Protein AF-0000000084925676 (afdb_homodimer)

Sequence (568 aa):
MAFRESWFHTVFWKRFRHNRFAMAGGCVVLLLFVVSLLAPYITPWDPHAIDAYHVLLPPSANHWFGTDELGRDVFTRVVYGARISLKVGFVSVGIAVAIGVVLGLVSGFYGGIIDTVIMRFVDIMLCFPTFFLILAVIAFLEPSIWYIMAIIGLTGWMGVARLVRAEVLSLRERDFILAARALGASDARIIFRHILPNALSPVLVSATLGVAGAILTESALSFLGIGVQPPTPSWGNILTSGKDYIEFGWWLSLFPGLAILVTVLAYNLLGEGIRDALDPRLNRMAFRESWFHTVFWKRFRHNRFAMAGGCVVLLLFVVSLLAPYITPWDPHAIDAYHVLLPPSANHWFGTDELGRDVFTRVVYGARISLKVGFVSVGIAVAIGVVLGLVSGFYGGIIDTVIMRFVDIMLCFPTFFLILAVIAFLEPSIWYIMAIIGLTGWMGVARLVRAEVLSLRERDFILAARALGASDARIIFRHILPNALSPVLVSATLGVAGAILTESALSFLGIGVQPPTPSWGNILTSGKDYIEFGWWLSLFPGLAILVTVLAYNLLGEGIRDALDPRLNR

Solvent-accessible surface area (backbone atoms only — not comparable to full-atom values): 27942 Å² total; per-residue (Å²): 110,68,64,57,50,46,44,47,58,52,53,27,48,54,46,31,68,66,32,62,58,20,44,51,11,46,50,48,51,51,47,48,51,51,45,32,73,41,30,79,76,73,33,93,61,60,60,71,47,70,31,84,88,47,46,46,37,68,61,42,92,93,29,72,44,7,26,36,88,52,19,22,45,38,47,39,26,47,39,48,8,42,39,47,42,50,49,37,12,52,53,11,34,48,48,9,45,56,52,5,43,52,53,5,44,52,25,28,69,72,31,71,68,56,23,49,54,53,49,50,52,42,52,57,55,67,32,44,57,58,70,54,55,45,49,65,54,52,73,77,47,78,81,39,62,65,57,51,26,49,46,54,8,74,67,50,19,54,63,41,16,52,51,31,18,53,43,36,53,60,48,64,73,34,68,72,48,49,51,40,50,73,72,63,54,50,69,67,54,45,44,65,67,56,46,46,67,68,42,43,62,66,47,51,29,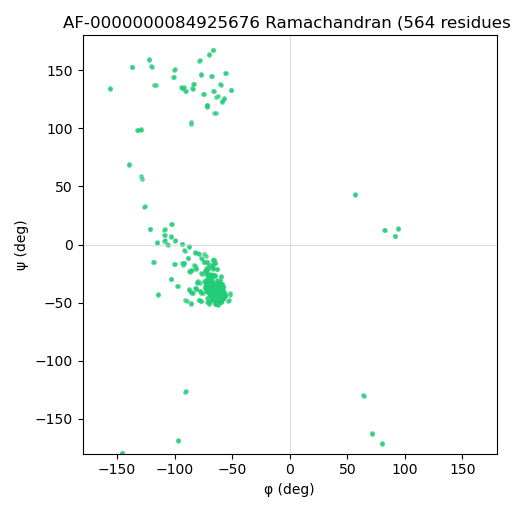52,45,37,41,36,24,31,50,41,33,52,50,48,29,50,34,7,38,72,68,68,30,56,54,84,75,57,50,33,42,16,36,44,33,35,52,11,66,78,35,44,93,72,29,58,51,38,39,49,52,34,47,48,51,50,51,52,49,34,28,18,30,34,27,28,19,52,27,49,44,58,35,66,41,70,72,70,76,109,110,68,63,58,51,48,43,47,58,51,54,28,48,53,47,30,66,67,32,62,58,20,43,52,11,46,51,50,53,51,47,49,51,50,44,33,73,40,31,80,76,74,32,94,61,60,57,72,46,70,31,85,88,47,44,45,37,67,61,40,93,92,30,73,44,7,26,36,88,52,20,22,45,36,47,40,26,47,39,49,8,40,40,46,42,50,50,37,12,52,52,12,34,47,47,7,46,56,52,6,44,54,52,6,45,52,25,29,68,72,30,71,68,58,23,48,53,54,49,50,51,41,51,56,56,67,31,43,58,57,69,56,55,46,49,65,54,50,72,78,46,77,80,40,62,66,56,50,25,48,47,53,7,74,66,50,19,55,64,43,15,53,52,32,17,53,44,35,53,61,47,65,73,33,69,71,47,50,52,40,49,73,72,62,54,50,70,67,52,46,42,65,68,56,45,45,67,68,42,42,61,66,48,52,31,50,45,38,40,36,23,31,51,40,34,51,52,48,29,52,35,8,39,71,68,69,29,57,54,84,72,56,50,32,42,16,37,44,33,35,52,9,66,76,34,44,93,71,28,58,52,37,38,48,52,35,46,47,51,50,50,53,50,33,28,16,29,33,26,29,19,52,28,49,44,57,35,65,41,70,72,71,76,109

Organism: Geobacter metallireducens (strain ATCC 53774 / DSM 7210 / GS-15) (NCBI:txid269799)

Foldseek 3Di:
DVVVVVCCVPLLVVLLVVQPLLVLLVVVVVVLVVLQVCLCVVDVDDQLDFDCVQALAPADPVANLGAHRRRGRVVSLLSNQSNLLQCLLCLLLVLLLVVLLVLLLQLQQPPDPSVVVSVVVLVVLVVDDLLVQLVVVLVPDDADQVSLSPSSNVSRNSVSSNQLSVQSNVQCPDPVNVVCVVVPHDPVCSSPPPRSVRSCLVVVLVSLLSSLVSSVSQLCCLLVVSHDHPPRHHLNVLCVSCVVCVVRRVSSNPPSVVVSVSNSSSSNSNSVSSVSSPDPVVVD/DVVVVVCCVPLLVVLLVVQPLLVLLVVVVVVLVVLQVCLVVVDVDDLLDFDCVQALAPADPVANLGAHRRRGRVVSLLSNQSNLLQVLLCLLLVLLLVVLLVLLLQLQQPPDPSVVVSVVVLVVLVVDDLLVQLVVVLVPDDADQVSLSPSSNVSRNSVSSNQLSVQSNVQCPDPVNVVCVVVPHDPVCSSPPPRSVRSCLVVVLVSLLSSLVSSVSQLCCLLVVSHDHPPRHHLNVLCVSCVVQVVRRVSSNPPSVVVSVSNSSSSNSNSVSSVSSPDPVVVD

Radius of gyration: 25.88 Å; Cα contacts (8 Å, |Δi|>4): 870; chains: 2; bounding box: 63×78×64 Å

Secondary structure (DSSP, 8-state):
-HHHHHIIIIIIHHHHHH-HHHHHHHHHHHHHHHHHHTHHHH--S-TT---GGGTTPPS-SS-TT-B-TT--BHHHHHHHHHHHHHHHHHHHHHHHHHHHHHHHHHHHHH-HHHHHHHHHHHHHHHHS-HHHHHHHHHTTS---HHHHHHHHHHTS-HHHHHHHHHHHHHHTTSHHHHHHHHTT--HHHIIIIIIHHHHHHHHHHHHHHHHHHHHHHHHHHHHTTSSSPTTS--HHHHHHHHHHTTTT-THHHHHHHHHHHHHHHHHHHHHHHHHHHH-GGGG-/-HHHHHIIIIIIHHHHHH-HHHHHHHHHHHHHHHHHHTHHHH--S-TT---GGGTTPPS-SS-TT-B-TT--BHHHHHHHHHHHHHHHHHHHHHHHHHHHHHHHHHHHHH-HHHHHHHHHHHHHHHHS-HHHHHHHHHTTS---HHHHHHHHHHTS-HHHHHHHHHHHHHHTTSHHHHHHHHTT--HHHIIIIIIHHHHHHHHHHHHHHHHHHHHHHHHHHHHTTSSSPTTS--HHHHHHHHHHTTTT-THHHHHHHHHHHHHHHHHHHHHHHHHHHH-GGGG-

Structure (mmCIF, N/CA/C/O backbone):
data_AF-0000000084925676-model_v1
#
loop_
_entity.id
_entity.type
_entity.pdbx_description
1 polymer 'Peptide ABC transporter, membrane protein'
#
loop_
_atom_site.group_PDB
_atom_site.id
_atom_site.type_symbol
_atom_site.label_atom_id
_atom_site.label_alt_id
_atom_site.label_comp_id
_atom_site.label_asym_id
_atom_site.label_entity_id
_atom_site.label_seq_id
_atom_site.pdbx_PDB_ins_code
_atom_site.Cartn_x
_atom_site.Cartn_y
_atom_site.Cartn_z
_atom_site.occupancy
_atom_site.B_iso_or_equiv
_atom_site.auth_seq_id
_atom_site.auth_comp_id
_atom_site.auth_asym_id
_atom_site.auth_atom_id
_atom_site.pdbx_PDB_model_num
ATOM 1 N N . MET A 1 1 ? -24.812 17.609 23.797 1 39.69 1 MET A N 1
ATOM 2 C CA . MET A 1 1 ? -25.094 16.312 23.203 1 39.69 1 MET A CA 1
ATOM 3 C C . MET A 1 1 ? -26.109 16.438 22.062 1 39.69 1 MET A C 1
ATOM 5 O O . MET A 1 1 ? -25.938 15.82 21.016 1 39.69 1 MET A O 1
ATOM 9 N N . ALA A 1 2 ? -27.047 17.328 22.422 1 46.22 2 ALA A N 1
ATOM 10 C CA . ALA A 1 2 ? -28.156 17.516 21.484 1 46.22 2 ALA A CA 1
ATOM 11 C C . ALA A 1 2 ? -27.703 18.25 20.234 1 46.22 2 ALA A C 1
ATOM 13 O O . ALA A 1 2 ? -28.125 17.906 19.125 1 46.22 2 ALA A O 1
ATOM 14 N N . PHE A 1 3 ? -26.812 19.141 20.344 1 44.78 3 PHE A N 1
ATOM 15 C CA . PHE A 1 3 ? -26.344 19.938 19.219 1 44.78 3 PHE A CA 1
ATOM 16 C C . PHE A 1 3 ? -25.469 19.094 18.297 1 44.78 3 PHE A C 1
ATOM 18 O O . PHE A 1 3 ? -25.516 19.266 17.078 1 44.78 3 PHE A O 1
ATOM 25 N N . ARG A 1 4 ? -24.688 18.312 18.938 1 51.41 4 ARG A N 1
ATOM 26 C CA . ARG A 1 4 ? -23.797 17.453 18.141 1 51.41 4 ARG A CA 1
ATOM 27 C C . ARG A 1 4 ? -24.594 16.438 17.344 1 51.41 4 ARG A C 1
ATOM 29 O O . ARG A 1 4 ? -24.266 16.141 16.188 1 51.41 4 ARG A O 1
ATOM 36 N N . GLU A 1 5 ? -25.609 15.906 18.031 1 53.34 5 GLU A N 1
ATOM 37 C CA . GLU A 1 5 ? -26.484 14.961 17.359 1 53.34 5 GLU A CA 1
ATOM 38 C C . GLU A 1 5 ? -27.188 15.617 16.172 1 53.34 5 GLU A C 1
ATOM 40 O O . GLU A 1 5 ? -27.344 14.992 15.117 1 53.34 5 GLU A O 1
ATOM 45 N N . SER A 1 6 ? -27.547 16.859 16.422 1 56.03 6 SER A N 1
ATOM 46 C CA . SER A 1 6 ? -28.25 17.609 15.391 1 56.03 6 SER A CA 1
ATOM 47 C C . SER A 1 6 ? -27.344 17.906 14.203 1 56.03 6 SER A C 1
ATOM 49 O O . SER A 1 6 ? -27.766 17.766 13.055 1 56.03 6 SER A O 1
ATOM 51 N N . TRP A 1 7 ? -26.156 18.25 14.547 1 55.91 7 TRP A N 1
ATOM 52 C CA . TRP A 1 7 ? -25.219 18.594 13.484 1 55.91 7 TRP A CA 1
ATOM 53 C C . TRP A 1 7 ? -24.891 17.375 12.625 1 55.91 7 TRP A C 1
ATOM 55 O O . TRP A 1 7 ? -24.906 17.453 11.391 1 55.91 7 TRP A O 1
ATOM 65 N N . PHE A 1 8 ? -24.688 16.281 13.383 1 60.25 8 PHE A N 1
ATOM 66 C CA . PHE A 1 8 ? -24.328 15.062 12.664 1 60.25 8 PHE A CA 1
ATOM 67 C C . PHE A 1 8 ? -25.469 14.617 11.75 1 60.25 8 PHE A C 1
ATOM 69 O O . PHE A 1 8 ? -25.234 14.258 10.594 1 60.25 8 PHE A O 1
ATOM 76 N N . HIS A 1 9 ? -26.641 14.609 12.43 1 63.75 9 HIS A N 1
ATOM 77 C CA . HIS A 1 9 ? -27.734 14.055 11.656 1 63.75 9 HIS A CA 1
ATOM 78 C C . HIS A 1 9 ? -28.109 14.961 10.492 1 63.75 9 HIS A C 1
ATOM 80 O O . HIS A 1 9 ? -28.359 14.484 9.383 1 63.75 9 HIS A O 1
ATOM 86 N N . THR A 1 10 ? -28.031 16.188 10.711 1 68.06 10 THR A N 1
ATOM 87 C CA . THR A 1 10 ? -28.562 17.047 9.656 1 68.06 10 THR A CA 1
ATOM 88 C C . THR A 1 10 ? -27.469 17.422 8.656 1 68.06 10 THR A C 1
ATOM 90 O O . THR A 1 10 ? -27.656 17.25 7.449 1 68.06 10 THR A O 1
ATOM 93 N N . VAL A 1 11 ? -26.359 17.844 9.156 1 75.56 11 VAL A N 1
ATOM 94 C CA . VAL A 1 11 ? -25.359 18.375 8.25 1 75.56 11 VAL A CA 1
ATOM 95 C C . VAL A 1 11 ? -24.562 17.234 7.617 1 75.56 11 VAL A C 1
ATOM 97 O O . VAL A 1 11 ? -24.312 17.25 6.41 1 75.56 11 VAL A O 1
ATOM 100 N N . PHE A 1 12 ? -24.281 16.25 8.359 1 82.44 12 PHE A N 1
ATOM 101 C CA . PHE A 1 12 ? -23.5 15.125 7.867 1 82.44 12 PHE A CA 1
ATOM 102 C C . PHE A 1 12 ? -24.25 14.398 6.758 1 82.44 12 PHE A C 1
ATOM 104 O O . PHE A 1 12 ? -23.703 14.172 5.676 1 82.44 12 PHE A O 1
ATOM 111 N N . TRP A 1 13 ? -25.5 14.062 7.051 1 81.88 13 TRP A N 1
ATOM 112 C CA . TRP A 1 13 ? -26.266 13.258 6.105 1 81.88 13 TRP A CA 1
ATOM 113 C C . TRP A 1 13 ? -26.562 14.047 4.836 1 81.88 13 TRP A C 1
ATOM 115 O O . TRP A 1 13 ? -26.562 13.492 3.736 1 81.88 13 TRP A O 1
ATOM 125 N N . LYS A 1 14 ? -26.797 15.234 5.012 1 82.06 14 LYS A N 1
ATOM 126 C CA . LYS A 1 14 ? -27.047 16.078 3.852 1 82.06 14 LYS A CA 1
ATOM 127 C C . LYS A 1 14 ? -25.828 16.172 2.951 1 82.06 14 LYS A C 1
ATOM 129 O O . LYS A 1 14 ? -25.922 16.031 1.73 1 82.06 14 LYS A O 1
ATOM 134 N N . ARG A 1 15 ? -24.734 16.297 3.541 1 82.94 15 ARG A N 1
ATOM 135 C CA . ARG A 1 15 ? -23.484 16.406 2.777 1 82.94 15 ARG A CA 1
ATOM 136 C C . ARG A 1 15 ? -23.125 15.062 2.148 1 82.94 15 ARG A C 1
ATOM 138 O O . ARG A 1 15 ? -22.688 15.008 0.996 1 82.94 15 ARG A O 1
ATOM 145 N N . PHE A 1 16 ? -23.344 14.117 2.895 1 87.5 16 PHE A N 1
ATOM 146 C CA . PHE A 1 16 ? -23.016 12.781 2.422 1 87.5 16 PHE A CA 1
ATOM 147 C C . PHE A 1 16 ? -23.906 12.383 1.254 1 87.5 16 PHE A C 1
ATOM 149 O O . PHE A 1 16 ? -23.438 11.852 0.25 1 87.5 16 PHE A O 1
ATOM 156 N N . ARG A 1 17 ? -25.141 12.703 1.347 1 87.19 17 ARG A N 1
ATOM 157 C CA . ARG A 1 17 ? -26.125 12.328 0.324 1 87.19 17 ARG A CA 1
ATOM 158 C C . ARG A 1 17 ? -25.906 13.141 -0.948 1 87.19 17 ARG A C 1
ATOM 160 O O . ARG A 1 17 ? -26.344 12.734 -2.029 1 87.19 17 ARG A O 1
ATOM 167 N N . HIS A 1 18 ? -25.297 14.195 -0.779 1 86.5 18 HIS A N 1
ATOM 168 C CA . HIS A 1 18 ? -25.078 15.055 -1.94 1 86.5 18 HIS A CA 1
ATOM 169 C C . HIS A 1 18 ? -23.875 14.594 -2.75 1 86.5 18 HIS A C 1
ATOM 171 O O . HIS A 1 18 ? -23.734 14.961 -3.92 1 86.5 18 HIS A O 1
ATOM 177 N N . ASN A 1 19 ? -23.078 13.82 -2.125 1 87.81 19 ASN A N 1
ATOM 178 C CA . ASN A 1 19 ? -21.938 13.25 -2.826 1 87.81 19 ASN A CA 1
ATOM 179 C C . ASN A 1 19 ? -22.312 11.969 -3.561 1 87.81 19 ASN A C 1
ATOM 181 O O . ASN A 1 19 ? -22.453 10.914 -2.943 1 87.81 19 ASN A O 1
ATOM 185 N N . ARG A 1 20 ? -22.422 12.023 -4.832 1 89.56 20 ARG A N 1
ATOM 186 C CA . ARG A 1 20 ? -22.891 10.906 -5.645 1 89.56 20 ARG A CA 1
ATOM 187 C C . ARG A 1 20 ? -21.938 9.727 -5.562 1 89.56 20 ARG A C 1
ATOM 189 O O . ARG A 1 20 ? -22.359 8.57 -5.578 1 89.56 20 ARG A O 1
ATOM 196 N N . PHE A 1 21 ? -20.672 10.047 -5.531 1 88.81 21 PHE A N 1
ATOM 197 C CA . PHE A 1 21 ? -19.672 8.984 -5.461 1 88.81 21 PHE A CA 1
ATOM 198 C C . PHE A 1 21 ? -19.734 8.266 -4.117 1 88.81 21 PHE A C 1
ATOM 200 O O . PHE A 1 21 ? -19.625 7.043 -4.055 1 88.81 21 PHE A O 1
ATOM 207 N N . ALA A 1 22 ? -19.906 9.047 -3.117 1 90.88 22 ALA A N 1
ATOM 208 C CA . ALA A 1 22 ? -20.062 8.461 -1.786 1 90.88 22 ALA A CA 1
ATOM 209 C C . ALA A 1 22 ? -21.297 7.582 -1.706 1 90.88 22 ALA A C 1
ATOM 211 O O . ALA A 1 22 ? -21.266 6.496 -1.126 1 90.88 22 ALA A O 1
ATOM 212 N N . MET A 1 23 ? -22.312 8 -2.314 1 93.31 23 MET A N 1
ATOM 213 C CA . MET A 1 23 ? -23.562 7.246 -2.316 1 93.31 23 MET A CA 1
ATOM 214 C C . MET A 1 23 ? -23.422 5.957 -3.121 1 93.31 23 MET A C 1
ATOM 216 O O . MET A 1 23 ? -23.922 4.91 -2.717 1 93.31 23 MET A O 1
ATOM 220 N N . ALA A 1 24 ? -22.781 6.102 -4.207 1 94.12 24 ALA A N 1
ATOM 221 C CA . ALA A 1 24 ? -22.531 4.91 -5.012 1 94.12 24 ALA A CA 1
ATOM 222 C C . ALA A 1 24 ? -21.719 3.879 -4.234 1 94.12 24 ALA A C 1
ATOM 224 O O . ALA A 1 24 ? -22.031 2.688 -4.25 1 94.12 24 ALA A O 1
ATOM 225 N N . GLY A 1 25 ? -20.672 4.367 -3.623 1 94.88 25 GLY A N 1
ATOM 226 C CA . GLY A 1 25 ? -19.891 3.479 -2.785 1 94.88 25 GLY A CA 1
ATOM 227 C C . GLY A 1 25 ? -20.688 2.84 -1.67 1 94.88 25 GLY A C 1
ATOM 228 O O . GLY A 1 25 ? -20.578 1.638 -1.421 1 94.88 25 GLY A O 1
ATOM 229 N N . GLY A 1 26 ? -21.516 3.619 -1.035 1 95.44 26 GLY A N 1
ATOM 230 C CA . GLY A 1 26 ? -22.375 3.104 0.018 1 95.44 26 GLY A CA 1
ATOM 231 C C . GLY A 1 26 ? -23.344 2.053 -0.471 1 95.44 26 GLY A C 1
ATOM 232 O O . GLY A 1 26 ? -23.578 1.052 0.208 1 95.44 26 GLY A O 1
ATOM 233 N N . CYS A 1 27 ? -23.875 2.238 -1.593 1 96.06 27 CYS A N 1
ATOM 234 C CA . CYS A 1 27 ? -24.812 1.29 -2.184 1 96.06 27 CYS A CA 1
ATOM 235 C C . CYS A 1 27 ? -24.141 -0.041 -2.477 1 96.06 27 CYS A C 1
ATOM 237 O O . CYS A 1 27 ? -24.703 -1.104 -2.219 1 96.06 27 CYS A O 1
ATOM 239 N N . VAL A 1 28 ? -22.984 0.04 -3.016 1 96 28 VAL A N 1
ATOM 240 C CA . VAL A 1 28 ? -22.25 -1.175 -3.34 1 96 28 VAL A CA 1
ATOM 241 C C . VAL A 1 28 ? -21.906 -1.927 -2.059 1 96 28 VAL A C 1
ATOM 243 O O . VAL A 1 28 ? -22 -3.154 -2.004 1 96 28 VAL A O 1
ATOM 246 N N . VAL A 1 29 ? -21.469 -1.214 -1.059 1 95.44 29 VAL A N 1
ATOM 247 C CA . VAL A 1 29 ? -21.141 -1.831 0.222 1 95.44 29 VAL A CA 1
ATOM 248 C C . VAL A 1 29 ? -22.375 -2.494 0.813 1 95.44 29 VAL A C 1
ATOM 250 O O . VAL A 1 29 ? -22.297 -3.611 1.33 1 95.44 29 VAL A O 1
ATOM 253 N N . LEU A 1 30 ? -23.5 -1.832 0.734 1 95.38 30 LEU A N 1
ATOM 254 C CA . LEU A 1 30 ? -24.75 -2.41 1.213 1 95.38 30 LEU A CA 1
ATOM 255 C C . LEU A 1 30 ? -25.109 -3.666 0.424 1 95.38 30 LEU A C 1
ATOM 257 O O . LEU A 1 30 ? -25.547 -4.668 1.002 1 95.38 30 LEU A O 1
ATOM 261 N N . LEU A 1 31 ? -24.922 -3.572 -0.852 1 95.44 31 LEU A N 1
ATOM 262 C CA . LEU A 1 31 ? -25.188 -4.73 -1.698 1 95.44 31 LEU A CA 1
ATOM 263 C C . LEU A 1 31 ? -24.281 -5.902 -1.311 1 95.44 31 LEU A C 1
ATOM 265 O O . LEU A 1 31 ? -24.734 -7.051 -1.297 1 95.44 31 LEU A O 1
ATOM 269 N N . LEU A 1 32 ? -23.047 -5.609 -1.086 1 94.19 32 LEU A N 1
ATOM 270 C CA . LEU A 1 32 ? -22.094 -6.645 -0.671 1 94.19 32 LEU A CA 1
ATOM 271 C C . LEU A 1 32 ? -22.562 -7.316 0.618 1 94.19 32 LEU A C 1
ATOM 273 O O . LEU A 1 32 ? -22.438 -8.531 0.766 1 94.19 32 LEU A O 1
ATOM 277 N N . PHE A 1 33 ? -23.078 -6.57 1.568 1 94.5 33 PHE A N 1
ATOM 278 C CA . PHE A 1 33 ? -23.594 -7.109 2.818 1 94.5 33 PHE A CA 1
ATOM 279 C C . PHE A 1 33 ? -24.797 -8.016 2.557 1 94.5 33 PHE A C 1
ATOM 281 O O . PHE A 1 33 ? -24.891 -9.109 3.113 1 94.5 33 PHE A O 1
ATOM 288 N N . VAL A 1 34 ? -25.641 -7.578 1.684 1 94.75 34 VAL A N 1
ATOM 289 C CA . VAL A 1 34 ? -26.859 -8.336 1.368 1 94.75 34 VAL A CA 1
ATOM 290 C C . VAL A 1 34 ? -26.484 -9.648 0.686 1 94.75 34 VAL A C 1
ATOM 292 O O . VAL A 1 34 ? -26.969 -10.711 1.062 1 94.75 34 VAL A O 1
ATOM 295 N N . VAL A 1 35 ? -25.578 -9.523 -0.268 1 93.94 35 VAL A N 1
ATOM 296 C CA . VAL A 1 35 ? -25.141 -10.703 -1.007 1 93.94 35 VAL A CA 1
ATOM 297 C C . VAL A 1 35 ? -24.453 -11.688 -0.058 1 93.94 35 VAL A C 1
ATOM 299 O O . VAL A 1 35 ? -24.656 -12.898 -0.152 1 93.94 35 VAL A O 1
ATOM 302 N N . SER A 1 36 ? -23.609 -11.172 0.794 1 91.75 36 SER A N 1
ATOM 303 C CA . SER A 1 36 ? -22.891 -12.008 1.743 1 91.75 36 SER A CA 1
ATOM 304 C C . SER A 1 36 ? -23.844 -12.703 2.711 1 91.75 36 SER A C 1
ATOM 306 O O . SER A 1 36 ? -23.688 -13.891 2.996 1 91.75 36 SER A O 1
ATOM 308 N N . LEU A 1 37 ? -24.859 -12.078 3.193 1 90.44 37 LEU A N 1
ATOM 309 C CA . LEU A 1 37 ? -25.797 -12.625 4.184 1 90.44 37 LEU A CA 1
ATOM 310 C C . LEU A 1 37 ? -26.781 -13.578 3.529 1 90.44 37 LEU A C 1
ATOM 312 O O . LEU A 1 37 ? -27.172 -14.578 4.133 1 90.44 37 LEU A O 1
ATOM 316 N N . LEU A 1 38 ? -27.156 -13.336 2.289 1 92.56 38 LEU A N 1
ATOM 317 C CA . LEU A 1 38 ? -28.172 -14.133 1.622 1 92.56 38 LEU A CA 1
ATOM 318 C C . LEU A 1 38 ? -27.531 -15.125 0.65 1 92.56 38 LEU A C 1
ATOM 320 O O . LEU A 1 38 ? -28.203 -15.617 -0.265 1 92.56 38 LEU A O 1
ATOM 324 N N . ALA A 1 39 ? -26.266 -15.352 0.844 1 89.88 39 ALA A N 1
ATOM 325 C CA . ALA A 1 39 ? -25.531 -16.203 -0.091 1 89.88 39 ALA A CA 1
ATOM 326 C C . ALA A 1 39 ? -26.234 -17.531 -0.29 1 89.88 39 ALA A C 1
ATOM 328 O O . ALA A 1 39 ? -26.453 -17.969 -1.425 1 89.88 39 ALA A O 1
ATOM 329 N N . PRO A 1 40 ? -26.766 -18.219 0.796 1 88.56 40 PRO A N 1
ATOM 330 C CA . PRO A 1 40 ? -27.406 -19.516 0.62 1 88.56 40 PRO A CA 1
ATOM 331 C C . PRO A 1 40 ? -28.703 -19.438 -0.187 1 88.56 40 PRO A C 1
ATOM 333 O O . PRO A 1 40 ? -29.141 -20.438 -0.764 1 88.56 40 PRO A O 1
ATOM 336 N N . TYR A 1 41 ? -29.25 -18.266 -0.314 1 90.69 41 TYR A N 1
ATOM 337 C CA . TYR A 1 41 ? -30.516 -18.094 -1.016 1 90.69 41 TYR A CA 1
ATOM 338 C C . TYR A 1 41 ? -30.297 -17.594 -2.439 1 90.69 41 TYR A C 1
ATOM 340 O O . TYR A 1 41 ? -31.188 -17.703 -3.287 1 90.69 41 TYR A O 1
ATOM 348 N N . ILE A 1 42 ? -29.188 -17.109 -2.721 1 90.31 42 ILE A N 1
ATOM 349 C CA . ILE A 1 42 ? -28.891 -16.531 -4.027 1 90.31 42 ILE A CA 1
ATOM 350 C C . ILE A 1 42 ? -28.453 -17.641 -4.988 1 90.31 42 ILE A C 1
ATOM 352 O O . ILE A 1 42 ? -28.766 -17.594 -6.18 1 90.31 42 ILE A O 1
ATOM 356 N N . THR A 1 43 ? -27.641 -18.531 -4.477 1 87.88 43 THR A N 1
ATOM 357 C CA . THR A 1 43 ? -27.156 -19.609 -5.328 1 87.88 43 THR A CA 1
ATOM 358 C C . THR A 1 43 ? -27.641 -20.969 -4.816 1 87.88 43 THR A C 1
ATOM 360 O O . THR A 1 43 ? -27.656 -21.219 -3.609 1 87.88 43 THR A O 1
ATOM 363 N N . PRO A 1 44 ? -28.047 -21.781 -5.738 1 83.12 44 PRO A N 1
ATOM 364 C CA . PRO A 1 44 ? -28.562 -23.094 -5.344 1 83.12 44 PRO A CA 1
ATOM 365 C C . PRO A 1 44 ? -27.453 -24.109 -5.098 1 83.12 44 PRO A C 1
ATOM 367 O O . PRO A 1 44 ? -27.703 -25.172 -4.531 1 83.12 44 PRO A O 1
ATOM 370 N N . TRP A 1 45 ? -26.297 -23.734 -5.406 1 86.88 45 TRP A N 1
ATOM 371 C CA . TRP A 1 45 ? -25.234 -24.734 -5.367 1 86.88 45 TRP A CA 1
ATOM 372 C C . TRP A 1 45 ? -24.438 -24.625 -4.082 1 86.88 45 TRP A C 1
ATOM 374 O O . TRP A 1 45 ? -24.344 -23.547 -3.49 1 86.88 45 TRP A O 1
ATOM 384 N N . ASP A 1 46 ? -23.906 -25.781 -3.68 1 91 46 ASP A N 1
ATOM 385 C CA . ASP A 1 46 ? -22.906 -25.828 -2.619 1 91 46 ASP A CA 1
ATOM 386 C C . ASP A 1 46 ? -21.547 -25.344 -3.127 1 91 46 ASP A C 1
ATOM 388 O O . ASP A 1 46 ? -21.047 -25.828 -4.145 1 91 46 ASP A O 1
ATOM 392 N N . PRO A 1 47 ? -20.953 -24.406 -2.387 1 92.31 47 PRO A N 1
ATOM 393 C CA . PRO A 1 47 ? -19.672 -23.859 -2.857 1 92.31 47 PRO A CA 1
ATOM 394 C C . PRO A 1 47 ? -18.547 -24.891 -2.852 1 92.31 47 PRO A C 1
ATOM 396 O O . PRO A 1 47 ? -17.516 -24.688 -3.498 1 92.31 47 PRO A O 1
ATOM 399 N N . HIS A 1 48 ? -18.781 -26.031 -2.188 1 91.62 48 HIS A N 1
ATOM 400 C CA . HIS A 1 48 ? -17.75 -27.062 -2.072 1 91.62 48 HIS A CA 1
ATOM 401 C C . HIS A 1 48 ? -18.062 -28.25 -2.975 1 91.62 48 HIS A C 1
ATOM 403 O O . HIS A 1 48 ? -17.266 -29.188 -3.064 1 91.62 48 HIS A O 1
ATOM 409 N N . ALA A 1 49 ? -19.172 -28.219 -3.719 1 90.75 49 ALA A N 1
ATOM 410 C CA . ALA A 1 49 ? -19.594 -29.375 -4.523 1 90.75 49 ALA A CA 1
ATOM 411 C C . ALA A 1 49 ? -18.688 -29.562 -5.734 1 90.75 49 ALA A C 1
ATOM 413 O O . ALA A 1 49 ? -18.609 -28.688 -6.598 1 90.75 49 ALA A O 1
ATOM 414 N N . ILE A 1 50 ? -18.062 -30.672 -5.809 1 94.12 50 ILE A N 1
ATOM 415 C CA . ILE A 1 50 ? -17.156 -31 -6.895 1 94.12 50 ILE A CA 1
ATOM 416 C C . ILE A 1 50 ? -17.891 -31.75 -7.992 1 94.12 50 ILE A C 1
ATOM 418 O O . ILE A 1 50 ? -18.75 -32.594 -7.707 1 94.12 50 ILE A O 1
ATOM 422 N N . ASP A 1 51 ? -17.703 -31.422 -9.188 1 93.94 51 ASP A N 1
ATOM 423 C CA . ASP A 1 51 ? -18.25 -32.125 -10.352 1 93.94 51 ASP A CA 1
ATOM 424 C C . ASP A 1 51 ? -17.156 -32.375 -11.398 1 93.94 51 ASP A C 1
ATOM 426 O O . ASP A 1 51 ? -16.938 -31.531 -12.273 1 93.94 51 ASP A O 1
ATOM 430 N N . ALA A 1 52 ? -16.609 -33.5 -11.43 1 92.75 52 ALA A N 1
ATOM 431 C CA . ALA A 1 52 ? -15.461 -33.875 -12.258 1 92.75 52 ALA A CA 1
ATOM 432 C C . ALA A 1 52 ? -15.828 -33.875 -13.734 1 92.75 52 ALA A C 1
ATOM 434 O O . ALA A 1 52 ? -14.953 -33.75 -14.594 1 92.75 52 ALA A O 1
ATOM 435 N N . TYR A 1 53 ? -17.125 -33.938 -14.047 1 92.88 53 TYR A N 1
ATOM 436 C CA . TYR A 1 53 ? -17.562 -34.031 -15.43 1 92.88 53 TYR A CA 1
ATOM 437 C C . TYR A 1 53 ? -17.734 -32.625 -16.047 1 92.88 53 TYR A C 1
ATOM 439 O O . TYR A 1 53 ? -17.859 -32.5 -17.266 1 92.88 53 TYR A O 1
ATOM 447 N N . HIS A 1 54 ? -17.719 -31.641 -15.297 1 93.88 54 HIS A N 1
ATOM 448 C CA . HIS A 1 54 ? -17.953 -30.281 -15.773 1 93.88 54 HIS A CA 1
ATOM 449 C C . HIS A 1 54 ? -16.844 -29.328 -15.305 1 93.88 54 HIS A C 1
ATOM 451 O O . HIS A 1 54 ? -17.141 -28.281 -14.711 1 93.88 54 HIS A O 1
ATOM 457 N N . VAL A 1 55 ? -15.625 -29.672 -15.648 1 95.31 55 VAL A N 1
ATOM 458 C CA . VAL A 1 55 ? -14.469 -28.906 -15.211 1 95.31 55 VAL A CA 1
ATOM 459 C C . VAL A 1 55 ? -14.133 -27.844 -16.25 1 95.31 55 VAL A C 1
ATOM 461 O O . VAL A 1 55 ? -14.234 -28.078 -17.453 1 95.31 55 VAL A O 1
ATOM 464 N N . LEU A 1 56 ? -13.859 -26.609 -15.75 1 96.5 56 LEU A N 1
ATOM 465 C CA . LEU A 1 56 ? -13.367 -25.5 -16.562 1 96.5 56 LEU A CA 1
ATOM 466 C C . LEU A 1 56 ? -14.32 -25.203 -17.719 1 96.5 56 LEU A C 1
ATOM 468 O O . LEU A 1 56 ? -13.891 -25.094 -18.859 1 96.5 56 LEU A O 1
ATOM 472 N N . LEU A 1 57 ? -15.602 -25.219 -17.391 1 96.38 57 LEU A N 1
ATOM 473 C CA . LEU A 1 57 ? -16.609 -24.781 -18.359 1 96.38 57 LEU A CA 1
ATOM 474 C C . LEU A 1 57 ? -16.781 -23.266 -18.312 1 96.38 57 LEU A C 1
ATOM 476 O O . LEU A 1 57 ? -16.859 -22.672 -17.25 1 96.38 57 LEU A O 1
ATOM 480 N N . PRO A 1 58 ? -16.828 -22.641 -19.484 1 96.31 58 PRO A N 1
ATOM 481 C CA . PRO A 1 58 ? -17.031 -21.188 -19.531 1 96.31 58 PRO A CA 1
ATOM 482 C C . PRO A 1 58 ? -18.406 -20.766 -19.031 1 96.31 58 PRO A C 1
ATOM 484 O O . PRO A 1 58 ? -19.281 -21.625 -18.828 1 96.31 58 PRO A O 1
ATOM 487 N N . PRO A 1 59 ? -18.531 -19.484 -18.812 1 97.19 59 PRO A N 1
ATOM 488 C CA . PRO A 1 59 ? -19.844 -18.984 -18.391 1 97.19 59 PRO A CA 1
ATOM 489 C C . PRO A 1 59 ? -20.984 -19.453 -19.312 1 97.19 59 PRO A C 1
ATOM 491 O O . PRO A 1 59 ? -20.812 -19.516 -20.531 1 97.19 59 PRO A O 1
ATOM 494 N N . SER A 1 60 ? -22.047 -19.922 -18.719 1 95.69 60 SER A N 1
ATOM 495 C CA . SER A 1 60 ? -23.234 -20.438 -19.406 1 95.69 60 SER A CA 1
ATOM 496 C C . SER A 1 60 ? -24.5 -20.125 -18.609 1 95.69 60 SER A C 1
ATOM 498 O O . SER A 1 60 ? -24.453 -19.484 -17.562 1 95.69 60 SER A O 1
ATOM 500 N N . ALA A 1 61 ? -25.578 -20.547 -19.109 1 93.69 61 ALA A N 1
ATOM 501 C CA . ALA A 1 61 ? -26.859 -20.328 -18.438 1 93.69 61 ALA A CA 1
ATOM 502 C C . ALA A 1 61 ? -26.938 -21.141 -17.156 1 93.69 61 ALA A C 1
ATOM 504 O O . ALA A 1 61 ? -27.578 -20.703 -16.188 1 93.69 61 ALA A O 1
ATOM 505 N N . ASN A 1 62 ? -26.281 -22.328 -17.172 1 91.38 62 ASN A N 1
ATOM 506 C CA . ASN A 1 62 ? -26.297 -23.188 -15.992 1 91.38 62 ASN A CA 1
ATOM 507 C C . ASN A 1 62 ? -25.281 -22.734 -14.945 1 91.38 62 ASN A C 1
ATOM 509 O O . ASN A 1 62 ? -25.469 -22.969 -13.75 1 91.38 62 ASN A O 1
ATOM 513 N N . HIS A 1 63 ? -24.156 -22.188 -15.484 1 94.69 63 HIS A N 1
ATOM 514 C CA . HIS A 1 63 ? -23.078 -21.656 -14.656 1 94.69 63 HIS A CA 1
ATOM 515 C C . HIS A 1 63 ? -22.703 -20.25 -15.086 1 94.69 63 HIS A C 1
ATOM 517 O O . HIS A 1 63 ? -21.828 -20.062 -15.93 1 94.69 63 HIS A O 1
ATOM 523 N N . TRP A 1 64 ? -23.203 -19.234 -14.391 1 95.69 64 TRP A N 1
ATOM 524 C CA . TRP A 1 64 ? -23.141 -17.844 -14.812 1 95.69 64 TRP A CA 1
ATOM 525 C C . TRP A 1 64 ? -21.688 -17.391 -14.938 1 95.69 64 TRP A C 1
ATOM 527 O O . TRP A 1 64 ? -21.328 -16.656 -15.867 1 95.69 64 TRP A O 1
ATOM 537 N N . PHE A 1 65 ? -20.828 -17.859 -13.961 1 97.62 65 PHE A N 1
ATOM 538 C CA . PHE A 1 65 ? -19.422 -17.469 -13.992 1 97.62 65 PHE A CA 1
ATOM 539 C C . PHE A 1 65 ? -18.531 -18.641 -14.383 1 97.62 65 PHE A C 1
ATOM 541 O O . PHE A 1 65 ? -17.328 -18.641 -14.133 1 97.62 65 PHE A O 1
ATOM 548 N N . GLY A 1 66 ? -19.203 -19.703 -14.883 1 96.62 66 GLY A N 1
ATOM 549 C CA . GLY A 1 66 ? -18.453 -20.891 -15.258 1 96.62 66 GLY A CA 1
ATOM 550 C C . GLY A 1 66 ? -18.094 -21.766 -14.078 1 96.62 66 GLY A C 1
ATOM 551 O O . GLY A 1 66 ? -18.672 -21.625 -12.992 1 96.62 66 GLY A O 1
ATOM 552 N N . THR A 1 67 ? -17.219 -22.797 -14.391 1 96.81 67 THR A N 1
ATOM 553 C CA . THR A 1 67 ? -16.766 -23.719 -13.352 1 96.81 67 THR A CA 1
ATOM 554 C C . THR A 1 67 ? -15.242 -23.719 -13.25 1 96.81 67 THR A C 1
ATOM 556 O O . THR A 1 67 ? -14.555 -23.188 -14.125 1 96.81 67 THR A O 1
ATOM 559 N N . ASP A 1 68 ? -14.742 -24.188 -12.055 1 96.38 68 ASP A N 1
ATOM 560 C CA . ASP A 1 68 ? -13.297 -24.188 -11.852 1 96.38 68 ASP A CA 1
ATOM 561 C C . ASP A 1 68 ? -12.703 -25.562 -12.156 1 96.38 68 ASP A C 1
ATOM 563 O O . ASP A 1 68 ? -13.336 -26.375 -12.828 1 96.38 68 ASP A O 1
ATOM 567 N N . GLU A 1 69 ? -11.453 -25.797 -11.812 1 95.06 69 GLU A N 1
ATOM 568 C CA . GLU A 1 69 ? -10.711 -26.984 -12.18 1 95.06 69 GLU A CA 1
ATOM 569 C C . GLU A 1 69 ? -11.289 -28.234 -11.5 1 95.06 69 GLU A C 1
ATOM 571 O O . GLU A 1 69 ? -10.992 -29.359 -11.906 1 95.06 69 GLU A O 1
ATOM 576 N N . LEU A 1 70 ? -12.164 -28.031 -10.492 1 95.62 70 LEU A N 1
ATOM 577 C CA . LEU A 1 70 ? -12.812 -29.141 -9.805 1 95.62 70 LEU A CA 1
ATOM 578 C C . LEU A 1 70 ? -14.289 -29.219 -10.172 1 95.62 70 LEU A C 1
ATOM 580 O O . LEU A 1 70 ? -15.031 -30.016 -9.602 1 95.62 70 LEU A O 1
ATOM 584 N N . GLY A 1 71 ? -14.711 -28.328 -11.094 1 95.44 71 GLY A N 1
ATOM 585 C CA . GLY A 1 71 ? -16.094 -28.328 -11.547 1 95.44 71 GLY A CA 1
ATOM 586 C C . GLY A 1 71 ? -17.016 -27.578 -10.602 1 95.44 71 GLY A C 1
ATOM 587 O O . GLY A 1 71 ? -18.234 -27.75 -10.664 1 95.44 71 GLY A O 1
ATOM 588 N N . ARG A 1 72 ? -16.5 -26.828 -9.664 1 96.19 72 ARG A N 1
ATOM 589 C CA . ARG A 1 72 ? -17.312 -26.047 -8.742 1 96.19 72 ARG A CA 1
ATOM 590 C C . ARG A 1 72 ? -17.844 -24.781 -9.414 1 96.19 72 ARG A C 1
ATOM 592 O O . ARG A 1 72 ? -17.156 -24.188 -10.242 1 96.19 72 ARG A O 1
ATOM 599 N N . ASP A 1 73 ? -19 -24.391 -9.047 1 96.06 73 ASP A N 1
ATOM 600 C CA . ASP A 1 73 ? -19.641 -23.219 -9.625 1 96.06 73 ASP A CA 1
ATOM 601 C C . ASP A 1 73 ? -18.953 -21.922 -9.156 1 96.06 73 ASP A C 1
ATOM 603 O O . ASP A 1 73 ? -18.984 -21.594 -7.973 1 96.06 73 ASP A O 1
ATOM 607 N N . VAL A 1 74 ? -18.422 -21.172 -10.086 1 97 74 VAL A N 1
ATOM 608 C CA . VAL A 1 74 ? -17.594 -20.016 -9.758 1 97 74 VAL A CA 1
ATOM 609 C C . VAL A 1 74 ? -18.469 -18.891 -9.227 1 97 74 VAL A C 1
ATOM 611 O O . VAL A 1 74 ? -18.062 -18.141 -8.336 1 97 74 VAL A O 1
ATOM 614 N N . PHE A 1 75 ? -19.688 -18.781 -9.781 1 97.25 75 PHE A N 1
ATOM 615 C CA . PHE A 1 75 ? -20.594 -17.75 -9.273 1 97.25 75 PHE A CA 1
ATOM 616 C C . PHE A 1 75 ? -20.875 -17.969 -7.789 1 97.25 75 PHE A C 1
ATOM 618 O O . PHE A 1 75 ? -20.766 -17.016 -7 1 97.25 75 PHE A O 1
ATOM 625 N N . THR A 1 76 ? -21.172 -19.156 -7.414 1 96.19 76 THR A N 1
ATOM 626 C CA . THR A 1 76 ? -21.438 -19.5 -6.02 1 96.19 76 THR A CA 1
ATOM 627 C C . THR A 1 76 ? -20.219 -19.203 -5.148 1 96.19 76 THR A C 1
ATOM 629 O O . THR A 1 76 ? -20.344 -18.625 -4.066 1 96.19 76 THR A O 1
ATOM 632 N N . ARG A 1 77 ? -19.094 -19.5 -5.641 1 96.69 77 ARG A N 1
ATOM 633 C CA . ARG A 1 77 ? -17.875 -19.312 -4.867 1 96.69 77 ARG A CA 1
ATOM 634 C C . ARG A 1 77 ? -17.531 -17.844 -4.723 1 96.69 77 ARG A C 1
ATOM 636 O O . ARG A 1 77 ? -17.031 -17.406 -3.684 1 96.69 77 ARG A O 1
ATOM 643 N N . VAL A 1 78 ? -17.828 -17.062 -5.707 1 96.88 78 VAL A N 1
ATOM 644 C CA . VAL A 1 78 ? -17.594 -15.617 -5.621 1 96.88 78 VAL A CA 1
ATOM 645 C C . VAL A 1 78 ? -18.547 -15.008 -4.598 1 96.88 78 VAL A C 1
ATOM 647 O O . VAL A 1 78 ? -18.156 -14.156 -3.797 1 96.88 78 VAL A O 1
ATOM 650 N N . VAL A 1 79 ? -19.766 -15.477 -4.594 1 96.38 79 VAL A N 1
ATOM 651 C CA . VAL A 1 79 ? -20.781 -14.977 -3.662 1 96.38 79 VAL A CA 1
ATOM 652 C C . VAL A 1 79 ? -20.375 -15.32 -2.23 1 96.38 79 VAL A C 1
ATOM 654 O O . VAL A 1 79 ? -20.391 -14.453 -1.351 1 96.38 79 VAL A O 1
ATOM 657 N N . TYR A 1 80 ? -19.969 -16.484 -2.035 1 95.62 80 TYR A N 1
ATOM 658 C CA . TYR A 1 80 ? -19.547 -16.891 -0.7 1 95.62 80 TYR A CA 1
ATOM 659 C C . TYR A 1 80 ? -18.219 -16.25 -0.321 1 95.62 80 TYR A C 1
ATOM 661 O O . TYR A 1 80 ? -17.938 -16.031 0.861 1 95.62 80 TYR A O 1
ATOM 669 N N . GLY A 1 81 ? -17.375 -15.977 -1.289 1 95.38 81 GLY A N 1
ATOM 670 C CA . GLY A 1 81 ? -16.141 -15.242 -1.052 1 95.38 81 GLY A CA 1
ATOM 671 C C . GLY A 1 81 ? -16.375 -13.859 -0.477 1 95.38 81 GLY A C 1
ATOM 672 O O . GLY A 1 81 ? -15.539 -13.344 0.266 1 95.38 81 GLY A O 1
ATOM 673 N N . ALA A 1 82 ? -17.484 -13.297 -0.764 1 95.25 82 ALA A N 1
ATOM 674 C CA . ALA A 1 82 ? -17.844 -11.984 -0.228 1 95.25 82 ALA A CA 1
ATOM 675 C C . ALA A 1 82 ? -17.984 -12.031 1.292 1 95.25 82 ALA A C 1
ATOM 677 O O . ALA A 1 82 ? -17.641 -11.062 1.979 1 95.25 82 ALA A O 1
ATOM 678 N N . ARG A 1 83 ? -18.422 -13.102 1.788 1 94.25 83 ARG A N 1
ATOM 679 C CA . ARG A 1 83 ? -18.547 -13.266 3.232 1 94.25 83 ARG A CA 1
ATOM 680 C C . ARG A 1 83 ? -17.188 -13.219 3.908 1 94.25 83 ARG A C 1
ATOM 682 O O . ARG A 1 83 ? -17.031 -12.594 4.957 1 94.25 83 ARG A O 1
ATOM 689 N N . ILE A 1 84 ? -16.281 -13.867 3.25 1 92.44 84 ILE A N 1
ATOM 690 C CA . ILE A 1 84 ? -14.93 -13.93 3.793 1 92.44 84 ILE A CA 1
ATOM 691 C C . ILE A 1 84 ? -14.297 -12.539 3.746 1 92.44 84 ILE A C 1
ATOM 693 O O . ILE A 1 84 ? -13.664 -12.102 4.715 1 92.44 84 ILE A O 1
ATOM 697 N N . SER A 1 85 ? -14.414 -11.883 2.623 1 90.56 85 SER A N 1
ATOM 698 C CA . SER A 1 85 ? -13.859 -10.547 2.461 1 90.56 85 SER A CA 1
ATOM 699 C C . SER A 1 85 ? -14.398 -9.586 3.514 1 90.56 85 SER A C 1
ATOM 701 O O . SER A 1 85 ? -13.648 -8.805 4.094 1 90.56 85 SER A O 1
ATOM 703 N N . LEU A 1 86 ? -15.703 -9.695 3.775 1 92.12 86 LEU A N 1
ATOM 704 C CA . LEU A 1 86 ? -16.312 -8.82 4.773 1 92.12 86 LEU A CA 1
ATOM 705 C C . LEU A 1 86 ? -15.797 -9.148 6.172 1 92.12 86 LEU A C 1
ATOM 707 O O . LEU A 1 86 ? -15.469 -8.25 6.941 1 92.12 86 LEU A O 1
ATOM 711 N N . LYS A 1 87 ? -15.719 -10.383 6.449 1 94.38 87 LYS A N 1
ATOM 712 C CA . LYS A 1 87 ? -15.219 -10.812 7.754 1 94.38 87 LYS A CA 1
ATOM 713 C C . LYS A 1 87 ? -13.781 -10.336 7.973 1 94.38 87 LYS A C 1
ATOM 715 O O . LYS A 1 87 ? -13.461 -9.797 9.031 1 94.38 87 LYS A O 1
ATOM 720 N N . VAL A 1 88 ? -12.938 -10.539 6.984 1 94.12 88 VAL A N 1
ATOM 721 C CA . VAL A 1 88 ? -11.539 -10.148 7.074 1 94.12 88 VAL A CA 1
ATOM 722 C C . VAL A 1 88 ? -11.43 -8.633 7.254 1 94.12 88 VAL A C 1
ATOM 724 O O . VAL A 1 88 ? -10.68 -8.156 8.102 1 94.12 88 VAL A O 1
ATOM 727 N N . GLY A 1 89 ? -12.172 -7.918 6.473 1 95 89 GLY A N 1
ATOM 728 C CA . GLY A 1 89 ? -12.141 -6.465 6.555 1 95 89 GLY A CA 1
ATOM 729 C C . GLY A 1 89 ? -12.539 -5.938 7.918 1 95 89 GLY A C 1
ATOM 730 O O . GLY A 1 89 ? -11.797 -5.176 8.539 1 95 89 GLY A O 1
ATOM 731 N N . PHE A 1 90 ? -13.609 -6.402 8.477 1 95.69 90 PHE A N 1
ATOM 732 C CA . PHE A 1 90 ? -14.172 -5.84 9.695 1 95.69 90 PHE A CA 1
ATOM 733 C C . PHE A 1 90 ? -13.391 -6.309 10.922 1 95.69 90 PHE A C 1
ATOM 735 O O . PHE A 1 90 ? -13.125 -5.523 11.828 1 95.69 90 PHE A O 1
ATOM 742 N N . VAL A 1 91 ? -13.008 -7.535 10.914 1 97.56 91 VAL A N 1
ATOM 743 C CA . VAL A 1 91 ? -12.305 -8.062 12.078 1 97.56 91 VAL A CA 1
ATOM 744 C C . VAL A 1 91 ? -10.898 -7.477 12.133 1 97.56 91 VAL A C 1
ATOM 746 O O . VAL A 1 91 ? -10.461 -7.004 13.188 1 97.56 91 VAL A O 1
ATOM 749 N N . SER A 1 92 ? -10.164 -7.523 11.031 1 98.12 92 SER A N 1
ATOM 750 C CA . SER A 1 92 ? -8.797 -7.008 11 1 98.12 92 SER A CA 1
ATOM 751 C C . SER A 1 92 ? -8.766 -5.52 11.336 1 98.12 92 SER A C 1
ATOM 753 O O . SER A 1 92 ? -7.961 -5.082 12.164 1 98.12 92 SER A O 1
ATOM 755 N N . VAL A 1 93 ? -9.648 -4.801 10.695 1 98 93 VAL A N 1
ATOM 756 C CA . VAL A 1 93 ? -9.68 -3.361 10.922 1 98 93 VAL A CA 1
ATOM 757 C C . VAL A 1 93 ? -10.156 -3.066 12.336 1 98 93 VAL A C 1
ATOM 759 O O . VAL A 1 93 ? -9.688 -2.117 12.977 1 98 93 VAL A O 1
ATOM 762 N N . GLY A 1 94 ? -11.102 -3.867 12.82 1 98.25 94 GLY A N 1
ATOM 763 C CA . GLY A 1 94 ? -11.523 -3.725 14.211 1 98.25 94 GLY A CA 1
ATOM 764 C C . GLY A 1 94 ? -10.383 -3.867 15.195 1 98.25 94 GLY A C 1
ATOM 765 O O . GLY A 1 94 ? -10.266 -3.07 16.125 1 98.25 94 GLY A O 1
ATOM 766 N N . ILE A 1 95 ? -9.594 -4.801 14.992 1 98.31 95 ILE A N 1
ATOM 767 C CA . ILE A 1 95 ? -8.43 -5.035 15.844 1 98.31 95 ILE A CA 1
ATOM 768 C C . ILE A 1 95 ? -7.461 -3.861 15.727 1 98.31 95 ILE A C 1
ATOM 770 O O . ILE A 1 95 ? -6.992 -3.334 16.734 1 98.31 95 ILE A O 1
ATOM 774 N N . ALA A 1 96 ? -7.18 -3.447 14.531 1 98.31 96 ALA A N 1
ATOM 775 C CA . ALA A 1 96 ? -6.246 -2.348 14.289 1 98.31 96 ALA A CA 1
ATOM 776 C C . ALA A 1 96 ? -6.734 -1.061 14.945 1 98.31 96 ALA A C 1
ATOM 778 O O . ALA A 1 96 ? -5.953 -0.349 15.586 1 98.31 96 ALA A O 1
ATOM 779 N N . VAL A 1 97 ? -8.016 -0.799 14.82 1 98.06 97 VAL A N 1
ATOM 780 C CA . VAL A 1 97 ? -8.602 0.419 15.367 1 98.06 97 VAL A CA 1
ATOM 781 C C . VAL A 1 97 ? -8.586 0.356 16.891 1 98.06 97 VAL A C 1
ATOM 783 O O . VAL A 1 97 ? -8.242 1.337 17.562 1 98.06 97 VAL A O 1
ATOM 786 N N . ALA A 1 98 ? -8.93 -0.755 17.438 1 98 98 ALA A N 1
ATOM 787 C CA . ALA A 1 98 ? -8.945 -0.916 18.891 1 98 98 ALA A CA 1
ATOM 788 C C . ALA A 1 98 ? -7.562 -0.663 19.484 1 98 98 ALA A C 1
ATOM 790 O O . ALA A 1 98 ? -7.414 0.131 20.406 1 98 98 ALA A O 1
ATOM 791 N N . ILE A 1 99 ? -6.578 -1.236 18.906 1 98.19 99 ILE A N 1
ATOM 792 C CA . ILE A 1 99 ? -5.215 -1.09 19.406 1 98.19 99 ILE A CA 1
ATOM 793 C C . ILE A 1 99 ? -4.715 0.326 19.125 1 98.19 99 ILE A C 1
ATOM 795 O O . ILE A 1 99 ? -4.156 0.978 20.016 1 98.19 99 ILE A O 1
ATOM 799 N N . GLY A 1 100 ? -4.941 0.785 17.938 1 98.19 100 GLY A N 1
ATOM 800 C CA . GLY A 1 100 ? -4.473 2.104 17.547 1 98.19 100 GLY A CA 1
ATOM 801 C C . GLY A 1 100 ? -5.082 3.225 18.359 1 98.19 100 GLY A C 1
ATOM 802 O O . GLY A 1 100 ? -4.387 4.164 18.75 1 98.19 100 GLY A O 1
ATOM 803 N N . VAL A 1 101 ? -6.352 3.129 18.594 1 97.75 101 VAL A N 1
ATOM 804 C CA . VAL A 1 101 ? -7.047 4.152 19.359 1 97.75 101 VAL A CA 1
ATOM 805 C C . VAL A 1 101 ? -6.504 4.18 20.797 1 97.75 101 VAL A C 1
ATOM 807 O O . VAL A 1 101 ? -6.18 5.242 21.328 1 97.75 101 VAL A O 1
ATOM 810 N N . VAL A 1 102 ? -6.348 3.035 21.391 1 97.5 102 VAL A N 1
ATOM 811 C CA . VAL A 1 102 ? -5.879 2.951 22.766 1 97.5 102 VAL A CA 1
ATOM 812 C C . VAL A 1 102 ? -4.461 3.508 22.875 1 97.5 102 VAL A C 1
ATOM 814 O O . VAL A 1 102 ? -4.184 4.375 23.703 1 97.5 102 VAL A O 1
ATOM 817 N N . LEU A 1 103 ? -3.598 3.109 22.047 1 98 103 LEU A N 1
ATOM 818 C CA . LEU A 1 103 ? -2.205 3.535 22.109 1 98 103 LEU A CA 1
ATOM 819 C C . LEU A 1 103 ? -2.061 4.996 21.703 1 98 103 LEU A C 1
ATOM 821 O O . LEU A 1 103 ? -1.22 5.719 22.234 1 98 103 LEU A O 1
ATOM 825 N N . GLY A 1 104 ? -2.871 5.375 20.688 1 97.69 104 GLY A N 1
ATOM 826 C CA . GLY A 1 104 ? -2.854 6.773 20.297 1 97.69 104 GLY A CA 1
ATOM 827 C C . GLY A 1 104 ? -3.33 7.703 21.406 1 97.69 104 GLY A C 1
ATOM 828 O O . GLY A 1 104 ? -2.752 8.773 21.609 1 97.69 104 GLY A O 1
ATOM 829 N N . LEU A 1 105 ? -4.371 7.332 22.094 1 97.12 105 LEU A N 1
ATOM 830 C CA . LEU A 1 105 ? -4.895 8.117 23.219 1 97.12 105 LEU A CA 1
ATOM 831 C C . LEU A 1 105 ? -3.857 8.242 24.328 1 97.12 105 LEU A C 1
ATOM 833 O O . LEU A 1 105 ? -3.623 9.336 24.844 1 97.12 105 LEU A O 1
ATOM 837 N N . VAL A 1 106 ? -3.268 7.121 24.672 1 97.12 106 VAL A N 1
ATOM 838 C CA . VAL A 1 106 ? -2.297 7.086 25.766 1 97.12 106 VAL A CA 1
ATOM 839 C C . VAL A 1 106 ? -1.074 7.922 25.391 1 97.12 106 VAL A C 1
ATOM 841 O O . VAL A 1 106 ? -0.591 8.719 26.203 1 97.12 106 VAL A O 1
ATOM 844 N N . SER A 1 107 ? -0.622 7.781 24.203 1 97.62 107 SER A N 1
ATOM 845 C CA . SER A 1 107 ? 0.551 8.508 23.734 1 97.62 107 SER A CA 1
ATOM 846 C C . SER A 1 107 ? 0.287 10.008 23.688 1 97.62 107 SER A C 1
ATOM 848 O O . SER A 1 107 ? 1.075 10.797 24.219 1 97.62 107 SER A O 1
ATOM 850 N N . GLY A 1 108 ? -0.828 10.383 23.141 1 96.44 108 GLY A N 1
ATOM 851 C CA . GLY A 1 108 ? -1.146 11.797 22.984 1 96.44 108 GLY A CA 1
ATOM 852 C C . GLY A 1 108 ? -1.494 12.469 24.312 1 96.44 108 GLY A C 1
ATOM 853 O O . GLY A 1 108 ? -1.145 13.633 24.531 1 96.44 108 GLY A O 1
ATOM 854 N N . PHE A 1 109 ? -2.127 11.805 25.188 1 95.75 109 PHE A N 1
ATOM 855 C CA . PHE A 1 109 ? -2.656 12.398 26.406 1 95.75 109 PHE A CA 1
ATOM 856 C C . PHE A 1 109 ? -1.551 12.586 27.438 1 95.75 109 PHE A C 1
ATOM 858 O O . PHE A 1 109 ? -1.435 13.656 28.047 1 95.75 109 PHE A O 1
ATOM 865 N N . TYR A 1 110 ? -0.759 11.648 27.688 1 95.31 110 TYR A N 1
ATOM 866 C CA . TYR A 1 110 ? 0.224 11.695 28.766 1 95.31 110 TYR A CA 1
ATOM 867 C C . TYR A 1 110 ? 1.522 12.336 28.281 1 95.31 110 TYR A C 1
ATOM 869 O O . TYR A 1 110 ? 2.213 13.008 29.047 1 95.31 110 TYR 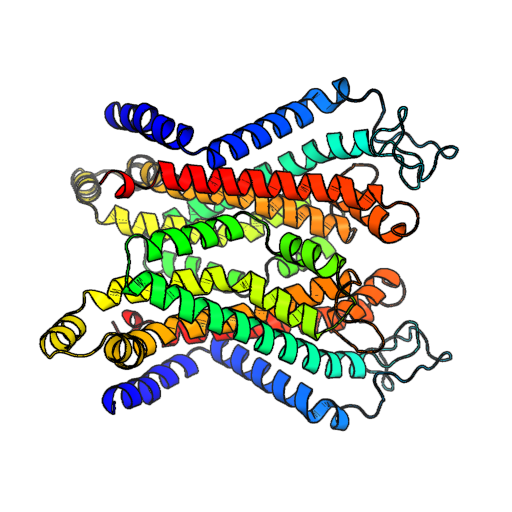A O 1
ATOM 877 N N . GLY A 1 111 ? 1.913 12.055 27.062 1 94.06 111 GLY A N 1
ATOM 878 C CA . GLY A 1 111 ? 3.127 12.656 26.531 1 94.06 111 GLY A CA 1
ATOM 879 C C . GLY A 1 111 ? 4.391 12.102 27.156 1 94.06 111 GLY A C 1
ATOM 880 O O . GLY A 1 111 ? 4.406 10.961 27.641 1 94.06 111 GLY A O 1
ATOM 881 N N . GLY A 1 112 ? 5.574 12.859 27 1 94.94 112 GLY A N 1
ATOM 882 C CA . GLY A 1 112 ? 6.828 12.531 27.656 1 94.94 112 GLY A CA 1
ATOM 883 C C . GLY A 1 112 ? 7.395 11.188 27.219 1 94.94 112 GLY A C 1
ATOM 884 O O . GLY A 1 112 ? 7.477 10.906 26.031 1 94.94 112 GLY A O 1
ATOM 885 N N . ILE A 1 113 ? 7.734 10.383 28.234 1 96.44 113 ILE A N 1
ATOM 886 C CA . ILE A 1 113 ? 8.422 9.125 27.969 1 96.44 113 ILE A CA 1
ATOM 887 C C . ILE A 1 113 ? 7.445 8.109 27.391 1 96.44 113 ILE A C 1
ATOM 889 O O . ILE A 1 113 ? 7.816 7.301 26.531 1 96.44 113 ILE A O 1
ATOM 893 N N . ILE A 1 114 ? 6.227 8.227 27.797 1 96.56 114 ILE A N 1
ATOM 894 C CA . ILE A 1 114 ? 5.211 7.309 27.297 1 96.56 114 ILE A CA 1
ATOM 895 C C . ILE A 1 114 ? 5 7.543 25.797 1 96.56 114 ILE A C 1
ATOM 897 O O . ILE A 1 114 ? 4.969 6.59 25.016 1 96.56 114 ILE A O 1
ATOM 901 N N . ASP A 1 115 ? 4.891 8.711 25.406 1 97 115 ASP A N 1
ATOM 902 C CA . ASP A 1 115 ? 4.75 9.086 24 1 97 115 ASP A CA 1
ATOM 903 C C . ASP A 1 115 ? 5.961 8.625 23.188 1 97 115 ASP A C 1
ATOM 905 O O . ASP A 1 115 ? 5.809 8.016 22.125 1 97 115 ASP A O 1
ATOM 909 N N . THR A 1 116 ? 7.086 8.836 23.797 1 94.5 116 THR A N 1
ATOM 910 C CA . THR A 1 116 ? 8.328 8.523 23.094 1 94.5 116 THR A CA 1
ATOM 911 C C . THR A 1 116 ? 8.445 7.02 22.859 1 94.5 116 THR A C 1
ATOM 913 O O . THR A 1 116 ? 8.805 6.582 21.766 1 94.5 116 THR A O 1
ATOM 916 N N . VAL A 1 117 ? 8.148 6.277 23.812 1 96.62 117 VAL A N 1
ATOM 917 C CA . VAL A 1 117 ? 8.281 4.828 23.719 1 96.62 117 VAL A CA 1
ATOM 918 C C . VAL A 1 117 ? 7.281 4.281 22.703 1 96.62 117 VAL A C 1
ATOM 920 O O . VAL A 1 117 ? 7.645 3.486 21.828 1 96.62 117 VAL A O 1
ATOM 923 N N . ILE A 1 118 ? 6.062 4.73 22.797 1 97.44 118 ILE A N 1
ATOM 924 C CA . ILE A 1 118 ? 5.023 4.242 21.891 1 97.44 118 ILE A CA 1
ATOM 925 C C . ILE A 1 118 ? 5.34 4.652 20.453 1 97.44 118 ILE A C 1
ATOM 927 O O . ILE A 1 118 ? 5.273 3.828 19.547 1 97.44 118 ILE A O 1
ATOM 931 N N . MET A 1 119 ? 5.766 5.82 20.25 1 94.31 119 MET A N 1
ATOM 932 C CA . MET A 1 119 ? 6.035 6.309 18.906 1 94.31 119 MET A CA 1
ATOM 933 C C . MET A 1 119 ? 7.293 5.668 18.328 1 94.31 119 MET A C 1
ATOM 935 O O . MET A 1 119 ? 7.387 5.438 17.125 1 94.31 119 MET A O 1
ATOM 939 N N . ARG A 1 120 ? 8.234 5.34 19.219 1 89.62 120 ARG A N 1
ATOM 940 C CA . ARG A 1 120 ? 9.414 4.617 18.75 1 89.62 120 ARG A CA 1
ATOM 941 C C . ARG A 1 120 ? 9.039 3.24 18.203 1 89.62 120 ARG A C 1
ATOM 943 O O . ARG A 1 120 ? 9.578 2.797 17.188 1 89.62 120 ARG A O 1
ATOM 950 N N . PHE A 1 121 ? 8.219 2.639 18.875 1 94.69 121 PHE A N 1
ATOM 951 C CA . PHE A 1 121 ? 7.758 1.328 18.438 1 94.69 121 PHE A CA 1
ATOM 952 C C . PHE A 1 121 ? 6.996 1.442 17.125 1 94.69 121 PHE A C 1
ATOM 954 O O . PHE A 1 121 ? 7.168 0.614 16.219 1 94.69 121 PHE A O 1
ATOM 961 N N . VAL A 1 122 ? 6.133 2.408 17.031 1 94.12 122 VAL A N 1
ATOM 962 C CA . VAL A 1 122 ? 5.387 2.666 15.805 1 94.12 122 VAL A CA 1
ATOM 963 C C . VAL A 1 122 ? 6.352 2.889 14.641 1 94.12 122 VAL A C 1
ATOM 965 O O . VAL A 1 122 ? 6.199 2.289 13.57 1 94.12 122 VAL A O 1
ATOM 968 N N . ASP A 1 123 ? 7.355 3.635 14.914 1 86.31 123 ASP A N 1
ATOM 969 C CA . ASP A 1 123 ? 8.328 3.969 13.875 1 86.31 123 ASP A CA 1
ATOM 970 C C . ASP A 1 123 ? 9.094 2.729 13.422 1 86.31 123 ASP A C 1
ATOM 972 O O . ASP A 1 123 ? 9.336 2.543 12.227 1 86.31 123 ASP A O 1
ATOM 976 N N . ILE A 1 124 ? 9.422 1.945 14.328 1 85.5 124 ILE A N 1
ATOM 977 C CA . ILE A 1 124 ? 10.141 0.716 14.016 1 85.5 124 ILE A CA 1
ATOM 978 C C . ILE A 1 124 ? 9.266 -0.182 13.141 1 85.5 124 ILE A C 1
ATOM 980 O O . ILE A 1 124 ? 9.734 -0.703 12.125 1 85.5 124 ILE A O 1
ATOM 984 N N . MET A 1 125 ? 8.062 -0.339 13.477 1 89.38 125 MET A N 1
ATOM 985 C CA . MET A 1 125 ? 7.152 -1.197 12.727 1 89.38 125 MET A CA 1
ATOM 986 C C . MET A 1 125 ? 6.93 -0.653 11.312 1 89.38 125 MET A C 1
ATOM 988 O O . MET A 1 125 ? 6.848 -1.42 10.352 1 89.38 125 MET A O 1
ATOM 992 N N . LEU A 1 126 ? 6.871 0.599 11.211 1 87.75 126 LEU A N 1
ATOM 993 C CA . LEU A 1 126 ? 6.555 1.214 9.93 1 87.75 126 LEU A CA 1
ATOM 994 C C . LEU A 1 126 ? 7.75 1.146 8.984 1 87.75 126 LEU A C 1
ATOM 996 O O . LEU A 1 126 ? 7.605 1.353 7.777 1 87.75 126 LEU A O 1
ATOM 1000 N N . CYS A 1 127 ? 8.883 0.869 9.523 1 83.62 127 CYS A N 1
ATOM 1001 C CA . CYS A 1 127 ? 10.062 0.719 8.68 1 83.62 127 CYS A CA 1
ATOM 1002 C C . CYS A 1 127 ? 10.023 -0.595 7.91 1 83.62 127 CYS A C 1
ATOM 1004 O O . CYS A 1 127 ? 10.656 -0.726 6.859 1 83.62 127 CYS A O 1
ATOM 1006 N N . PHE A 1 128 ? 9.258 -1.564 8.422 1 86 128 PHE A N 1
ATOM 1007 C CA . PHE A 1 128 ? 9.117 -2.857 7.762 1 86 128 PHE A CA 1
ATOM 1008 C C . PHE A 1 128 ? 7.941 -2.848 6.793 1 86 128 PHE A C 1
ATOM 1010 O O . PHE A 1 128 ? 6.859 -2.355 7.129 1 86 128 PHE A O 1
ATOM 1017 N N . PRO A 1 129 ? 8.18 -3.334 5.594 1 84.5 129 PRO A N 1
ATOM 1018 C CA . PRO A 1 129 ? 6.996 -3.531 4.75 1 84.5 129 PRO A CA 1
ATOM 1019 C C . PRO A 1 129 ? 5.957 -4.441 5.395 1 84.5 129 PRO A C 1
ATOM 1021 O O . PRO A 1 129 ? 6.277 -5.562 5.805 1 84.5 129 PRO A O 1
ATOM 1024 N N . THR A 1 130 ? 4.855 -3.922 5.453 1 87.62 130 THR A N 1
ATOM 1025 C CA . THR A 1 130 ? 3.814 -4.602 6.215 1 87.62 130 THR A CA 1
ATOM 1026 C C . THR A 1 130 ? 3.557 -5.996 5.656 1 87.62 130 THR A C 1
ATOM 1028 O O . THR A 1 130 ? 3.396 -6.957 6.41 1 87.62 130 THR A O 1
ATOM 1031 N N . PHE A 1 131 ? 3.496 -6.148 4.391 1 85.69 131 PHE A N 1
ATOM 1032 C CA . PHE A 1 131 ? 3.219 -7.441 3.773 1 85.69 131 PHE A CA 1
ATOM 1033 C C . PHE A 1 131 ? 4.262 -8.477 4.191 1 85.69 131 PHE A C 1
ATOM 1035 O O . PHE A 1 131 ? 3.928 -9.633 4.434 1 85.69 131 PHE A O 1
ATOM 1042 N N . PHE A 1 132 ? 5.52 -8.047 4.355 1 81 132 PHE A N 1
ATOM 1043 C CA . PHE A 1 132 ? 6.59 -8.953 4.754 1 81 132 PHE A CA 1
ATOM 1044 C C . PHE A 1 132 ? 6.461 -9.328 6.223 1 81 132 PHE A C 1
ATOM 1046 O O . PHE A 1 132 ? 6.762 -10.461 6.609 1 81 132 PHE A O 1
ATOM 1053 N N . LEU A 1 133 ? 6.062 -8.359 6.98 1 85.25 133 LEU A N 1
ATOM 1054 C CA . LEU A 1 133 ? 5.816 -8.672 8.383 1 85.25 133 LEU A CA 1
ATOM 1055 C C . LEU A 1 133 ? 4.734 -9.742 8.523 1 85.25 133 LEU A C 1
ATOM 1057 O O . LEU A 1 133 ? 4.879 -10.672 9.32 1 85.25 133 LEU A O 1
ATOM 1061 N N . ILE A 1 134 ? 3.734 -9.602 7.688 1 91.12 134 ILE A N 1
ATOM 1062 C CA . ILE A 1 134 ? 2.633 -10.555 7.715 1 91.12 134 ILE A CA 1
ATOM 1063 C C . ILE A 1 134 ? 3.131 -11.93 7.27 1 91.12 134 ILE A C 1
ATOM 1065 O O . ILE A 1 134 ? 2.879 -12.938 7.941 1 91.12 134 ILE A O 1
ATOM 1069 N N . LEU A 1 135 ? 3.857 -11.953 6.246 1 84.5 135 LEU A N 1
ATOM 1070 C CA . LEU A 1 135 ? 4.379 -13.211 5.711 1 84.5 135 LEU A CA 1
ATOM 1071 C C . LEU A 1 135 ? 5.289 -13.891 6.723 1 84.5 135 LEU A C 1
ATOM 1073 O O . LEU A 1 135 ? 5.246 -15.117 6.879 1 84.5 135 LEU A O 1
ATOM 1077 N N . ALA A 1 136 ? 6.129 -13.086 7.383 1 80.88 136 ALA A N 1
ATOM 1078 C CA . ALA A 1 136 ? 7.09 -13.617 8.344 1 80.88 136 ALA A CA 1
ATOM 1079 C C . ALA A 1 136 ? 6.379 -14.32 9.5 1 80.88 136 ALA A C 1
ATOM 1081 O O . ALA A 1 136 ? 6.863 -15.336 10.008 1 80.88 136 ALA A O 1
ATOM 1082 N N . VAL A 1 137 ? 5.258 -13.805 9.812 1 87.06 137 VAL A N 1
ATOM 1083 C CA . VAL A 1 137 ? 4.539 -14.359 10.953 1 87.06 137 VAL A CA 1
ATOM 1084 C C . VAL A 1 137 ? 3.701 -15.555 10.508 1 87.06 137 VAL A C 1
ATOM 1086 O O . VAL A 1 137 ? 3.691 -16.594 11.172 1 87.06 137 VAL A O 1
ATOM 1089 N N . ILE A 1 138 ? 3.062 -15.477 9.375 1 86.06 138 ILE A N 1
ATOM 1090 C CA . ILE A 1 138 ? 2.117 -16.484 8.914 1 86.06 138 ILE A CA 1
ATOM 1091 C C . ILE A 1 138 ? 2.871 -17.766 8.539 1 86.06 138 ILE A C 1
ATOM 1093 O O . ILE A 1 138 ? 2.33 -18.859 8.648 1 86.06 138 ILE A O 1
ATOM 1097 N N . ALA A 1 139 ? 4.086 -17.625 8.156 1 74.75 139 ALA A N 1
ATOM 1098 C CA . ALA A 1 139 ? 4.891 -18.75 7.703 1 74.75 139 ALA A CA 1
ATOM 1099 C C . ALA A 1 139 ? 5.094 -19.766 8.828 1 74.75 139 ALA A C 1
ATOM 1101 O O . ALA A 1 139 ? 5.312 -20.953 8.57 1 74.75 139 ALA A O 1
ATOM 1102 N N . PHE A 1 140 ? 4.926 -19.312 10.055 1 81 140 PHE A N 1
ATOM 1103 C CA . PHE A 1 140 ? 5.199 -20.188 11.188 1 81 140 PHE A CA 1
ATOM 1104 C C . PHE A 1 140 ? 3.9 -20.703 11.797 1 81 140 PHE A C 1
ATOM 1106 O O . PHE A 1 140 ? 3.92 -21.422 12.797 1 81 140 PHE A O 1
ATOM 1113 N N . LEU A 1 141 ? 2.832 -20.422 11.172 1 86.31 141 LEU A N 1
ATOM 1114 C CA . LEU A 1 141 ? 1.544 -20.797 11.742 1 86.31 141 LEU A CA 1
ATOM 1115 C C . LEU A 1 141 ? 0.787 -21.734 10.805 1 86.31 141 LEU A C 1
ATOM 1117 O O . LEU A 1 141 ? 1.056 -21.766 9.602 1 86.31 141 LEU A O 1
ATOM 1121 N N . GLU A 1 142 ? -0.048 -22.516 11.398 1 85.69 142 GLU A N 1
ATOM 1122 C CA . GLU A 1 142 ? -0.965 -23.297 10.57 1 85.69 142 GLU A CA 1
ATOM 1123 C C . GLU A 1 142 ? -1.979 -22.391 9.875 1 85.69 142 GLU A C 1
ATOM 1125 O O . GLU A 1 142 ? -2.385 -21.375 10.422 1 85.69 142 GLU A O 1
ATOM 1130 N N . PRO A 1 143 ? -2.307 -22.766 8.719 1 83.81 143 PRO A N 1
ATOM 1131 C CA . PRO A 1 143 ? -3.27 -21.938 7.98 1 83.81 143 PRO A CA 1
ATOM 1132 C C . PRO A 1 143 ? -4.602 -21.797 8.719 1 83.81 143 PRO A C 1
ATOM 1134 O O . PRO A 1 143 ? -5.148 -22.781 9.219 1 83.81 143 PRO A O 1
ATOM 1137 N N . SER A 1 144 ? -5.004 -20.594 8.984 1 90.75 144 SER A N 1
ATOM 1138 C CA . SER A 1 144 ? -6.266 -20.266 9.633 1 90.75 144 SER A CA 1
ATOM 1139 C C . SER A 1 144 ? -6.699 -18.844 9.289 1 90.75 144 SER A C 1
ATOM 1141 O O . SER A 1 144 ? -5.887 -17.922 9.312 1 90.75 144 SER A O 1
ATOM 1143 N N . ILE A 1 145 ? -7.98 -18.812 8.969 1 91.12 145 ILE A N 1
ATOM 1144 C CA . ILE A 1 145 ? -8.523 -17.5 8.625 1 91.12 145 ILE A CA 1
ATOM 1145 C C . ILE A 1 145 ? -8.43 -16.562 9.828 1 91.12 145 ILE A C 1
ATOM 1147 O O . ILE A 1 145 ? -8.211 -15.367 9.68 1 91.12 145 ILE A O 1
ATOM 1151 N N . TRP A 1 146 ? -8.523 -17.109 10.961 1 93.56 146 TRP A N 1
ATOM 1152 C CA . TRP A 1 146 ? -8.484 -16.312 12.18 1 93.56 146 TRP A CA 1
ATOM 1153 C C . TRP A 1 146 ? -7.098 -15.727 12.414 1 93.56 146 TRP A C 1
ATOM 1155 O O . TRP A 1 146 ? -6.961 -14.57 12.82 1 93.56 146 TRP A O 1
ATOM 1165 N N . TYR A 1 147 ? -6.098 -16.531 12.148 1 94.25 147 TYR A N 1
ATOM 1166 C CA . TYR A 1 147 ? -4.738 -16.016 12.273 1 94.25 147 TYR A CA 1
ATOM 1167 C C . TYR A 1 147 ? -4.469 -14.922 11.25 1 94.25 147 TYR A C 1
ATOM 1169 O O . TYR A 1 147 ? -3.832 -13.914 11.57 1 94.25 147 TYR A O 1
ATOM 1177 N N . ILE A 1 148 ? -5.016 -15.109 10.07 1 93.38 148 ILE A N 1
ATOM 1178 C CA . ILE A 1 148 ? -4.816 -14.133 9.008 1 93.38 148 ILE A CA 1
ATOM 1179 C C . ILE A 1 148 ? -5.449 -12.805 9.406 1 93.38 148 ILE A C 1
ATOM 1181 O O . ILE A 1 148 ? -4.816 -11.75 9.297 1 93.38 148 ILE A O 1
ATOM 1185 N N . MET A 1 149 ? -6.66 -12.891 9.906 1 96.56 149 MET A N 1
ATOM 1186 C CA . MET A 1 149 ? -7.375 -11.68 10.312 1 96.56 149 MET A CA 1
ATOM 1187 C C . MET A 1 149 ? -6.66 -10.984 11.469 1 96.56 149 MET A C 1
ATOM 1189 O O . MET A 1 149 ? -6.504 -9.766 11.461 1 96.56 149 MET A O 1
ATOM 1193 N N . ALA A 1 150 ? -6.211 -11.766 12.383 1 97 150 ALA A N 1
ATOM 1194 C CA . ALA A 1 150 ? -5.523 -11.219 13.547 1 97 150 ALA A CA 1
ATOM 1195 C C . ALA A 1 150 ? -4.207 -10.562 13.156 1 97 150 ALA A C 1
ATOM 1197 O O . ALA A 1 150 ? -3.891 -9.469 13.625 1 97 150 ALA A O 1
ATOM 1198 N N . ILE A 1 151 ? -3.49 -11.203 12.32 1 96.5 151 ILE A N 1
ATOM 1199 C CA . ILE A 1 151 ? -2.166 -10.727 11.945 1 96.5 151 ILE A CA 1
ATOM 1200 C C . ILE A 1 151 ? -2.297 -9.453 11.109 1 96.5 151 ILE A C 1
ATOM 1202 O O . ILE A 1 151 ? -1.532 -8.5 11.289 1 96.5 151 ILE A O 1
ATOM 1206 N N . ILE A 1 152 ? -3.27 -9.438 10.172 1 95.94 152 ILE A N 1
ATOM 1207 C CA . ILE A 1 152 ? -3.516 -8.227 9.391 1 95.94 152 ILE A CA 1
ATOM 1208 C C . ILE A 1 152 ? -3.863 -7.074 10.336 1 95.94 152 ILE A C 1
ATOM 1210 O O . ILE A 1 152 ? -3.354 -5.961 10.18 1 95.94 152 ILE A O 1
ATOM 1214 N N . GLY A 1 153 ? -4.684 -7.324 11.32 1 97.62 153 GLY A N 1
ATOM 1215 C CA . GLY A 1 153 ? -5.039 -6.312 12.305 1 97.62 153 GLY A CA 1
ATOM 1216 C C . GLY A 1 153 ? -3.863 -5.867 13.156 1 97.62 153 GLY A C 1
ATOM 1217 O O . GLY A 1 153 ? -3.662 -4.668 13.367 1 97.62 153 GLY A O 1
ATOM 1218 N N . LEU A 1 154 ? -3.033 -6.797 13.586 1 96.81 154 LEU A N 1
ATOM 1219 C CA . LEU A 1 154 ? -1.909 -6.539 14.484 1 96.81 154 LEU A CA 1
ATOM 1220 C C . LEU A 1 154 ? -0.795 -5.797 13.758 1 96.81 154 LEU A C 1
ATOM 1222 O O . LEU A 1 154 ? 0.096 -5.227 14.391 1 96.81 154 LEU A O 1
ATOM 1226 N N . THR A 1 155 ? -0.884 -5.805 12.477 1 95.19 155 THR A N 1
ATOM 1227 C CA . THR A 1 155 ? 0.145 -5.117 11.703 1 95.19 155 THR A CA 1
ATOM 1228 C C . THR A 1 155 ? -0.411 -3.846 11.07 1 95.19 155 THR A C 1
ATOM 1230 O O . THR A 1 155 ? 0.255 -3.209 10.25 1 95.19 155 THR A O 1
ATOM 1233 N N . GLY A 1 156 ? -1.621 -3.449 11.414 1 95.69 156 GLY A N 1
ATOM 1234 C CA . GLY A 1 156 ? -2.25 -2.312 10.766 1 95.69 156 GLY A CA 1
ATOM 1235 C C . GLY A 1 156 ? -2.625 -1.204 11.734 1 95.69 156 GLY A C 1
ATOM 1236 O O . GLY A 1 156 ? -3.268 -0.226 11.344 1 95.69 156 GLY A O 1
ATOM 1237 N N . TRP A 1 157 ? -2.154 -1.222 12.938 1 97.06 157 TRP A N 1
ATOM 1238 C CA . TRP A 1 157 ? -2.654 -0.308 13.953 1 97.06 157 TRP A CA 1
ATOM 1239 C C . TRP A 1 157 ? -1.825 0.972 13.992 1 97.06 157 TRP A C 1
ATOM 1241 O O . TRP A 1 157 ? -2.26 1.983 14.555 1 97.06 157 TRP A O 1
ATOM 1251 N N . MET A 1 158 ? -0.681 1.043 13.445 1 96.44 158 MET A N 1
ATOM 1252 C CA . MET A 1 158 ? 0.272 2.137 13.602 1 96.44 158 MET A CA 1
ATOM 1253 C C . MET A 1 158 ? -0.302 3.441 13.062 1 96.44 158 MET A C 1
ATOM 1255 O O . MET A 1 158 ? -0.187 4.488 13.703 1 96.44 158 MET A O 1
ATOM 1259 N N . GLY A 1 159 ? -0.909 3.336 11.914 1 94.56 159 GLY A N 1
ATOM 1260 C CA . GLY A 1 159 ? -1.499 4.527 11.32 1 94.56 159 GLY A CA 1
ATOM 1261 C C . GLY A 1 159 ? -2.615 5.117 12.156 1 94.56 159 GLY A C 1
ATOM 1262 O O . GLY A 1 159 ? -2.711 6.336 12.305 1 94.56 159 GLY A O 1
ATOM 1263 N N . VAL A 1 160 ? -3.395 4.293 12.68 1 96.69 160 VAL A N 1
ATOM 1264 C CA . VAL A 1 160 ? -4.496 4.738 13.531 1 96.69 160 VAL A CA 1
ATOM 1265 C C . VAL A 1 160 ? -3.943 5.383 14.797 1 96.69 160 VAL A C 1
ATOM 1267 O O . VAL A 1 160 ? -4.449 6.414 15.25 1 96.69 160 VAL A O 1
ATOM 1270 N N . ALA A 1 161 ? -2.947 4.793 15.312 1 97.69 161 ALA A N 1
ATOM 1271 C CA . ALA A 1 161 ? -2.336 5.332 16.516 1 97.69 161 ALA A CA 1
ATOM 1272 C C . ALA A 1 161 ? -1.801 6.742 16.281 1 97.69 161 ALA A C 1
ATOM 1274 O O . ALA A 1 161 ? -2.012 7.641 17.109 1 97.69 161 ALA A O 1
ATOM 1275 N N . ARG A 1 162 ? -1.154 6.879 15.234 1 95.44 162 ARG A N 1
ATOM 1276 C CA . ARG A 1 162 ? -0.602 8.188 14.914 1 95.44 162 ARG A CA 1
ATOM 1277 C C . ARG A 1 162 ? -1.712 9.211 14.695 1 95.44 162 ARG A C 1
ATOM 1279 O O . ARG A 1 162 ? -1.584 10.375 15.102 1 95.44 162 ARG A O 1
ATOM 1286 N N . LEU A 1 163 ? -2.641 8.828 14.047 1 94.75 163 LEU A N 1
ATOM 1287 C CA . LEU A 1 163 ? -3.775 9.695 13.766 1 94.75 163 LEU A CA 1
ATOM 1288 C C . LEU A 1 163 ? -4.453 10.141 15.062 1 94.75 163 LEU A C 1
ATOM 1290 O O . LEU A 1 163 ? -4.73 11.328 15.242 1 94.75 163 LEU A O 1
ATOM 1294 N N . VAL A 1 164 ? -4.73 9.195 15.914 1 96.75 164 VAL A N 1
ATOM 1295 C CA . VAL A 1 164 ? -5.391 9.484 17.188 1 96.75 164 VAL A CA 1
ATOM 1296 C C . VAL A 1 164 ? -4.484 10.359 18.047 1 96.75 164 VAL A C 1
ATOM 1298 O O . VAL A 1 164 ? -4.941 11.312 18.672 1 96.75 164 VAL A O 1
ATOM 1301 N N . ARG A 1 165 ? -3.252 9.977 18.094 1 97.12 165 ARG A N 1
ATOM 1302 C CA . ARG A 1 165 ? -2.295 10.797 18.828 1 97.12 165 ARG A CA 1
ATOM 1303 C C . ARG A 1 165 ? -2.34 12.242 18.375 1 97.12 165 ARG A C 1
ATOM 1305 O O . ARG A 1 165 ? -2.367 13.164 19.188 1 97.12 165 ARG A O 1
ATOM 1312 N N . ALA A 1 166 ? -2.311 12.438 17.125 1 94.19 166 ALA A N 1
ATOM 1313 C CA . ALA A 1 166 ? -2.324 13.789 16.562 1 94.19 166 ALA A CA 1
ATOM 1314 C C . ALA A 1 166 ? -3.584 14.539 16.984 1 94.19 166 ALA A C 1
ATOM 1316 O O . ALA A 1 166 ? -3.523 15.727 17.312 1 94.19 166 ALA A O 1
ATOM 1317 N N . GLU A 1 167 ? -4.676 13.898 16.938 1 93.81 167 GLU A N 1
ATOM 1318 C CA . GLU A 1 167 ? -5.934 14.508 17.359 1 93.81 167 GLU A CA 1
ATOM 1319 C C . GLU A 1 167 ? -5.898 14.875 18.844 1 93.81 167 GLU A C 1
ATOM 1321 O O . GLU A 1 167 ? -6.363 15.953 19.219 1 93.81 167 GLU A O 1
ATOM 1326 N N . VAL A 1 168 ? -5.387 14 19.625 1 95.88 168 VAL A N 1
ATOM 1327 C CA . VAL A 1 168 ? -5.324 14.219 21.062 1 95.88 168 VAL A CA 1
ATOM 1328 C C . VAL A 1 168 ? -4.438 15.422 21.359 1 95.88 168 VAL A C 1
ATOM 1330 O O . VAL A 1 168 ? -4.773 16.25 22.219 1 95.88 168 VAL A O 1
ATOM 1333 N N . LEU A 1 169 ? -3.318 15.516 20.766 1 94.88 169 LEU A N 1
ATOM 1334 C CA . LEU A 1 169 ? -2.398 16.625 20.969 1 94.88 169 LEU A CA 1
ATOM 1335 C C . LEU A 1 169 ? -3.07 17.953 20.641 1 94.88 169 LEU A C 1
ATOM 1337 O O . LEU A 1 169 ? -2.816 18.969 21.297 1 94.88 169 LEU A O 1
ATOM 1341 N N . SER A 1 170 ? -3.875 17.938 19.672 1 92.19 170 SER A N 1
ATOM 1342 C CA . SER A 1 170 ? -4.598 19.141 19.266 1 92.19 170 SER A CA 1
ATOM 1343 C C . SER A 1 170 ? -5.707 19.469 20.266 1 92.19 170 SER A C 1
ATOM 1345 O O . SER A 1 170 ? -5.926 20.641 20.594 1 92.19 170 SER A O 1
ATOM 1347 N N . LEU A 1 171 ? -6.355 18.516 20.781 1 91.44 171 LEU A N 1
ATOM 1348 C CA . LEU A 1 171 ? -7.535 18.688 21.625 1 91.44 171 LEU A CA 1
ATOM 1349 C C . LEU A 1 171 ? -7.133 19.016 23.062 1 91.44 171 LEU A C 1
ATOM 1351 O O . LEU A 1 171 ? -7.828 19.766 23.75 1 91.44 171 LEU A O 1
ATOM 1355 N N . ARG A 1 172 ? -6.113 18.422 23.484 1 91.38 172 ARG A N 1
ATOM 1356 C CA . ARG A 1 172 ? -5.762 18.5 24.906 1 91.38 172 ARG A CA 1
ATOM 1357 C C . ARG A 1 172 ? -5.41 19.938 25.297 1 91.38 172 ARG A C 1
ATOM 1359 O O . ARG A 1 172 ? -5.434 20.281 26.484 1 91.38 172 ARG A O 1
ATOM 1366 N N . GLU A 1 173 ? -5.156 20.781 24.312 1 90.56 173 GLU A N 1
ATOM 1367 C CA . GLU A 1 173 ? -4.781 22.172 24.578 1 90.56 173 GLU A CA 1
ATOM 1368 C C . GLU A 1 173 ? -5.973 23.109 24.406 1 90.56 173 GLU A C 1
ATOM 1370 O O . GLU A 1 173 ? -5.848 24.312 24.594 1 90.56 173 GLU A O 1
ATOM 1375 N N . ARG A 1 174 ? -7.066 22.547 24.125 1 92 174 ARG A N 1
ATOM 1376 C CA . ARG A 1 174 ? -8.258 23.359 23.922 1 92 174 ARG A CA 1
ATOM 1377 C C . ARG A 1 174 ? -8.844 23.812 25.25 1 92 174 ARG A C 1
ATOM 1379 O O . ARG A 1 174 ? -8.68 23.141 26.281 1 92 174 ARG A O 1
ATOM 1386 N N . ASP A 1 175 ? -9.656 24.891 25.312 1 91.38 175 ASP A N 1
ATOM 1387 C CA . ASP A 1 175 ? -10.164 25.562 26.516 1 91.38 175 ASP A CA 1
ATOM 1388 C C . ASP A 1 175 ? -11.102 24.641 27.297 1 91.38 175 ASP A C 1
ATOM 1390 O O . ASP A 1 175 ? -11.086 24.625 28.531 1 91.38 175 ASP A O 1
ATOM 1394 N N . PHE A 1 176 ? -11.93 23.906 26.656 1 90.56 176 PHE A N 1
ATOM 1395 C CA . PHE A 1 176 ? -12.906 23.078 27.359 1 90.56 176 PHE A CA 1
ATOM 1396 C C . PHE A 1 176 ? -12.227 21.938 28.109 1 90.56 176 PHE A C 1
ATOM 1398 O O . PHE A 1 176 ? -12.734 21.469 29.125 1 90.56 176 PHE A O 1
ATOM 1405 N N . ILE A 1 177 ? -11.125 21.531 27.641 1 91.56 177 ILE A N 1
ATOM 1406 C CA . ILE A 1 177 ? -10.383 20.5 28.328 1 91.56 177 ILE A CA 1
ATOM 1407 C C . ILE A 1 177 ? -9.695 21.078 29.562 1 91.56 177 ILE A C 1
ATOM 1409 O O . ILE A 1 177 ? -9.688 20.469 30.625 1 91.56 177 ILE A O 1
ATOM 1413 N N . LEU A 1 178 ? -9.148 22.266 29.391 1 91.5 178 LEU A N 1
ATOM 1414 C CA . LEU A 1 178 ? -8.508 22.969 30.5 1 91.5 178 LEU A CA 1
ATOM 1415 C C . LEU A 1 178 ? -9.516 23.25 31.609 1 91.5 178 LEU A C 1
ATOM 1417 O O . LEU A 1 178 ? -9.195 23.125 32.781 1 91.5 178 LEU A O 1
ATOM 1421 N N . ALA A 1 179 ? -10.625 23.641 31.172 1 93.75 179 ALA A N 1
ATOM 1422 C CA . ALA A 1 179 ? -11.703 23.906 32.125 1 93.75 179 ALA A CA 1
ATOM 1423 C C . ALA A 1 179 ? -12.078 22.625 32.875 1 93.75 179 ALA A C 1
ATOM 1425 O O . ALA A 1 179 ? -12.297 22.656 34.094 1 93.75 179 ALA A O 1
ATOM 1426 N N . ALA A 1 180 ? -12.164 21.547 32.188 1 93.19 180 ALA A N 1
ATOM 1427 C CA . ALA A 1 180 ? -12.508 20.281 32.812 1 93.19 180 ALA A CA 1
ATOM 1428 C C . ALA A 1 180 ? -11.438 19.859 33.812 1 93.19 180 ALA A C 1
ATOM 1430 O O . ALA A 1 180 ? -11.758 19.344 34.906 1 93.19 180 ALA A O 1
ATOM 1431 N N . ARG A 1 181 ? -10.234 20.094 33.531 1 92.19 181 ARG A N 1
ATOM 1432 C CA . ARG A 1 181 ? -9.125 19.781 34.438 1 92.19 181 ARG A CA 1
ATOM 1433 C C . ARG A 1 181 ? -9.18 20.656 35.656 1 92.19 181 ARG A C 1
ATOM 1435 O O . ARG A 1 181 ? -8.906 20.188 36.781 1 92.19 181 ARG A O 1
ATOM 1442 N N . ALA A 1 182 ? -9.5 21.891 35.406 1 94.19 182 ALA A N 1
ATOM 1443 C CA . ALA A 1 182 ? -9.594 22.844 36.5 1 94.19 182 ALA A CA 1
ATOM 1444 C C . ALA A 1 182 ? -10.719 22.484 37.438 1 94.19 182 ALA A C 1
ATOM 1446 O O . ALA A 1 182 ? -10.625 22.734 38.656 1 94.19 182 ALA A O 1
ATOM 1447 N N . LEU A 1 183 ? -11.68 21.828 36.938 1 94.94 183 LEU A N 1
ATOM 1448 C CA . LEU A 1 183 ? -12.836 21.438 37.75 1 94.94 183 LEU A CA 1
ATOM 1449 C C . LEU A 1 183 ? -12.578 20.094 38.438 1 94.94 183 LEU A C 1
ATOM 1451 O O . LEU A 1 183 ? -13.43 19.609 39.188 1 94.94 183 LEU A O 1
ATOM 1455 N N . GLY A 1 184 ? -11.398 19.5 38.156 1 93 184 GLY A N 1
ATOM 1456 C CA . GLY A 1 184 ? -10.984 18.297 38.875 1 93 184 GLY A CA 1
ATOM 1457 C C . GLY A 1 184 ? -11.359 17.016 38.156 1 93 184 GLY A C 1
ATOM 1458 O O . GLY A 1 184 ? -11.43 15.945 38.781 1 93 184 GLY A O 1
ATOM 1459 N N . ALA A 1 185 ? -11.719 17.109 36.969 1 94.38 185 ALA A N 1
ATOM 1460 C CA . ALA A 1 185 ? -12.062 15.914 36.219 1 94.38 185 ALA A CA 1
ATOM 1461 C C . ALA A 1 185 ? -10.883 14.945 36.156 1 94.38 185 ALA A C 1
ATOM 1463 O O . ALA A 1 185 ? -9.734 15.367 36 1 94.38 185 ALA A O 1
ATOM 1464 N N . SER A 1 186 ? -11.195 13.648 36.344 1 95.94 186 SER A N 1
ATOM 1465 C CA . SER A 1 186 ? -10.156 12.633 36.25 1 95.94 186 SER A CA 1
ATOM 1466 C C . SER A 1 186 ? -9.68 12.445 34.812 1 95.94 186 SER A C 1
ATOM 1468 O O . SER A 1 186 ? -10.383 12.828 33.875 1 95.94 186 SER A O 1
ATOM 1470 N N . ASP A 1 187 ? -8.492 11.789 34.625 1 94.81 187 ASP A N 1
ATOM 1471 C CA . ASP A 1 187 ? -7.945 11.539 33.312 1 94.81 187 ASP A CA 1
ATOM 1472 C C . ASP A 1 187 ? -8.883 10.648 32.5 1 94.81 187 ASP A C 1
ATOM 1474 O O . ASP A 1 187 ? -9.094 10.898 31.297 1 94.81 187 ASP A O 1
ATOM 1478 N N . ALA A 1 188 ? -9.375 9.672 33.094 1 95.12 188 ALA A N 1
ATOM 1479 C CA . ALA A 1 188 ? -10.273 8.75 32.406 1 95.12 188 ALA A CA 1
ATOM 1480 C C . ALA A 1 188 ? -11.516 9.469 31.906 1 95.12 188 ALA A C 1
ATOM 1482 O O . ALA A 1 188 ? -11.984 9.211 30.797 1 95.12 188 ALA A O 1
ATOM 1483 N N . ARG A 1 189 ? -12.016 10.359 32.688 1 94.12 189 ARG A N 1
ATOM 1484 C CA . ARG A 1 189 ? -13.195 11.125 32.281 1 94.12 189 ARG A CA 1
ATOM 1485 C C . ARG A 1 189 ? -12.875 12.055 31.125 1 94.12 189 ARG A C 1
ATOM 1487 O O . ARG A 1 189 ? -13.656 12.164 30.172 1 94.12 189 ARG A O 1
ATOM 1494 N N . ILE A 1 190 ? -11.758 12.672 31.219 1 95.12 190 ILE A N 1
ATOM 1495 C CA . ILE A 1 190 ? -11.352 13.602 30.172 1 95.12 190 ILE A CA 1
ATOM 1496 C C . ILE A 1 190 ? -11.156 12.836 28.859 1 95.12 190 ILE A C 1
ATOM 1498 O O . ILE A 1 190 ? -11.633 13.258 27.812 1 95.12 190 ILE A O 1
ATOM 1502 N N . ILE A 1 191 ? -10.523 11.711 28.906 1 95.38 191 ILE A N 1
ATOM 1503 C CA . ILE A 1 191 ? -10.172 10.93 27.719 1 95.38 191 ILE A CA 1
ATOM 1504 C C . ILE A 1 191 ? -11.445 10.367 27.094 1 95.38 191 ILE A C 1
ATOM 1506 O O . ILE A 1 191 ? -11.688 10.547 25.891 1 95.38 191 ILE A O 1
ATOM 1510 N N . PHE A 1 192 ? -12.328 9.758 27.875 1 93.94 192 PHE A N 1
ATOM 1511 C CA . PHE A 1 192 ? -13.43 8.977 27.328 1 93.94 192 PHE A CA 1
ATOM 1512 C C . PHE A 1 192 ? -14.633 9.867 27.062 1 93.94 192 PHE A C 1
ATOM 1514 O O . PHE A 1 192 ? -15.43 9.586 26.156 1 93.94 192 PHE A O 1
ATOM 1521 N N . ARG A 1 193 ? -14.727 10.984 27.719 1 92 193 ARG A N 1
ATOM 1522 C CA . ARG A 1 193 ? -15.914 11.812 27.562 1 92 193 ARG A CA 1
ATOM 1523 C C . ARG A 1 193 ? -15.648 13.008 26.656 1 92 193 ARG A C 1
ATOM 1525 O O . ARG A 1 193 ? -16.547 13.469 25.938 1 92 193 ARG A O 1
ATOM 1532 N N . HIS A 1 194 ? -14.453 13.461 26.656 1 91.94 194 HIS A N 1
ATOM 1533 C CA . HIS A 1 194 ? -14.195 14.703 25.938 1 91.94 194 HIS A CA 1
ATOM 1534 C C . HIS A 1 194 ? -13.273 14.477 24.734 1 91.94 194 HIS A C 1
ATOM 1536 O O . HIS A 1 194 ? -13.57 14.922 23.625 1 91.94 194 HIS A O 1
ATOM 1542 N N . ILE A 1 195 ? -12.266 13.711 24.891 1 94.06 195 ILE A N 1
ATOM 1543 C CA . ILE A 1 195 ? -11.258 13.602 23.844 1 94.06 195 ILE A CA 1
ATOM 1544 C C . ILE A 1 195 ? -11.688 12.547 22.828 1 94.06 195 ILE A C 1
ATOM 1546 O O . ILE A 1 195 ? -11.758 12.828 21.625 1 94.06 195 ILE A O 1
ATOM 1550 N N . LEU A 1 196 ? -12.031 11.367 23.281 1 93.56 196 LEU A N 1
ATOM 1551 C CA . LEU A 1 196 ? -12.289 10.219 22.422 1 93.56 196 LEU A CA 1
ATOM 1552 C C . LEU A 1 196 ? -13.43 10.516 21.453 1 93.56 196 LEU A C 1
ATOM 1554 O O . LEU A 1 196 ? -13.305 10.297 20.25 1 93.56 196 LEU A O 1
ATOM 1558 N N . PRO A 1 197 ? -14.516 11.039 21.906 1 90.81 197 PRO A N 1
ATOM 1559 C CA . PRO A 1 197 ? -15.617 11.305 20.984 1 90.81 197 PRO A CA 1
ATOM 1560 C C . PRO A 1 197 ? -15.234 12.289 19.875 1 90.81 197 PRO A C 1
ATOM 1562 O O . PRO A 1 197 ? -15.719 12.172 18.75 1 90.81 197 PRO A O 1
ATOM 1565 N N . ASN A 1 198 ? -14.359 13.195 20.172 1 87.06 198 ASN A N 1
ATOM 1566 C CA . ASN A 1 198 ? -13.93 14.18 19.188 1 87.06 198 ASN A CA 1
ATOM 1567 C C . ASN A 1 198 ? -12.867 13.617 18.25 1 87.06 198 ASN A C 1
ATOM 1569 O O . ASN A 1 198 ? -12.68 14.117 17.141 1 87.06 198 ASN A O 1
ATOM 1573 N N . ALA A 1 199 ? -12.258 12.625 18.672 1 90.31 199 ALA A N 1
ATOM 1574 C CA . ALA A 1 199 ? -11.164 12.047 17.906 1 90.31 199 ALA A CA 1
ATOM 1575 C C . ALA A 1 199 ? -11.664 10.914 17.016 1 90.31 199 ALA A C 1
ATOM 1577 O O . ALA A 1 199 ? -10.914 10.375 16.188 1 90.31 199 ALA A O 1
ATOM 1578 N N . LEU A 1 200 ? -12.938 10.586 17 1 89.94 200 LEU A N 1
ATOM 1579 C CA . LEU A 1 200 ? -13.453 9.398 16.344 1 89.94 200 LEU A CA 1
ATOM 1580 C C . LEU A 1 200 ? -13.727 9.672 14.867 1 89.94 200 LEU A C 1
ATOM 1582 O O . LEU A 1 200 ? -13.742 8.75 14.047 1 89.94 200 LEU A O 1
ATOM 1586 N N . SER A 1 201 ? -13.906 10.914 14.492 1 88.12 201 SER A N 1
ATOM 1587 C CA . SER A 1 201 ? -14.266 11.242 13.117 1 88.12 201 SER A CA 1
ATOM 1588 C C . SER A 1 201 ? -13.172 10.82 12.141 1 88.12 201 SER A C 1
ATOM 1590 O O . SER A 1 201 ? -13.43 10.055 11.211 1 88.12 201 SER A O 1
ATOM 1592 N N . PRO A 1 202 ? -11.945 11.227 12.414 1 90.62 202 PRO A N 1
ATOM 1593 C CA . PRO A 1 202 ? -10.891 10.789 11.5 1 90.62 202 PRO A CA 1
ATOM 1594 C C . PRO A 1 202 ? -10.648 9.281 11.562 1 90.62 202 PRO A C 1
ATOM 1596 O O . PRO A 1 202 ? -10.219 8.68 10.57 1 90.62 202 PRO A O 1
ATOM 1599 N N . VAL A 1 203 ? -10.953 8.711 12.672 1 95.06 203 VAL A N 1
ATOM 1600 C CA . VAL A 1 203 ? -10.766 7.273 12.852 1 95.06 203 VAL A CA 1
ATOM 1601 C C . VAL A 1 203 ? -11.734 6.508 11.953 1 95.06 203 VAL A C 1
ATOM 1603 O O . VAL A 1 203 ? -11.383 5.465 11.398 1 95.06 203 VAL A O 1
ATOM 1606 N N . LEU A 1 204 ? -12.938 7.004 11.828 1 93.62 204 LEU A N 1
ATOM 1607 C CA . LEU A 1 204 ? -13.938 6.359 10.992 1 93.62 204 LEU A CA 1
ATOM 1608 C C . LEU A 1 204 ? -13.492 6.344 9.531 1 93.62 204 LEU A C 1
ATOM 1610 O O . LEU A 1 204 ? -13.695 5.355 8.828 1 93.62 204 LEU A O 1
ATOM 161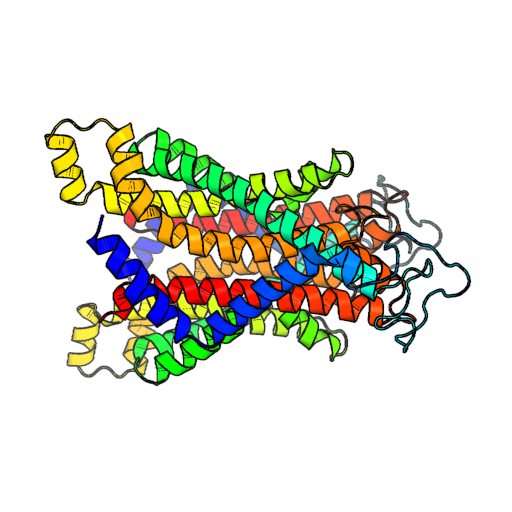4 N N . VAL A 1 205 ? -12.969 7.438 9.094 1 92.88 205 VAL A N 1
ATOM 1615 C CA . VAL A 1 205 ? -12.445 7.516 7.734 1 92.88 205 VAL A CA 1
ATOM 1616 C C . VAL A 1 205 ? -11.336 6.488 7.543 1 92.88 205 VAL A C 1
ATOM 1618 O O . VAL A 1 205 ? -11.352 5.723 6.574 1 92.88 205 VAL A O 1
ATOM 1621 N N . SER A 1 206 ? -10.438 6.465 8.453 1 95 206 SER A N 1
ATOM 1622 C CA . SER A 1 206 ? -9.305 5.539 8.391 1 95 206 SER A CA 1
ATOM 1623 C C . SER A 1 206 ? -9.781 4.09 8.422 1 95 206 SER A C 1
ATOM 1625 O O . SER A 1 206 ? -9.227 3.236 7.723 1 95 206 SER A O 1
ATOM 1627 N N . ALA A 1 207 ? -10.742 3.84 9.227 1 96.25 207 ALA A N 1
ATOM 1628 C CA . ALA A 1 207 ? -11.289 2.488 9.336 1 96.25 207 ALA A CA 1
ATOM 1629 C C . ALA A 1 207 ? -11.906 2.035 8.016 1 96.25 207 ALA A C 1
ATOM 1631 O O . ALA A 1 207 ? -11.695 0.899 7.582 1 96.25 207 ALA A O 1
ATOM 1632 N N . THR A 1 208 ? -12.672 2.906 7.418 1 95 208 THR A N 1
ATOM 1633 C CA . THR A 1 208 ? -13.328 2.574 6.156 1 95 208 THR A CA 1
ATOM 1634 C C . THR A 1 208 ? -12.297 2.275 5.074 1 95 208 THR A C 1
ATOM 1636 O O . THR A 1 208 ? -12.406 1.271 4.367 1 95 208 THR A O 1
ATOM 1639 N N . LEU A 1 209 ? -11.328 3.049 4.969 1 92.94 209 LEU A N 1
ATOM 1640 C CA . LEU A 1 209 ? -10.25 2.824 4.004 1 92.94 209 LEU A CA 1
ATOM 1641 C C . LEU A 1 209 ? -9.438 1.589 4.375 1 92.94 209 LEU A C 1
ATOM 1643 O O . LEU A 1 209 ? -8.938 0.885 3.498 1 92.94 209 LEU A O 1
ATOM 1647 N N . GLY A 1 210 ? -9.328 1.349 5.633 1 96.19 210 GLY A N 1
ATOM 1648 C CA . GLY A 1 210 ? -8.617 0.185 6.137 1 96.19 210 GLY A CA 1
ATOM 1649 C C . GLY A 1 210 ? -9.242 -1.129 5.715 1 96.19 210 GLY A C 1
ATOM 1650 O O . GLY A 1 210 ? -8.539 -2.113 5.48 1 96.19 210 GLY A O 1
ATOM 1651 N N . VAL A 1 211 ? -10.539 -1.138 5.648 1 96.62 211 VAL A N 1
ATOM 1652 C CA . VAL A 1 211 ? -11.242 -2.348 5.23 1 96.62 211 VAL A CA 1
ATOM 1653 C C . VAL A 1 211 ? -10.844 -2.715 3.805 1 96.62 211 VAL A C 1
ATOM 1655 O O . VAL A 1 211 ? -10.586 -3.883 3.506 1 96.62 211 VAL A O 1
ATOM 1658 N N . ALA A 1 212 ? -10.828 -1.717 2.965 1 94.81 212 ALA A N 1
ATOM 1659 C CA . ALA A 1 212 ? -10.383 -1.948 1.596 1 94.81 212 ALA A CA 1
ATOM 1660 C C . ALA A 1 212 ? -8.977 -2.551 1.575 1 94.81 212 ALA A C 1
ATOM 1662 O O . ALA A 1 212 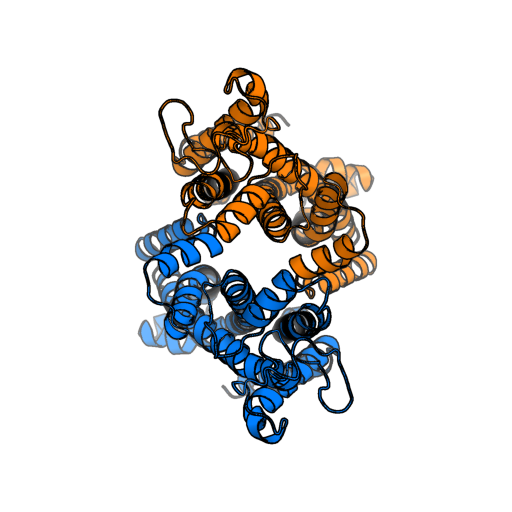? -8.719 -3.52 0.855 1 94.81 212 ALA A O 1
ATOM 1663 N N . GLY A 1 213 ? -8.094 -2.049 2.361 1 94.25 213 GLY A N 1
ATOM 1664 C CA . GLY A 1 213 ? -6.727 -2.549 2.447 1 94.25 213 GLY A CA 1
ATOM 1665 C C . GLY A 1 213 ? -6.645 -3.975 2.961 1 94.25 213 GLY A C 1
ATOM 1666 O O . GLY A 1 213 ? -5.859 -4.777 2.459 1 94.25 213 GLY A O 1
ATOM 1667 N N . ALA A 1 214 ? -7.383 -4.219 3.928 1 96.25 214 ALA A N 1
ATOM 1668 C CA . ALA A 1 214 ? -7.395 -5.555 4.52 1 96.25 214 ALA A CA 1
ATOM 1669 C C . ALA A 1 214 ? -7.871 -6.598 3.508 1 96.25 214 ALA A C 1
ATOM 1671 O O . ALA A 1 214 ? -7.309 -7.691 3.426 1 96.25 214 ALA A O 1
ATOM 1672 N N . ILE A 1 215 ? -8.875 -6.223 2.797 1 95.62 215 ILE A N 1
ATOM 1673 C CA . ILE A 1 215 ? -9.414 -7.129 1.787 1 95.62 215 ILE A CA 1
ATOM 1674 C C . ILE A 1 215 ? -8.352 -7.402 0.72 1 95.62 215 ILE A C 1
ATOM 1676 O O . ILE A 1 215 ? -8.148 -8.555 0.324 1 95.62 215 ILE A O 1
ATOM 1680 N N . LEU A 1 216 ? -7.715 -6.441 0.321 1 93.38 216 LEU A N 1
ATOM 1681 C CA . LEU A 1 216 ? -6.66 -6.594 -0.674 1 93.38 216 LEU A CA 1
ATOM 1682 C C . LEU A 1 216 ? -5.527 -7.465 -0.14 1 93.38 216 LEU A C 1
ATOM 1684 O O . LEU A 1 216 ? -5.012 -8.328 -0.855 1 93.38 216 LEU A O 1
ATOM 1688 N N . THR A 1 217 ? -5.137 -7.219 1.09 1 93.06 217 THR A N 1
ATOM 1689 C CA . THR A 1 217 ? -4.055 -7.973 1.711 1 93.06 217 THR A CA 1
ATOM 1690 C C . THR A 1 217 ? -4.418 -9.453 1.82 1 93.06 217 THR A C 1
ATOM 1692 O O . THR A 1 217 ? -3.619 -10.32 1.462 1 93.06 217 THR A O 1
ATOM 1695 N N . GLU A 1 218 ? -5.578 -9.688 2.277 1 94.69 218 GLU A N 1
ATOM 1696 C CA . GLU A 1 218 ? -6.035 -11.078 2.363 1 94.69 218 GLU A CA 1
ATOM 1697 C C . GLU A 1 218 ? -6.082 -11.727 0.986 1 94.69 218 GLU A C 1
ATOM 1699 O O . GLU A 1 218 ? -5.664 -12.875 0.825 1 94.69 218 GLU A O 1
ATOM 1704 N N . SER A 1 219 ? -6.621 -11.039 0.031 1 93.31 219 SER A N 1
ATOM 1705 C CA . SER A 1 219 ? -6.688 -11.57 -1.325 1 93.31 219 SER A CA 1
ATOM 1706 C C . SER A 1 219 ? -5.297 -11.898 -1.859 1 93.31 219 SER A C 1
ATOM 1708 O O . SER A 1 219 ? -5.105 -12.93 -2.514 1 93.31 219 SER A O 1
ATOM 1710 N N . ALA A 1 220 ? -4.391 -11.039 -1.544 1 88.81 220 ALA A N 1
ATOM 1711 C CA . ALA A 1 220 ? -3.012 -11.266 -1.972 1 88.81 220 ALA A CA 1
ATOM 1712 C C . ALA A 1 220 ? -2.426 -12.5 -1.302 1 88.81 220 ALA A C 1
ATOM 1714 O O . ALA A 1 220 ? -1.783 -13.328 -1.958 1 88.81 220 ALA A O 1
ATOM 1715 N N . LEU A 1 221 ? -2.615 -12.672 -0.057 1 88.56 221 LEU A N 1
ATOM 1716 C CA . LEU A 1 221 ? -2.121 -13.828 0.683 1 88.56 221 LEU A CA 1
ATOM 1717 C C . LEU A 1 221 ? -2.756 -15.117 0.166 1 88.56 221 LEU A C 1
ATOM 1719 O O . LEU A 1 221 ? -2.07 -16.125 0.001 1 88.56 221 LEU A O 1
ATOM 1723 N N . SER A 1 222 ? -4.043 -15.039 -0.072 1 91.44 222 SER A N 1
ATOM 1724 C CA . SER A 1 222 ? -4.754 -16.203 -0.581 1 91.44 222 SER A CA 1
ATOM 1725 C C . SER A 1 222 ? -4.309 -16.547 -1.998 1 91.44 222 SER A C 1
ATOM 1727 O O . SER A 1 222 ? -4.207 -17.734 -2.354 1 91.44 222 SER A O 1
ATOM 1729 N N . PHE A 1 223 ? -4.078 -15.602 -2.717 1 86.38 223 PHE A N 1
ATOM 1730 C CA . PHE A 1 223 ? -3.547 -15.812 -4.059 1 86.38 223 PHE A CA 1
ATOM 1731 C C . PHE A 1 223 ? -2.205 -16.531 -4.012 1 86.38 223 PHE A C 1
ATOM 1733 O O . PHE A 1 223 ? -1.918 -17.375 -4.859 1 86.38 223 PHE A O 1
ATOM 1740 N N . LEU A 1 224 ? -1.415 -16.203 -2.977 1 80.25 224 LEU A N 1
ATOM 1741 C CA . LEU A 1 224 ? -0.099 -16.812 -2.812 1 80.25 224 LEU A CA 1
ATOM 1742 C C . LEU A 1 224 ? -0.215 -18.203 -2.205 1 80.25 224 LEU A C 1
ATOM 1744 O O . LEU A 1 224 ? 0.782 -18.922 -2.088 1 80.25 224 LEU A O 1
ATOM 1748 N N . GLY A 1 225 ? -1.412 -18.547 -1.809 1 83.31 225 GLY A N 1
ATOM 1749 C CA . GLY A 1 225 ? -1.64 -19.891 -1.3 1 83.31 225 GLY A CA 1
ATOM 1750 C C . GLY A 1 225 ? -1.457 -20 0.202 1 83.31 225 GLY A C 1
ATOM 1751 O O . GLY A 1 225 ? -1.503 -21.094 0.76 1 83.31 225 GLY A O 1
ATOM 1752 N N . ILE A 1 226 ? -1.268 -18.812 0.843 1 82.75 226 ILE A N 1
ATOM 1753 C CA . ILE A 1 226 ? -0.979 -18.891 2.271 1 82.75 226 ILE A CA 1
ATOM 1754 C C . ILE A 1 226 ? -2.113 -18.234 3.059 1 82.75 226 ILE A C 1
ATOM 1756 O O . ILE A 1 226 ? -2.031 -18.094 4.281 1 82.75 226 ILE A O 1
ATOM 1760 N N . GLY A 1 227 ? -3.113 -17.766 2.359 1 89.31 227 GLY A N 1
ATOM 1761 C CA . GLY A 1 227 ? -4.27 -17.188 3.014 1 89.31 227 GLY A CA 1
ATOM 1762 C C . GLY A 1 227 ? -5.363 -18.188 3.316 1 89.31 227 GLY A C 1
ATOM 1763 O O . GLY A 1 227 ? -5.105 -19.219 3.93 1 89.31 227 GLY A O 1
ATOM 1764 N N . VAL A 1 228 ? -6.531 -17.875 2.865 1 91.12 228 VAL A N 1
ATOM 1765 C CA . VAL A 1 228 ? -7.668 -18.781 3.035 1 91.12 228 VAL A CA 1
ATOM 1766 C C . VAL A 1 228 ? -7.449 -20.047 2.221 1 91.12 228 VAL A C 1
ATOM 1768 O O . VAL A 1 228 ? -7.109 -19.984 1.037 1 91.12 228 VAL A O 1
ATOM 1771 N N . GLN A 1 229 ? -7.66 -21.125 2.863 1 90.62 229 GLN A N 1
ATOM 1772 C CA . GLN A 1 229 ? -7.367 -22.406 2.223 1 90.62 229 GLN A CA 1
ATOM 1773 C C . GLN A 1 229 ? -8.633 -23.062 1.683 1 90.62 229 GLN A C 1
ATOM 1775 O O . GLN A 1 229 ? -9.711 -22.938 2.279 1 90.62 229 GLN A O 1
ATOM 1780 N N . PRO A 1 230 ? -8.398 -23.75 0.483 1 88.31 230 PRO A N 1
ATOM 1781 C CA . PRO A 1 230 ? -9.516 -24.578 0.03 1 88.31 230 PRO A CA 1
ATOM 1782 C C . PRO A 1 230 ? -9.969 -25.578 1.083 1 88.31 230 PRO A C 1
ATOM 1784 O O . PRO A 1 230 ? -9.164 -26.016 1.908 1 88.31 230 PRO A O 1
ATOM 1787 N N . PRO A 1 231 ? -11.297 -25.906 1.117 1 92.19 231 PRO A N 1
ATOM 1788 C CA . PRO A 1 231 ? -12.32 -25.672 0.089 1 92.19 231 PRO A CA 1
ATOM 1789 C C . PRO A 1 231 ? -13.039 -24.344 0.262 1 92.19 231 PRO A C 1
ATOM 1791 O O . PRO A 1 231 ? -13.844 -23.953 -0.592 1 92.19 231 PRO A O 1
ATOM 1794 N N . THR A 1 232 ? -12.742 -23.641 1.366 1 92.38 232 THR A N 1
ATOM 1795 C CA . THR A 1 232 ? -13.398 -22.359 1.615 1 92.38 232 THR A CA 1
ATOM 1796 C C . THR A 1 232 ? -13.055 -21.359 0.526 1 92.38 232 THR A C 1
ATOM 1798 O O . THR A 1 232 ? -11.875 -21.094 0.269 1 92.38 232 THR A O 1
ATOM 1801 N N . PRO A 1 233 ? -14.07 -20.766 -0.049 1 94.62 233 PRO A N 1
ATOM 1802 C CA . PRO A 1 233 ? -13.781 -19.844 -1.143 1 94.62 233 PRO A CA 1
ATOM 1803 C C . PRO A 1 233 ? -13.414 -18.438 -0.647 1 94.62 233 PRO A C 1
ATOM 1805 O O . PRO A 1 233 ? -13.984 -17.969 0.336 1 94.62 233 PRO A O 1
ATOM 1808 N N . SER A 1 234 ? -12.477 -17.891 -1.234 1 95.19 234 SER A N 1
ATOM 1809 C CA . SER A 1 234 ? -12.125 -16.469 -1.185 1 95.19 234 SER A CA 1
ATOM 1810 C C . SER A 1 234 ? -11.773 -15.945 -2.568 1 95.19 234 SER A C 1
ATOM 1812 O O . SER A 1 234 ? -11.438 -16.719 -3.469 1 95.19 234 SER A O 1
ATOM 1814 N N . TRP A 1 235 ? -11.992 -14.703 -2.725 1 96 235 TRP A N 1
ATOM 1815 C CA . TRP A 1 235 ? -11.695 -14.133 -4.035 1 96 235 TRP A CA 1
ATOM 1816 C C . TRP A 1 235 ? -10.227 -14.344 -4.395 1 96 235 TRP A C 1
ATOM 1818 O O . TRP A 1 235 ? -9.898 -14.625 -5.551 1 96 235 TRP A O 1
ATOM 1828 N N . GLY A 1 236 ? -9.367 -14.312 -3.41 1 92.94 236 GLY A N 1
ATOM 1829 C CA . GLY A 1 236 ? -7.938 -14.492 -3.623 1 92.94 236 GLY A CA 1
ATOM 1830 C C . GLY A 1 236 ? -7.578 -15.898 -4.062 1 92.94 236 GLY A C 1
ATOM 1831 O O . GLY A 1 236 ? -6.75 -16.078 -4.957 1 92.94 236 GLY A O 1
ATOM 1832 N N . ASN A 1 237 ? -8.133 -16.875 -3.445 1 92.56 237 ASN A N 1
ATOM 1833 C CA . ASN A 1 237 ? -7.75 -18.234 -3.812 1 92.56 237 ASN A CA 1
ATOM 1834 C C . ASN A 1 237 ? -8.398 -18.672 -5.125 1 92.56 237 ASN A C 1
ATOM 1836 O O . ASN A 1 237 ? -7.871 -19.531 -5.832 1 92.56 237 ASN A O 1
ATOM 1840 N N . ILE A 1 238 ? -9.578 -18.047 -5.492 1 94.94 238 ILE A N 1
ATOM 1841 C CA . ILE A 1 238 ? -10.141 -18.281 -6.82 1 94.94 238 ILE A CA 1
ATOM 1842 C C . ILE A 1 238 ? -9.195 -17.734 -7.887 1 94.94 238 ILE A C 1
ATOM 1844 O O . ILE A 1 238 ? -8.992 -18.359 -8.93 1 94.94 238 ILE A O 1
ATOM 1848 N N . LEU A 1 239 ? -8.57 -16.688 -7.559 1 91.06 239 LEU A N 1
ATOM 1849 C CA . LEU A 1 239 ? -7.617 -16.062 -8.477 1 91.06 239 LEU A CA 1
ATOM 1850 C C . LEU A 1 239 ? -6.395 -16.953 -8.672 1 91.06 239 LEU A C 1
ATOM 1852 O O . LEU A 1 239 ? -5.781 -16.953 -9.742 1 91.06 239 LEU A O 1
ATOM 1856 N N . THR A 1 240 ? -6.02 -17.703 -7.602 1 87.5 240 THR A N 1
ATOM 1857 C CA . THR A 1 240 ? -4.902 -18.641 -7.742 1 87.5 240 THR A CA 1
ATOM 1858 C C . THR A 1 240 ? -5.176 -19.641 -8.859 1 87.5 240 THR A C 1
ATOM 1860 O O . THR A 1 240 ? -4.305 -19.906 -9.695 1 87.5 240 THR A O 1
ATOM 1863 N N . SER A 1 241 ? -6.383 -20.172 -8.875 1 89.12 241 SER A N 1
ATOM 1864 C CA . SER A 1 241 ? -6.789 -21.078 -9.945 1 89.12 241 SER A CA 1
ATOM 1865 C C . SER A 1 241 ? -6.797 -20.375 -11.297 1 89.12 241 SER A C 1
ATOM 1867 O O . SER A 1 241 ? -6.449 -20.984 -12.312 1 89.12 241 SER A O 1
ATOM 1869 N N . GLY A 1 242 ? -7.23 -19.156 -11.297 1 88 242 GLY A N 1
ATOM 1870 C CA . GLY A 1 242 ? -7.23 -18.375 -12.523 1 88 242 GLY A CA 1
ATOM 1871 C C . GLY A 1 242 ? -5.852 -18.234 -13.141 1 88 242 GLY A C 1
ATOM 1872 O O . GLY A 1 242 ? -5.703 -18.312 -14.359 1 88 242 GLY A O 1
ATOM 1873 N N . LYS A 1 243 ? -4.883 -18.047 -12.273 1 79.81 243 LYS A N 1
ATOM 1874 C CA . LYS A 1 243 ? -3.51 -17.953 -12.758 1 79.81 243 LYS A CA 1
ATOM 1875 C C . LYS A 1 243 ? -3.035 -19.281 -13.336 1 79.81 243 LYS A C 1
ATOM 1877 O O . LYS A 1 243 ? -2.43 -19.312 -14.406 1 79.81 243 LYS A O 1
ATOM 1882 N N . ASP A 1 244 ? -3.398 -20.359 -12.688 1 81.44 244 ASP A N 1
ATOM 1883 C CA . ASP A 1 244 ? -2.926 -21.688 -13.062 1 81.44 244 ASP A CA 1
ATOM 1884 C C . ASP A 1 244 ? -3.568 -22.156 -14.367 1 81.44 244 ASP A C 1
ATOM 1886 O O . ASP A 1 244 ? -2.953 -22.891 -15.141 1 81.44 244 ASP A O 1
ATOM 1890 N N . TYR A 1 245 ? -4.797 -21.594 -14.648 1 86.5 245 TYR A N 1
ATOM 1891 C CA . TYR A 1 245 ? -5.547 -22.047 -15.812 1 86.5 245 TYR A CA 1
ATOM 1892 C C . TYR A 1 245 ? -5.93 -20.875 -16.703 1 86.5 245 TYR A C 1
ATOM 1894 O O . TYR A 1 245 ? -7.004 -20.875 -17.312 1 86.5 245 TYR A O 1
ATOM 1902 N N . ILE A 1 246 ? -5.125 -19.891 -16.75 1 79.69 246 ILE A N 1
ATOM 1903 C CA . ILE A 1 246 ? -5.457 -18.625 -17.391 1 79.69 246 ILE A CA 1
ATOM 1904 C C . ILE A 1 246 ? -5.758 -18.875 -18.875 1 79.69 246 ILE A C 1
ATOM 1906 O O . ILE A 1 246 ? -6.621 -18.203 -19.453 1 79.69 246 ILE A O 1
ATOM 1910 N N . GLU A 1 247 ? -5.152 -19.781 -19.562 1 80.56 247 GLU A N 1
ATOM 1911 C CA . GLU A 1 247 ? -5.32 -20.047 -20.984 1 80.56 247 GLU A CA 1
ATOM 1912 C C . GLU A 1 247 ? -6.676 -20.688 -21.281 1 80.56 247 GLU A C 1
ATOM 1914 O O . GLU A 1 247 ? -7.25 -20.484 -22.344 1 80.56 247 GLU A O 1
ATOM 1919 N N . PHE A 1 248 ? -7.23 -21.344 -20.328 1 86.69 248 PHE A N 1
ATOM 1920 C CA . PHE A 1 248 ? -8.422 -22.156 -20.562 1 86.69 248 PHE A CA 1
ATOM 1921 C C . PHE A 1 248 ? -9.594 -21.656 -19.719 1 86.69 248 PHE A C 1
ATOM 1923 O O . PHE A 1 248 ? -10.742 -22.047 -19.953 1 86.69 248 PHE A O 1
ATOM 1930 N N . GLY A 1 249 ? -9.289 -20.828 -18.734 1 92.19 249 GLY A N 1
ATOM 1931 C CA . GLY A 1 249 ? -10.32 -20.406 -17.812 1 92.19 249 GLY A CA 1
ATOM 1932 C C . GLY A 1 249 ? -10.227 -18.938 -17.438 1 92.19 249 GLY A C 1
ATOM 1933 O O . GLY A 1 249 ? -10.078 -18.609 -16.25 1 92.19 249 GLY A O 1
ATOM 1934 N N . TRP A 1 250 ? -10.508 -18.031 -18.391 1 90.94 250 TRP A N 1
ATOM 1935 C CA . TRP A 1 250 ? -10.336 -16.609 -18.172 1 90.94 250 TRP A CA 1
ATOM 1936 C C . TRP A 1 250 ? -11.32 -16.094 -17.125 1 90.94 250 TRP A C 1
ATOM 1938 O O . TRP A 1 250 ? -11.047 -15.109 -16.438 1 90.94 250 TRP A O 1
ATOM 1948 N N . TRP A 1 251 ? -12.445 -16.719 -16.938 1 95.56 251 TRP A N 1
ATOM 1949 C CA . TRP A 1 251 ? -13.484 -16.25 -16.031 1 95.56 251 TRP A CA 1
ATOM 1950 C C . TRP A 1 251 ? -13.047 -16.422 -14.578 1 95.56 251 TRP A C 1
ATOM 1952 O O . TRP A 1 251 ? -13.555 -15.734 -13.688 1 95.56 251 TRP A O 1
ATOM 1962 N N . LEU A 1 252 ? -12.031 -17.281 -14.297 1 94.44 252 LEU A N 1
ATOM 1963 C CA . LEU A 1 252 ? -11.508 -17.5 -12.953 1 94.44 252 LEU A CA 1
ATOM 1964 C C . LEU A 1 252 ? -10.695 -16.297 -12.484 1 94.44 252 LEU A C 1
ATOM 1966 O O . LEU A 1 252 ? -10.508 -16.094 -11.281 1 94.44 252 LEU A O 1
ATOM 1970 N N . SER A 1 253 ? -10.234 -15.531 -13.422 1 90.81 253 SER A N 1
ATOM 1971 C CA . SER A 1 253 ? -9.5 -14.312 -13.094 1 90.81 253 SER A CA 1
ATOM 1972 C C . SER A 1 253 ? -10.398 -13.086 -13.148 1 90.81 253 SER A C 1
ATOM 1974 O O . SER A 1 253 ? -10.289 -12.188 -12.305 1 90.81 253 SER A O 1
ATOM 1976 N N . LEU A 1 254 ? -11.281 -13.062 -14.016 1 92.88 254 LEU A N 1
ATOM 1977 C CA . LEU A 1 254 ? -12.086 -11.875 -14.297 1 92.88 254 LEU A CA 1
ATOM 1978 C C . LEU A 1 254 ? -13.055 -11.594 -13.156 1 92.88 254 LEU A C 1
ATOM 1980 O O . LEU A 1 254 ? -13.07 -10.492 -12.602 1 92.88 254 LEU A O 1
ATOM 1984 N N . PHE A 1 255 ? -13.773 -12.57 -12.773 1 95.88 255 PHE A N 1
ATOM 1985 C CA . PHE A 1 255 ? -14.914 -12.305 -11.898 1 95.88 255 PHE A CA 1
ATOM 1986 C C . PHE A 1 255 ? -14.453 -12.055 -10.469 1 95.88 255 PHE A C 1
ATOM 1988 O O . PHE A 1 255 ? -14.867 -11.078 -9.836 1 95.88 255 PHE A O 1
ATOM 1995 N N . PRO A 1 256 ? -13.578 -12.914 -9.914 1 95.31 256 PRO A N 1
ATOM 1996 C CA . PRO A 1 256 ? -13.078 -12.539 -8.594 1 95.31 256 PRO A CA 1
ATOM 1997 C C . PRO A 1 256 ? -12.281 -11.234 -8.609 1 95.31 256 PRO A C 1
ATOM 1999 O O . PRO A 1 256 ? -12.336 -10.461 -7.648 1 95.31 256 PRO A O 1
ATOM 2002 N N . GLY A 1 257 ? -11.57 -10.992 -9.688 1 93.12 257 GLY A N 1
ATOM 2003 C CA . GLY A 1 257 ? -10.867 -9.727 -9.836 1 93.12 257 GLY A CA 1
ATOM 2004 C C . GLY A 1 257 ? -11.805 -8.531 -9.828 1 93.12 257 GLY A C 1
ATOM 2005 O O . GLY A 1 257 ? -11.523 -7.531 -9.164 1 93.12 257 GLY A O 1
ATOM 2006 N N . LEU A 1 258 ? -12.844 -8.641 -10.539 1 94.56 258 LEU A N 1
ATOM 2007 C CA . LEU A 1 258 ? -13.844 -7.578 -10.578 1 94.56 258 LEU A CA 1
ATOM 2008 C C . LEU A 1 258 ? -14.492 -7.387 -9.211 1 94.56 258 LEU A C 1
ATOM 2010 O O . LEU A 1 258 ? -14.789 -6.258 -8.812 1 94.56 258 LEU A O 1
ATOM 2014 N N . ALA A 1 259 ? -14.75 -8.5 -8.547 1 96.19 259 ALA A N 1
ATOM 2015 C CA . ALA A 1 259 ? -15.32 -8.422 -7.211 1 96.19 259 ALA A CA 1
ATOM 2016 C C . ALA A 1 259 ? -14.414 -7.641 -6.27 1 96.19 259 ALA A C 1
ATOM 2018 O O . ALA A 1 259 ? -14.883 -6.773 -5.523 1 96.19 259 ALA A O 1
ATOM 2019 N N . ILE A 1 260 ? -13.148 -7.902 -6.336 1 95.25 260 ILE A N 1
ATOM 2020 C CA . ILE A 1 260 ? -12.172 -7.203 -5.508 1 95.25 260 ILE A CA 1
ATOM 2021 C C . ILE A 1 260 ? -12.141 -5.723 -5.887 1 95.25 260 ILE A C 1
ATOM 2023 O O . ILE A 1 260 ? -12.234 -4.852 -5.02 1 95.25 260 ILE A O 1
ATOM 2027 N N . LEU A 1 261 ? -12.055 -5.469 -7.18 1 93.75 261 LEU A N 1
ATOM 2028 C CA . LEU A 1 261 ? -11.938 -4.102 -7.68 1 93.75 261 LEU A CA 1
ATOM 2029 C C . LEU A 1 261 ? -13.148 -3.268 -7.258 1 93.75 261 LEU A C 1
ATOM 2031 O O . LEU A 1 261 ? -12.984 -2.176 -6.707 1 93.75 261 LEU A O 1
ATOM 2035 N N . VAL A 1 262 ? -14.297 -3.773 -7.48 1 95.25 262 VAL A N 1
ATOM 2036 C CA . VAL A 1 262 ? -15.531 -3.053 -7.188 1 95.25 262 VAL A CA 1
ATOM 2037 C C . VAL A 1 262 ? -15.648 -2.816 -5.684 1 95.25 262 VAL A C 1
ATOM 2039 O O . VAL A 1 262 ? -16.031 -1.73 -5.246 1 95.25 262 VAL A O 1
ATOM 2042 N N . THR A 1 263 ? -15.328 -3.797 -4.926 1 95.75 263 THR A N 1
ATOM 2043 C CA . THR A 1 263 ? -15.43 -3.697 -3.473 1 95.75 263 THR A CA 1
ATOM 2044 C C . THR A 1 263 ? -14.453 -2.66 -2.932 1 95.75 263 THR A C 1
ATOM 2046 O O . THR A 1 263 ? -14.828 -1.794 -2.141 1 95.75 263 THR A O 1
ATOM 2049 N N . VAL A 1 264 ? -13.234 -2.787 -3.338 1 94.25 264 VAL A N 1
ATOM 2050 C CA . VAL A 1 264 ? -12.195 -1.876 -2.865 1 94.25 264 VAL A CA 1
ATOM 2051 C C . VAL A 1 264 ? -12.523 -0.451 -3.309 1 94.25 264 VAL A C 1
ATOM 2053 O O . VAL A 1 264 ? -12.383 0.494 -2.529 1 94.25 264 VAL A O 1
ATOM 2056 N N . LEU A 1 265 ? -12.969 -0.312 -4.504 1 94.19 265 LEU A N 1
ATOM 2057 C CA . LEU A 1 265 ? -13.383 0.993 -5.004 1 94.19 265 LEU A CA 1
ATOM 2058 C C . LEU A 1 265 ? -14.539 1.547 -4.18 1 94.19 265 LEU A C 1
ATOM 2060 O O . LEU A 1 265 ? -14.562 2.736 -3.857 1 94.19 265 LEU A O 1
ATOM 2064 N N . ALA A 1 266 ? -15.43 0.731 -3.91 1 96.38 266 ALA A N 1
ATOM 2065 C CA . ALA A 1 266 ? -16.609 1.135 -3.145 1 96.38 266 ALA A CA 1
ATOM 2066 C C . ALA A 1 266 ? -16.219 1.648 -1.763 1 96.38 266 ALA A C 1
ATOM 2068 O O . ALA A 1 266 ? -16.688 2.699 -1.325 1 96.38 266 ALA A O 1
ATOM 2069 N N . TYR A 1 267 ? -15.375 0.953 -1.1 1 95.62 267 TYR A N 1
ATOM 2070 C CA . TYR A 1 267 ? -14.93 1.372 0.226 1 95.62 267 TYR A CA 1
ATOM 2071 C C . TYR A 1 267 ? -14.117 2.654 0.148 1 95.62 267 TYR A C 1
ATOM 2073 O O . TYR A 1 267 ? -14.188 3.5 1.043 1 95.62 267 TYR A O 1
ATOM 2081 N N . ASN A 1 268 ? -13.352 2.781 -0.865 1 92.94 268 ASN A N 1
ATOM 2082 C CA . ASN A 1 268 ? -12.594 4.012 -1.039 1 92.94 268 ASN A CA 1
ATOM 2083 C C . ASN A 1 268 ? -13.508 5.211 -1.276 1 92.94 268 ASN A C 1
ATOM 2085 O O . ASN A 1 268 ? -13.289 6.281 -0.707 1 92.94 268 ASN A O 1
ATOM 2089 N N . LEU A 1 269 ? -14.484 5.012 -2.096 1 93.31 269 LEU A N 1
ATOM 2090 C CA . LEU A 1 269 ? -15.453 6.07 -2.352 1 93.31 269 LEU A CA 1
ATOM 2091 C C . LEU A 1 269 ? -16.219 6.422 -1.083 1 93.31 269 LEU A C 1
ATOM 2093 O O . LEU A 1 269 ? -16.469 7.598 -0.802 1 93.31 269 LEU A O 1
ATOM 2097 N N . LEU A 1 270 ? -16.547 5.422 -0.396 1 93.75 270 LEU A N 1
ATOM 2098 C CA . LEU A 1 270 ? -17.266 5.621 0.863 1 93.75 270 LEU A CA 1
ATOM 2099 C C . LEU A 1 270 ? -16.391 6.387 1.858 1 93.75 270 LEU A C 1
ATOM 2101 O O . LEU A 1 270 ? -16.875 7.316 2.514 1 93.75 270 LEU A O 1
ATOM 2105 N N . GLY A 1 271 ? -15.188 5.969 1.986 1 92 271 GLY A N 1
ATOM 2106 C CA . GLY A 1 271 ? -14.266 6.648 2.879 1 92 271 GLY A CA 1
ATOM 2107 C C . GLY A 1 271 ? -14.078 8.117 2.537 1 92 271 GLY A C 1
ATOM 2108 O O . GLY A 1 271 ? -14.062 8.969 3.428 1 92 271 GLY A O 1
ATOM 2109 N N . GLU A 1 272 ? -13.914 8.383 1.295 1 87.19 272 GLU A N 1
ATOM 2110 C CA . GLU A 1 272 ? -13.789 9.766 0.839 1 87.19 272 GLU A CA 1
ATOM 2111 C C . GLU A 1 272 ? -15.062 10.555 1.127 1 87.19 272 GLU A C 1
ATOM 2113 O O . GLU A 1 272 ? -15 11.734 1.48 1 87.19 272 GLU A O 1
ATOM 2118 N N . GLY A 1 273 ? -16.141 9.953 0.898 1 88.94 273 GLY A N 1
ATOM 2119 C CA . GLY A 1 273 ? -17.406 10.602 1.213 1 88.94 273 GLY A CA 1
ATOM 2120 C C . GLY A 1 273 ? -17.547 10.945 2.684 1 88.94 273 GLY A C 1
ATOM 2121 O O . GLY A 1 273 ? -18.016 12.023 3.029 1 88.94 273 GLY A O 1
ATOM 2122 N N . ILE A 1 274 ? -17.188 10.07 3.521 1 90.81 274 ILE A N 1
ATOM 2123 C CA . ILE A 1 274 ? -17.234 10.297 4.961 1 90.81 274 ILE A CA 1
ATOM 2124 C C . ILE A 1 274 ? -16.281 11.43 5.344 1 90.81 274 ILE A C 1
ATOM 2126 O O . ILE A 1 274 ? -16.641 12.297 6.148 1 90.81 274 ILE A O 1
ATOM 2130 N N . ARG A 1 275 ? -15.141 11.367 4.758 1 87.19 275 ARG A N 1
ATOM 2131 C CA . ARG A 1 275 ? -14.156 12.414 5.012 1 87.19 275 ARG A CA 1
ATOM 2132 C C . ARG A 1 275 ? -14.719 13.789 4.648 1 87.19 275 ARG A C 1
ATOM 2134 O O . ARG A 1 275 ? -14.602 14.734 5.43 1 87.19 275 ARG A O 1
ATOM 2141 N N . ASP A 1 276 ? -15.297 13.898 3.553 1 84.69 276 ASP A N 1
ATOM 2142 C CA . ASP A 1 276 ? -15.875 15.156 3.078 1 84.69 276 ASP A CA 1
ATOM 2143 C C . ASP A 1 276 ? -17.016 15.617 3.984 1 84.69 276 ASP A C 1
ATOM 2145 O O . ASP A 1 276 ? -17.141 16.812 4.266 1 84.69 276 ASP A O 1
ATOM 2149 N N . ALA A 1 277 ? -17.781 14.742 4.352 1 85.38 277 ALA A N 1
ATOM 2150 C CA . ALA A 1 277 ? -18.938 15.07 5.18 1 85.38 277 ALA A CA 1
ATOM 2151 C C . ALA A 1 277 ? -18.516 15.523 6.57 1 85.38 277 ALA A C 1
ATOM 2153 O O . ALA A 1 277 ? -19.203 16.312 7.219 1 85.38 277 ALA A O 1
ATOM 2154 N N . LEU A 1 278 ? -17.406 15.039 7 1 83.12 278 LEU A N 1
ATOM 2155 C CA . LEU A 1 278 ? -16.938 15.344 8.352 1 83.12 278 LEU A CA 1
ATOM 2156 C C . LEU A 1 278 ? -16.016 16.562 8.344 1 83.12 278 LEU A C 1
ATOM 2158 O O . LEU A 1 278 ? -15.656 17.078 9.406 1 83.12 278 LEU A O 1
ATOM 2162 N N . ASP A 1 279 ? -15.508 16.906 7.152 1 74.06 279 ASP A N 1
ATOM 2163 C CA . ASP A 1 279 ? -14.609 18.062 7.051 1 74.06 279 ASP A CA 1
ATOM 2164 C C . ASP A 1 279 ? -15.336 19.359 7.41 1 74.06 279 ASP A C 1
ATOM 2166 O O . ASP A 1 279 ? -16.266 19.766 6.719 1 74.06 279 ASP A O 1
ATOM 2170 N N . PRO A 1 280 ? -14.938 19.984 8.516 1 62.19 280 PRO A N 1
ATOM 2171 C CA . PRO A 1 280 ? -15.617 21.203 8.945 1 62.19 280 PRO A CA 1
ATOM 2172 C C . PRO A 1 280 ? -15.367 22.375 7.996 1 62.19 280 PRO A C 1
ATOM 2174 O O . PRO A 1 280 ? -16.109 23.375 8.023 1 62.19 280 PRO A O 1
ATOM 2177 N N . ARG A 1 281 ? -14.266 22.312 7.34 1 57.19 281 ARG A N 1
ATOM 2178 C CA . ARG A 1 281 ? -13.914 23.469 6.508 1 57.19 281 ARG A CA 1
ATOM 2179 C C . ARG A 1 281 ? -14.898 23.625 5.348 1 57.19 281 ARG A C 1
ATOM 2181 O O . ARG A 1 281 ? -14.914 24.656 4.684 1 57.19 281 ARG A O 1
ATOM 2188 N N . LEU A 1 282 ? -15.539 22.609 5.039 1 50.59 282 LEU A N 1
ATOM 2189 C CA . LEU A 1 282 ? -16.469 22.719 3.92 1 50.59 282 LEU A CA 1
ATOM 2190 C C . LEU A 1 282 ? -17.703 23.531 4.316 1 50.59 282 LEU A C 1
ATOM 2192 O O . LEU A 1 282 ? -18.547 23.828 3.471 1 50.59 282 LEU A O 1
ATOM 2196 N N . ASN A 1 283 ? -17.828 23.797 5.465 1 45.22 283 ASN A N 1
ATOM 2197 C CA . ASN A 1 283 ? -18.938 24.625 5.895 1 45.22 283 ASN A CA 1
ATOM 2198 C C . ASN A 1 283 ? -18.703 26.094 5.559 1 45.22 283 ASN A C 1
ATOM 2200 O O . ASN A 1 283 ? -19.531 26.953 5.887 1 45.22 283 ASN A O 1
ATOM 2204 N N . ARG A 1 284 ? -17.391 26.5 5.152 1 40.44 284 ARG A N 1
ATOM 2205 C CA . ARG A 1 284 ? -17.312 27.938 4.871 1 40.44 284 ARG A CA 1
ATOM 2206 C C . ARG A 1 284 ? -17.609 28.219 3.404 1 40.44 284 ARG A C 1
ATOM 2208 O O . ARG A 1 284 ? -17.25 27.438 2.525 1 40.44 284 ARG A O 1
ATOM 2215 N N . MET B 1 1 ? 21.438 32.438 -0.087 1 39.53 1 MET B N 1
ATOM 2216 C CA . MET B 1 1 ? 21.906 31.188 -0.693 1 39.53 1 MET B CA 1
ATOM 2217 C C . MET B 1 1 ? 22.938 30.516 0.191 1 39.53 1 MET B C 1
ATOM 2219 O O . MET B 1 1 ? 22.906 29.297 0.368 1 39.53 1 MET B O 1
ATOM 2223 N N . ALA B 1 2 ? 23.734 31.453 0.728 1 46.34 2 ALA B N 1
ATOM 2224 C CA . ALA B 1 2 ? 24.859 30.984 1.534 1 46.34 2 ALA B CA 1
ATOM 2225 C C . ALA B 1 2 ? 24.391 30.391 2.861 1 46.34 2 ALA B C 1
ATOM 2227 O O . ALA B 1 2 ? 24.906 29.391 3.326 1 46.34 2 ALA B O 1
ATOM 2228 N N . PHE B 1 3 ? 23.422 30.938 3.416 1 44.88 3 PHE B N 1
ATOM 2229 C CA . PHE B 1 3 ? 22.906 30.5 4.715 1 44.88 3 PHE B CA 1
ATOM 2230 C C . PHE B 1 3 ? 22.203 29.156 4.602 1 44.88 3 PHE B C 1
ATOM 2232 O O . PHE B 1 3 ? 22.297 28.328 5.512 1 44.88 3 PHE B O 1
ATOM 2239 N N . ARG B 1 4 ? 21.469 29.078 3.537 1 51.19 4 ARG B N 1
ATOM 2240 C CA . ARG B 1 4 ? 20.75 27.828 3.326 1 51.19 4 ARG B CA 1
ATOM 2241 C C . ARG B 1 4 ? 21.703 26.672 3.086 1 51.19 4 ARG B C 1
ATOM 2243 O O . ARG B 1 4 ? 21.484 25.562 3.561 1 51.19 4 ARG B O 1
ATOM 2250 N N . GLU B 1 5 ? 22.719 27 2.316 1 53.28 5 GLU B N 1
ATOM 2251 C CA . GLU B 1 5 ? 23.75 25.984 2.051 1 53.28 5 GLU B CA 1
ATOM 2252 C C . GLU B 1 5 ? 24.438 25.547 3.342 1 53.28 5 GLU B C 1
ATOM 2254 O O . GLU B 1 5 ? 24.719 24.359 3.52 1 53.28 5 GLU B O 1
ATOM 2259 N N . SER B 1 6 ? 24.625 26.547 4.152 1 55.91 6 SER B N 1
ATOM 2260 C CA . SER B 1 6 ? 25.297 26.297 5.418 1 55.91 6 SER B CA 1
ATOM 2261 C C . SER B 1 6 ? 24.422 25.453 6.348 1 55.91 6 SER B C 1
ATOM 2263 O O . SER B 1 6 ? 24.906 24.516 6.98 1 55.91 6 SER B O 1
ATOM 2265 N N . TRP B 1 7 ? 23.188 25.797 6.352 1 55.66 7 TRP B N 1
ATOM 2266 C CA . TRP B 1 7 ? 22.281 25.078 7.238 1 55.66 7 TRP B CA 1
ATOM 2267 C C . TRP B 1 7 ? 22.141 23.625 6.812 1 55.66 7 TRP B C 1
ATOM 2269 O O . TRP B 1 7 ? 22.203 22.719 7.648 1 55.66 7 TRP B O 1
ATOM 2279 N N . PHE B 1 8 ? 22 23.5 5.461 1 60.22 8 PHE B N 1
ATOM 2280 C CA . PHE B 1 8 ? 21.828 22.141 4.949 1 60.22 8 PHE B CA 1
ATOM 2281 C C . PHE B 1 8 ? 23.047 21.297 5.242 1 60.22 8 PHE B C 1
ATOM 2283 O O . PHE B 1 8 ? 22.938 20.141 5.68 1 60.22 8 PHE B O 1
ATOM 2290 N N . HIS B 1 9 ? 24.172 21.938 4.883 1 63.5 9 HIS B N 1
ATOM 2291 C CA . HIS B 1 9 ? 25.359 21.109 4.992 1 63.5 9 HIS B CA 1
ATOM 2292 C C . HIS B 1 9 ? 25.703 20.812 6.449 1 63.5 9 HIS B C 1
ATOM 2294 O O . HIS B 1 9 ? 26.047 19.688 6.793 1 63.5 9 HIS B O 1
ATOM 2300 N N . THR B 1 10 ? 25.5 21.766 7.246 1 67.81 10 THR B N 1
ATOM 2301 C CA . THR B 1 10 ? 25.984 21.531 8.602 1 67.81 10 THR B CA 1
ATOM 2302 C C . THR B 1 10 ? 24.922 20.859 9.461 1 67.81 10 THR B C 1
ATOM 2304 O O . THR B 1 10 ? 25.188 19.844 10.109 1 67.81 10 THR B O 1
ATOM 2307 N N . VAL B 1 11 ? 23.734 21.391 9.422 1 75.69 11 VAL B N 1
ATOM 2308 C CA . VAL B 1 11 ? 22.734 20.906 10.359 1 75.69 11 VAL B CA 1
ATOM 2309 C C . VAL B 1 11 ? 22.109 19.609 9.828 1 75.69 11 VAL B C 1
ATOM 2311 O O . VAL B 1 11 ? 21.938 18.641 10.586 1 75.69 11 VAL B O 1
ATOM 2314 N N . PHE B 1 12 ? 21.906 19.531 8.586 1 82.44 12 PHE B N 1
ATOM 2315 C CA . PHE B 1 12 ? 21.297 18.344 7.98 1 82.44 12 PHE B CA 1
ATOM 2316 C C . PHE B 1 12 ? 22.188 17.125 8.164 1 82.44 12 PHE B C 1
ATOM 2318 O O . PHE B 1 12 ? 21.734 16.094 8.641 1 82.44 12 PHE B O 1
ATOM 2325 N N . TRP B 1 13 ? 23.453 17.297 7.797 1 82 13 TRP B N 1
ATOM 2326 C CA . TRP B 1 13 ? 24.359 16.172 7.816 1 82 13 TRP B CA 1
ATOM 2327 C C . TRP B 1 13 ? 24.625 15.711 9.25 1 82 13 TRP B C 1
ATOM 2329 O O . TRP B 1 13 ? 24.766 14.516 9.508 1 82 13 TRP B O 1
ATOM 2339 N N . LYS B 1 14 ? 24.703 16.609 10.062 1 82.06 14 LYS B N 1
ATOM 2340 C CA . LYS B 1 14 ? 24.922 16.266 11.469 1 82.06 14 LYS B CA 1
ATOM 2341 C C . LYS B 1 14 ? 23.75 15.484 12.031 1 82.06 14 LYS B C 1
ATOM 2343 O O . LYS B 1 14 ? 23.938 14.469 12.703 1 82.06 14 LYS B O 1
ATOM 2348 N N . ARG B 1 15 ? 22.625 15.883 11.695 1 82.88 15 ARG B N 1
ATOM 2349 C CA . ARG B 1 15 ? 21.422 15.211 12.18 1 82.88 15 ARG B CA 1
ATOM 2350 C C . ARG B 1 15 ? 21.25 13.844 11.523 1 82.88 15 ARG B C 1
ATOM 2352 O O . ARG B 1 15 ? 20.891 12.875 12.188 1 82.88 15 ARG B O 1
ATOM 2359 N N . PHE B 1 16 ? 21.547 13.859 10.344 1 87.56 16 PHE B N 1
ATOM 2360 C CA . PHE B 1 16 ? 21.406 12.625 9.586 1 87.56 16 PHE B CA 1
ATOM 2361 C C . PHE B 1 16 ? 22.406 11.578 10.062 1 87.56 16 PHE B C 1
ATOM 2363 O O . PHE B 1 16 ? 22.047 10.414 10.258 1 87.56 16 PHE B O 1
ATOM 2370 N N . ARG B 1 17 ? 23.578 12 10.328 1 87.19 17 ARG B N 1
ATOM 2371 C CA . ARG B 1 17 ? 24.641 11.086 10.742 1 87.19 17 ARG B CA 1
ATOM 2372 C C . ARG B 1 17 ? 24.422 10.586 12.164 1 87.19 17 ARG B C 1
ATOM 2374 O O . ARG B 1 17 ? 24.953 9.547 12.555 1 87.19 17 ARG B O 1
ATOM 2381 N N . HIS B 1 18 ? 23.672 11.297 12.836 1 86.5 18 HIS B N 1
ATOM 2382 C CA . HIS B 1 18 ? 23.422 10.906 14.219 1 86.5 18 HIS B CA 1
ATOM 2383 C C . HIS B 1 18 ? 22.328 9.852 14.305 1 86.5 18 HIS B C 1
ATOM 2385 O O . HIS B 1 18 ? 22.219 9.156 15.32 1 86.5 18 HIS B O 1
ATOM 2391 N N . ASN B 1 19 ? 21.594 9.758 13.266 1 87.88 19 ASN B N 1
ATOM 2392 C CA . ASN B 1 19 ? 20.562 8.727 13.203 1 87.88 19 ASN B CA 1
ATOM 2393 C C . ASN B 1 19 ? 21.125 7.402 12.703 1 87.88 19 ASN B C 1
ATOM 2395 O O . ASN B 1 19 ? 21.359 7.234 11.5 1 87.88 19 ASN B O 1
ATOM 2399 N N . ARG B 1 20 ? 21.328 6.469 13.555 1 89.62 20 ARG B N 1
ATOM 2400 C CA . ARG B 1 20 ? 21.969 5.199 13.234 1 89.62 20 ARG B CA 1
ATOM 2401 C C . ARG B 1 20 ? 21.141 4.41 12.219 1 89.62 20 ARG B C 1
ATOM 2403 O O . ARG B 1 20 ? 21.703 3.725 11.359 1 89.62 20 ARG B O 1
ATOM 2410 N N . PHE B 1 21 ? 19.859 4.484 12.367 1 88.88 21 PHE B N 1
ATOM 2411 C CA . PHE B 1 21 ? 19 3.758 11.445 1 88.88 21 PHE B CA 1
ATOM 2412 C C . PHE B 1 21 ? 19.062 4.359 10.047 1 88.88 21 PHE B C 1
ATOM 2414 O O . PHE B 1 21 ? 19.094 3.633 9.047 1 88.88 21 PHE B O 1
ATOM 2421 N N . ALA B 1 22 ? 19.078 5.641 10.023 1 90.94 22 ALA B N 1
ATOM 2422 C CA . ALA B 1 22 ? 19.219 6.32 8.734 1 90.94 22 ALA B CA 1
ATOM 2423 C C . ALA B 1 22 ? 20.562 5.984 8.078 1 90.94 22 ALA B C 1
ATOM 2425 O O . ALA B 1 22 ? 20.625 5.754 6.871 1 90.94 22 ALA B O 1
ATOM 2426 N N . MET B 1 23 ? 21.547 5.898 8.859 1 93.31 23 MET B N 1
ATOM 2427 C CA . MET B 1 23 ? 22.875 5.574 8.352 1 93.31 23 MET B CA 1
ATOM 2428 C C . MET B 1 23 ? 22.922 4.133 7.855 1 93.31 23 MET B C 1
ATOM 2430 O O . MET B 1 23 ? 23.531 3.852 6.82 1 93.31 23 MET B O 1
ATOM 2434 N N . ALA B 1 24 ? 22.328 3.309 8.609 1 94.06 24 ALA B N 1
ATOM 2435 C CA . ALA B 1 24 ? 22.281 1.913 8.18 1 94.06 24 ALA B CA 1
ATOM 2436 C C . ALA B 1 24 ? 21.562 1.776 6.848 1 94.06 24 ALA B C 1
ATOM 2438 O O . ALA B 1 24 ? 22.016 1.059 5.953 1 94.06 24 ALA B O 1
ATOM 2439 N N . GLY B 1 25 ? 20.422 2.43 6.773 1 94.81 25 GLY B N 1
ATOM 2440 C CA . GLY B 1 25 ? 19.703 2.428 5.512 1 94.81 25 GLY B CA 1
ATOM 2441 C C . GLY B 1 25 ? 20.516 2.986 4.359 1 94.81 25 GLY B C 1
ATOM 2442 O O . GLY B 1 25 ? 20.531 2.416 3.268 1 94.81 25 GLY B O 1
ATOM 2443 N N . GLY B 1 26 ? 21.203 4.066 4.605 1 95.44 26 GLY B N 1
ATOM 2444 C CA . GLY B 1 26 ? 22.062 4.66 3.59 1 95.44 26 GLY B CA 1
ATOM 2445 C C . GLY B 1 26 ? 23.188 3.74 3.145 1 95.44 26 GLY B C 1
ATOM 2446 O O . GLY B 1 26 ? 23.5 3.668 1.956 1 95.44 26 GLY B O 1
ATOM 2447 N N . CYS B 1 27 ? 23.75 3.051 4.023 1 96.12 27 CYS B N 1
ATOM 2448 C CA . CYS B 1 27 ? 24.828 2.115 3.723 1 96.12 27 CYS B CA 1
ATOM 2449 C C . CYS B 1 27 ? 24.328 0.976 2.842 1 96.12 27 CYS B C 1
ATOM 2451 O O . CYS B 1 27 ? 25 0.577 1.894 1 96.12 27 CYS B O 1
ATOM 2453 N N . VAL B 1 28 ? 23.203 0.478 3.191 1 95.94 28 VAL B N 1
ATOM 2454 C CA . VAL B 1 28 ? 22.625 -0.621 2.418 1 95.94 28 VAL B CA 1
ATOM 2455 C C . VAL B 1 28 ? 22.297 -0.142 1.005 1 95.94 28 VAL B C 1
ATOM 2457 O O . VAL B 1 28 ? 22.547 -0.854 0.029 1 95.94 28 VAL B O 1
ATOM 2460 N N . VAL B 1 29 ? 21.734 1.021 0.895 1 95.31 29 VAL B N 1
ATOM 2461 C CA . VAL B 1 29 ? 21.406 1.584 -0.411 1 95.31 29 VAL B CA 1
ATOM 2462 C C . VAL B 1 29 ? 22.688 1.772 -1.226 1 95.31 29 VAL B C 1
ATOM 2464 O O . VAL B 1 29 ? 22.719 1.467 -2.42 1 95.31 29 VAL B O 1
ATOM 2467 N N . LEU B 1 30 ? 23.734 2.262 -0.601 1 95.31 30 LEU B N 1
ATOM 2468 C CA . LEU B 1 30 ? 25.016 2.42 -1.277 1 95.31 30 LEU B CA 1
ATOM 2469 C C . LEU B 1 30 ? 25.562 1.068 -1.727 1 95.31 30 LEU B C 1
ATOM 2471 O O . LEU B 1 30 ? 26.078 0.944 -2.836 1 95.31 30 LEU B O 1
ATOM 2475 N N . LEU B 1 31 ? 25.422 0.128 -0.862 1 95.38 31 LEU B N 1
ATOM 2476 C CA . LEU B 1 31 ? 25.875 -1.219 -1.205 1 95.38 31 LEU B CA 1
ATOM 2477 C C . LEU B 1 31 ? 25.109 -1.758 -2.406 1 95.38 31 LEU B C 1
ATOM 2479 O O . LEU B 1 31 ? 25.688 -2.416 -3.273 1 95.38 31 LEU B O 1
ATOM 2483 N N . LEU B 1 32 ? 23.844 -1.556 -2.393 1 94.06 32 LEU B N 1
ATOM 2484 C CA . LEU B 1 32 ? 23 -1.993 -3.508 1 94.06 32 LEU B CA 1
ATOM 2485 C C . LEU B 1 32 ? 23.469 -1.363 -4.816 1 94.06 32 LEU B C 1
ATOM 2487 O O . LEU B 1 32 ? 23.484 -2.023 -5.855 1 94.06 32 LEU B O 1
ATOM 2491 N N . PHE B 1 33 ? 23.828 -0.105 -4.812 1 94.31 33 PHE B N 1
ATOM 2492 C CA . PHE B 1 33 ? 24.344 0.585 -5.988 1 94.31 33 PHE B CA 1
ATOM 2493 C C . PHE B 1 33 ? 25.656 -0.04 -6.449 1 94.31 33 PHE B C 1
ATOM 2495 O O . PHE B 1 33 ? 25.859 -0.28 -7.645 1 94.31 33 PHE B O 1
ATOM 2502 N N . VAL B 1 34 ? 26.5 -0.333 -5.516 1 94.69 34 VAL B N 1
ATOM 2503 C CA . VAL B 1 34 ? 27.797 -0.905 -5.828 1 94.69 34 VAL B CA 1
ATOM 2504 C C . VAL B 1 34 ? 27.625 -2.297 -6.43 1 94.69 34 VAL B C 1
ATOM 2506 O O . VAL B 1 34 ? 28.219 -2.615 -7.461 1 94.69 34 VAL B O 1
ATOM 2509 N N . VAL B 1 35 ? 26.766 -3.062 -5.773 1 93.81 35 VAL B N 1
ATOM 2510 C CA . VAL B 1 35 ? 26.516 -4.422 -6.242 1 93.81 35 VAL B CA 1
ATOM 2511 C C . VAL B 1 35 ? 25.906 -4.387 -7.641 1 93.81 35 VAL B C 1
ATOM 2513 O O . VAL B 1 35 ? 26.25 -5.191 -8.5 1 93.81 35 VAL B O 1
ATOM 2516 N N . SER B 1 36 ? 24.953 -3.52 -7.828 1 91.5 36 SER B N 1
ATOM 2517 C CA . SER B 1 36 ? 24.281 -3.396 -9.117 1 91.5 36 SER B CA 1
ATOM 2518 C C . SER B 1 36 ? 25.25 -2.973 -10.211 1 91.5 36 SER B C 1
ATOM 2520 O O . SER B 1 36 ? 25.219 -3.514 -11.32 1 91.5 36 SER B O 1
ATOM 2522 N N . LEU B 1 37 ? 26.188 -2.086 -9.977 1 90.19 37 LEU B N 1
ATOM 2523 C CA . LEU B 1 37 ? 27.109 -1.554 -10.969 1 90.19 37 LEU B CA 1
ATOM 2524 C C . LEU B 1 37 ? 28.25 -2.535 -11.227 1 90.19 37 LEU B C 1
ATOM 2526 O O . LEU B 1 37 ? 28.719 -2.65 -12.359 1 90.19 37 LEU B O 1
ATOM 2530 N N . LEU B 1 38 ? 28.641 -3.293 -10.242 1 92.31 38 LEU B N 1
ATOM 2531 C CA . LEU B 1 38 ? 29.797 -4.188 -10.375 1 92.31 38 LEU B CA 1
ATOM 2532 C C . LEU B 1 38 ? 29.344 -5.629 -10.562 1 92.31 38 LEU B C 1
ATOM 2534 O O . LEU B 1 38 ? 30.109 -6.562 -10.328 1 92.31 38 LEU B O 1
ATOM 2538 N N . ALA B 1 39 ? 28.094 -5.777 -10.93 1 89.62 39 ALA B N 1
ATOM 2539 C CA . ALA B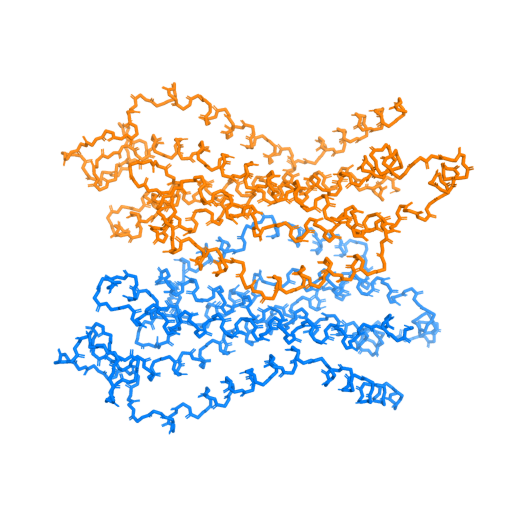 1 39 ? 27.531 -7.117 -11.039 1 89.62 39 ALA B CA 1
ATOM 2540 C C . ALA B 1 39 ? 28.391 -8.016 -11.906 1 89.62 39 ALA B C 1
ATOM 2542 O O . ALA B 1 39 ? 28.719 -9.141 -11.516 1 89.62 39 ALA B O 1
ATOM 2543 N N . PRO B 1 40 ? 28.938 -7.535 -13.078 1 88.31 40 PRO B N 1
ATOM 2544 C CA . PRO B 1 40 ? 29.75 -8.406 -13.938 1 88.31 40 PRO B CA 1
ATOM 2545 C C . PRO B 1 40 ? 31.062 -8.82 -13.281 1 88.31 40 PRO B C 1
ATOM 2547 O O . PRO B 1 40 ? 31.656 -9.836 -13.664 1 88.31 40 PRO B O 1
ATOM 2550 N N . TYR B 1 41 ? 31.469 -8.125 -12.258 1 90.44 41 TYR B N 1
ATOM 2551 C CA . TYR B 1 41 ? 32.75 -8.414 -11.617 1 90.44 41 TYR B CA 1
ATOM 2552 C C . TYR B 1 41 ? 32.531 -9.227 -10.344 1 90.44 41 TYR B C 1
ATOM 2554 O O . TYR B 1 41 ? 33.469 -9.852 -9.836 1 90.44 41 TYR B O 1
ATOM 2562 N N . ILE B 1 42 ? 31.391 -9.266 -9.852 1 90.25 42 ILE B N 1
ATOM 2563 C CA . ILE B 1 42 ? 31.094 -9.953 -8.602 1 90.25 42 ILE B CA 1
ATOM 2564 C C . ILE B 1 42 ? 30.859 -11.438 -8.859 1 90.25 42 ILE B C 1
ATOM 2566 O O . ILE B 1 42 ? 31.219 -12.289 -8.047 1 90.25 42 ILE B O 1
ATOM 2570 N N . THR B 1 43 ? 30.141 -11.695 -9.938 1 87.69 43 THR B N 1
ATOM 2571 C CA . THR B 1 43 ? 29.844 -13.086 -10.258 1 87.69 43 THR B CA 1
ATOM 2572 C C . THR B 1 43 ? 30.438 -13.477 -11.602 1 87.69 43 THR B C 1
ATOM 2574 O O . THR B 1 43 ? 30.422 -12.695 -12.555 1 87.69 43 THR B O 1
ATOM 2577 N N . PRO B 1 44 ? 31 -14.648 -11.617 1 82.88 44 PRO B N 1
ATOM 2578 C CA . PRO B 1 44 ? 31.656 -15.102 -12.859 1 82.88 44 PRO B CA 1
ATOM 2579 C C . PRO B 1 44 ? 30.656 -15.688 -13.859 1 82.88 44 PRO B C 1
ATOM 2581 O O . PRO B 1 44 ? 31 -15.883 -15.031 1 82.88 44 PRO B O 1
ATOM 2584 N N . TRP B 1 45 ? 29.484 -15.82 -13.445 1 86.75 45 TRP B N 1
ATOM 2585 C CA . TRP B 1 45 ? 28.547 -16.547 -14.305 1 86.75 45 TRP B CA 1
ATOM 2586 C C . TRP B 1 45 ? 27.656 -15.578 -15.078 1 86.75 45 TRP B C 1
ATOM 2588 O O . TRP B 1 45 ? 27.406 -14.461 -14.625 1 86.75 45 TRP B O 1
ATOM 2598 N N . ASP B 1 46 ? 27.281 -16.062 -16.25 1 90.81 46 ASP B N 1
ATOM 2599 C CA . ASP B 1 46 ? 26.234 -15.383 -17.016 1 90.81 46 ASP B CA 1
ATOM 2600 C C . ASP B 1 46 ? 24.859 -15.633 -16.406 1 90.81 46 ASP B C 1
ATOM 2602 O O . ASP B 1 46 ? 24.469 -16.781 -16.156 1 90.81 46 ASP B O 1
ATOM 2606 N N . PRO B 1 47 ? 24.109 -14.555 -16.188 1 92.12 47 PRO B N 1
ATOM 2607 C CA . PRO B 1 47 ? 22.812 -14.719 -15.547 1 92.12 47 PRO B CA 1
ATOM 2608 C C . PRO B 1 47 ? 21.812 -15.5 -16.406 1 92.12 47 PRO B C 1
ATOM 2610 O O . PRO B 1 47 ? 20.797 -15.992 -15.906 1 92.12 47 PRO B O 1
ATOM 2613 N N . HIS B 1 48 ? 22.141 -15.672 -17.688 1 91.44 48 HIS B N 1
ATOM 2614 C CA . HIS B 1 48 ? 21.234 -16.344 -18.609 1 91.44 48 HIS B CA 1
ATOM 2615 C C . HIS B 1 48 ? 21.734 -17.75 -18.953 1 91.44 48 HIS B C 1
ATOM 2617 O O . HIS B 1 48 ? 21.062 -18.5 -19.656 1 91.44 48 HIS B O 1
ATOM 2623 N N . ALA B 1 49 ? 22.875 -18.172 -18.391 1 90.44 49 ALA B N 1
ATOM 2624 C CA . ALA B 1 49 ? 23.469 -19.453 -18.734 1 90.44 49 ALA B CA 1
ATOM 2625 C C . ALA B 1 49 ? 22.672 -20.625 -18.172 1 90.44 49 ALA B C 1
ATOM 2627 O O . ALA B 1 49 ? 22.516 -20.75 -16.953 1 90.44 49 ALA B O 1
ATOM 2628 N N . ILE B 1 50 ? 22.203 -21.453 -19.016 1 93.94 50 ILE B N 1
ATOM 2629 C CA . ILE B 1 50 ? 21.391 -22.594 -18.625 1 93.94 50 ILE B CA 1
ATOM 2630 C C . ILE B 1 50 ? 22.281 -23.828 -18.469 1 93.94 50 ILE B C 1
ATOM 2632 O O . ILE B 1 50 ? 23.219 -24.031 -19.25 1 93.94 50 ILE B O 1
ATOM 2636 N N . ASP B 1 51 ? 22.109 -24.562 -17.46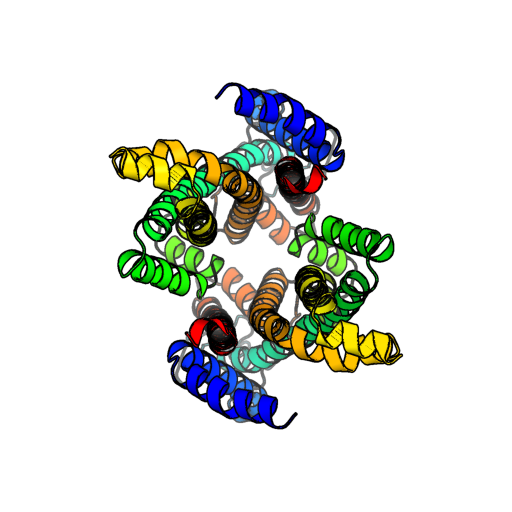9 1 93.81 51 ASP B N 1
ATOM 2637 C CA . ASP B 1 51 ? 22.812 -25.828 -17.234 1 93.81 51 ASP B CA 1
ATOM 2638 C C . ASP B 1 51 ? 21.828 -26.922 -16.828 1 93.81 51 ASP B C 1
ATOM 2640 O O . ASP B 1 51 ? 21.547 -27.109 -15.641 1 93.81 51 ASP B O 1
ATOM 2644 N N . ALA B 1 52 ? 21.438 -27.734 -17.719 1 92.62 52 ALA B N 1
ATOM 2645 C CA . ALA B 1 52 ? 20.375 -28.734 -17.531 1 92.62 52 ALA B CA 1
ATOM 2646 C C . ALA B 1 52 ? 20.812 -29.828 -16.578 1 92.62 52 ALA B C 1
ATOM 2648 O O . ALA B 1 52 ? 19.984 -30.516 -15.984 1 92.62 52 ALA B O 1
ATOM 2649 N N . TYR B 1 53 ? 22.125 -29.953 -16.344 1 92.69 53 TYR B N 1
ATOM 2650 C CA . TYR B 1 53 ? 22.656 -31.031 -15.516 1 92.69 53 TYR B CA 1
ATOM 2651 C C . TYR B 1 53 ? 22.688 -30.609 -14.047 1 92.69 53 TYR B C 1
ATOM 2653 O O . TYR B 1 53 ? 22.844 -31.453 -13.164 1 92.69 53 TYR B O 1
ATOM 2661 N N . HIS B 1 54 ? 22.5 -29.406 -13.758 1 93.81 54 HIS B N 1
ATOM 2662 C CA . HIS B 1 54 ? 22.578 -28.906 -12.391 1 93.81 54 HIS B CA 1
ATOM 2663 C C . HIS B 1 54 ? 21.344 -28.078 -12.031 1 93.81 54 HIS B C 1
ATOM 2665 O O . HIS B 1 54 ? 21.469 -26.938 -11.578 1 93.81 54 HIS B O 1
ATOM 2671 N N . VAL B 1 55 ? 20.203 -28.719 -12.133 1 95.19 55 VAL B N 1
ATOM 2672 C CA . VAL B 1 55 ? 18.938 -28.047 -11.891 1 95.19 55 VAL B CA 1
ATOM 2673 C C . VAL B 1 55 ? 18.516 -28.203 -10.43 1 95.19 55 VAL B C 1
ATOM 2675 O O . VAL B 1 55 ? 18.719 -29.281 -9.844 1 95.19 55 VAL B O 1
ATOM 2678 N N . LEU B 1 56 ? 18.078 -27.094 -9.812 1 96.5 56 LEU B N 1
ATOM 2679 C CA . LEU B 1 56 ? 17.5 -27.078 -8.469 1 96.5 56 LEU B CA 1
ATOM 2680 C C . LEU B 1 56 ? 18.469 -27.672 -7.457 1 96.5 56 LEU B C 1
ATOM 2682 O O . LEU B 1 56 ? 18.094 -28.547 -6.664 1 96.5 56 LEU B O 1
ATOM 2686 N N . LEU B 1 57 ? 19.719 -27.281 -7.602 1 96.38 57 LEU B N 1
ATOM 2687 C CA . LEU B 1 57 ? 20.719 -27.625 -6.598 1 96.38 57 LEU B CA 1
ATOM 2688 C C . LEU B 1 57 ? 20.703 -26.641 -5.441 1 96.38 57 LEU B C 1
ATOM 2690 O O . LEU B 1 57 ? 20.641 -25.422 -5.66 1 96.38 57 LEU B O 1
ATOM 2694 N N . PRO B 1 58 ? 20.734 -27.141 -4.211 1 96.25 58 PRO B N 1
ATOM 2695 C CA . PRO B 1 58 ? 20.75 -26.25 -3.053 1 96.25 58 PRO B CA 1
ATOM 2696 C C . PRO B 1 58 ? 22.047 -25.438 -2.959 1 96.25 58 PRO B C 1
ATOM 2698 O O . PRO B 1 58 ? 23 -25.719 -3.691 1 96.25 58 PRO B O 1
ATOM 2701 N N . PRO B 1 59 ? 22.016 -24.438 -2.098 1 97.12 59 PRO B N 1
ATOM 2702 C CA . PRO B 1 59 ? 23.234 -23.656 -1.91 1 97.12 59 PRO B CA 1
ATOM 2703 C C . PRO B 1 59 ? 24.453 -24.516 -1.63 1 97.12 59 PRO B C 1
ATOM 2705 O O . PRO B 1 59 ? 24.359 -25.516 -0.909 1 97.12 59 PRO B O 1
ATOM 2708 N N . SER B 1 60 ? 25.531 -24.25 -2.307 1 95.62 60 SER B N 1
ATOM 2709 C CA . SER B 1 60 ? 26.812 -24.953 -2.199 1 95.62 60 SER B CA 1
ATOM 2710 C C . SER B 1 60 ? 27.984 -24 -2.396 1 95.62 60 SER B C 1
ATOM 2712 O O . SER B 1 60 ? 27.797 -22.797 -2.566 1 95.62 60 SER B O 1
ATOM 2714 N N . ALA B 1 61 ? 29.141 -24.516 -2.328 1 93.69 61 ALA B N 1
ATOM 2715 C CA . ALA B 1 61 ? 30.344 -23.703 -2.506 1 93.69 61 ALA B CA 1
ATOM 2716 C C . ALA B 1 61 ? 30.453 -23.203 -3.941 1 93.69 61 ALA B C 1
ATOM 2718 O O . ALA B 1 61 ? 30.984 -22.109 -4.188 1 93.69 61 ALA B O 1
ATOM 2719 N N . ASN B 1 62 ? 29.938 -24.047 -4.898 1 91.31 62 ASN B N 1
ATOM 2720 C CA . ASN B 1 62 ? 30 -23.672 -6.309 1 91.31 62 ASN B CA 1
ATOM 2721 C C . ASN B 1 62 ? 28.875 -22.703 -6.68 1 91.31 62 ASN B C 1
ATOM 2723 O O . ASN B 1 62 ? 29.031 -21.906 -7.609 1 91.31 62 ASN B O 1
ATOM 2727 N N . HIS B 1 63 ? 27.734 -22.906 -5.977 1 94.62 63 HIS B N 1
ATOM 2728 C CA . HIS B 1 63 ? 26.562 -22.062 -6.152 1 94.62 63 HIS B CA 1
ATOM 2729 C C . HIS B 1 63 ? 26.031 -21.547 -4.812 1 94.62 63 HIS B C 1
ATOM 2731 O O . HIS B 1 63 ? 25.188 -22.203 -4.188 1 94.62 63 HIS B O 1
ATOM 2737 N N . TRP B 1 64 ? 26.375 -20.328 -4.461 1 95.69 64 TRP B N 1
ATOM 2738 C CA . TRP B 1 64 ? 26.156 -19.797 -3.123 1 95.69 64 TRP B CA 1
ATOM 2739 C C . TRP B 1 64 ? 24.672 -19.781 -2.775 1 95.69 64 TRP B C 1
ATOM 2741 O O . TRP B 1 64 ? 24.297 -20.078 -1.641 1 95.69 64 TRP B O 1
ATOM 2751 N N . PHE B 1 65 ? 23.828 -19.406 -3.799 1 97.56 65 PHE B N 1
ATOM 2752 C CA . PHE B 1 65 ? 22.391 -19.359 -3.561 1 97.56 65 PHE B CA 1
ATOM 2753 C C . PHE B 1 65 ? 21.672 -20.5 -4.277 1 97.56 65 PHE B C 1
ATOM 2755 O O . PHE B 1 65 ? 20.469 -20.438 -4.504 1 97.56 65 PHE B O 1
ATOM 2762 N N . GLY B 1 66 ? 22.5 -21.469 -4.734 1 96.62 66 GLY B N 1
ATOM 2763 C CA . GLY B 1 66 ? 21.922 -22.594 -5.457 1 96.62 66 GLY B CA 1
ATOM 2764 C C . GLY B 1 66 ? 21.609 -22.266 -6.91 1 96.62 66 GLY B C 1
ATOM 2765 O O . GLY B 1 66 ? 22.094 -21.266 -7.445 1 96.62 66 GLY B O 1
ATOM 2766 N N . THR B 1 67 ? 20.875 -23.266 -7.559 1 96.75 67 THR B N 1
ATOM 2767 C CA . THR B 1 67 ? 20.484 -23.094 -8.953 1 96.75 67 THR B CA 1
ATOM 2768 C C . THR B 1 67 ? 18.969 -23.188 -9.102 1 96.75 67 THR B C 1
ATOM 2770 O O . THR B 1 67 ? 18.266 -23.625 -8.18 1 96.75 67 THR B O 1
ATOM 2773 N N . ASP B 1 68 ? 18.469 -22.609 -10.242 1 96.31 68 ASP B N 1
ATOM 2774 C CA . ASP B 1 68 ? 17.016 -22.641 -10.453 1 96.31 68 ASP B CA 1
ATOM 2775 C C . ASP B 1 68 ? 16.609 -23.797 -11.359 1 96.31 68 ASP B C 1
ATOM 2777 O O . ASP B 1 68 ? 17.375 -24.75 -11.523 1 96.31 68 ASP B O 1
ATOM 2781 N N . GLU B 1 69 ? 15.391 -23.828 -11.828 1 95 69 GLU B N 1
ATOM 2782 C CA . GLU B 1 69 ? 14.812 -24.938 -12.562 1 95 69 GLU B CA 1
ATOM 2783 C C . GLU B 1 69 ? 15.492 -25.125 -13.922 1 95 69 GLU B C 1
ATOM 2785 O O . GLU B 1 69 ? 15.359 -26.172 -14.555 1 95 69 GLU B O 1
ATOM 2790 N N . LEU B 1 70 ? 16.281 -24.125 -14.352 1 95.56 70 LEU B N 1
ATOM 2791 C CA . LEU B 1 70 ? 17.016 -24.203 -15.609 1 95.56 70 LEU B CA 1
ATOM 2792 C C . LEU B 1 70 ? 18.516 -24.359 -15.352 1 95.56 70 LEU B C 1
ATOM 2794 O O . LEU B 1 70 ? 19.312 -24.328 -16.281 1 95.56 70 LEU B O 1
ATOM 2798 N N . GLY B 1 71 ? 18.875 -24.469 -14.055 1 95.44 71 GLY B N 1
ATOM 2799 C CA . GLY B 1 71 ? 20.266 -24.641 -13.68 1 95.44 71 GLY B CA 1
ATOM 2800 C C . GLY B 1 71 ? 21.047 -23.344 -13.648 1 95.44 71 GLY B C 1
ATOM 2801 O O . GLY B 1 71 ? 22.281 -23.344 -13.656 1 95.44 71 GLY B O 1
ATOM 2802 N N . ARG B 1 72 ? 20.375 -22.203 -13.703 1 96.19 72 ARG B N 1
ATOM 2803 C CA . ARG B 1 72 ? 21.047 -20.906 -13.633 1 96.19 72 ARG B CA 1
ATOM 2804 C C . ARG B 1 72 ? 21.453 -20.578 -12.203 1 96.19 72 ARG B C 1
ATOM 2806 O O . ARG B 1 72 ? 20.75 -20.922 -11.25 1 96.19 72 ARG B O 1
ATOM 2813 N N . ASP B 1 73 ? 22.531 -19.906 -12.062 1 96 73 ASP B N 1
ATOM 2814 C CA . ASP B 1 73 ? 23.062 -19.547 -10.75 1 96 73 ASP B CA 1
ATOM 2815 C C . ASP B 1 73 ? 22.203 -18.469 -10.094 1 96 73 ASP B C 1
ATOM 2817 O O . ASP B 1 73 ? 22.125 -17.344 -10.586 1 96 73 ASP B O 1
ATOM 2821 N N . VAL B 1 74 ? 21.625 -18.781 -8.953 1 96.94 74 VAL B N 1
ATOM 2822 C CA . VAL B 1 74 ? 20.656 -17.891 -8.32 1 96.94 74 VAL B CA 1
ATOM 2823 C C . VAL B 1 74 ? 21.359 -16.672 -7.73 1 96.94 74 VAL B C 1
ATOM 2825 O O . VAL B 1 74 ? 20.812 -15.57 -7.746 1 96.94 74 VAL B O 1
ATOM 2828 N N . PHE B 1 75 ? 22.578 -16.891 -7.23 1 97.12 75 PHE B N 1
ATOM 2829 C CA . PHE B 1 75 ? 23.312 -15.75 -6.707 1 97.12 75 PHE B CA 1
ATOM 2830 C C . PHE B 1 75 ? 23.531 -14.703 -7.789 1 97.12 75 PHE B C 1
ATOM 2832 O O . PHE B 1 75 ? 23.281 -13.516 -7.57 1 97.12 75 PHE B O 1
ATOM 2839 N N . THR B 1 76 ? 23.953 -15.125 -8.93 1 96.12 76 THR B N 1
ATOM 2840 C CA . THR B 1 76 ? 24.172 -14.234 -10.062 1 96.12 76 THR B CA 1
ATOM 2841 C C . THR B 1 76 ? 22.891 -13.523 -10.461 1 96.12 76 THR B C 1
ATOM 2843 O O . THR B 1 76 ? 22.875 -12.312 -10.703 1 96.12 76 THR B O 1
ATOM 2846 N N . ARG B 1 77 ? 21.859 -14.219 -10.438 1 96.56 77 ARG B N 1
ATOM 2847 C CA . ARG B 1 77 ? 20.578 -13.656 -10.859 1 96.56 77 ARG B CA 1
ATOM 2848 C C . ARG B 1 77 ? 20.047 -12.664 -9.828 1 96.56 77 ARG B C 1
ATOM 2850 O O . ARG B 1 77 ? 19.438 -11.656 -10.188 1 96.56 77 ARG B O 1
ATOM 2857 N N . VAL B 1 78 ? 20.297 -12.898 -8.586 1 96.81 78 VAL B N 1
ATOM 2858 C CA . VAL B 1 78 ? 19.891 -11.961 -7.539 1 96.81 78 VAL B CA 1
ATOM 2859 C C . VAL B 1 78 ? 20.703 -10.68 -7.664 1 96.81 78 VAL B C 1
ATOM 2861 O O . VAL B 1 78 ? 20.156 -9.578 -7.539 1 96.81 78 VAL B O 1
ATOM 2864 N N . VAL B 1 79 ? 21.969 -10.82 -7.961 1 96.31 79 VAL B N 1
ATOM 2865 C CA . VAL B 1 79 ? 22.844 -9.664 -8.109 1 96.31 79 VAL B CA 1
ATOM 2866 C C . VAL B 1 79 ? 22.406 -8.82 -9.305 1 96.31 79 VAL B C 1
ATOM 2868 O O . VAL B 1 79 ? 22.266 -7.602 -9.188 1 96.31 79 VAL B O 1
ATOM 2871 N N . TYR B 1 80 ? 22.141 -9.445 -10.352 1 95.5 80 TYR B N 1
ATOM 2872 C CA . TYR B 1 80 ? 21.703 -8.727 -11.539 1 95.5 80 TYR B CA 1
ATOM 2873 C C . TYR B 1 80 ? 20.281 -8.188 -11.352 1 95.5 80 TYR B C 1
ATOM 2875 O O . TYR B 1 80 ? 19.922 -7.172 -11.953 1 95.5 80 TYR B O 1
ATOM 2883 N N . GLY B 1 81 ? 19.469 -8.867 -10.578 1 95.25 81 GLY B N 1
ATOM 2884 C CA . GLY B 1 81 ? 18.156 -8.375 -10.234 1 95.25 81 GLY B CA 1
ATOM 2885 C C . GLY B 1 81 ? 18.172 -7.035 -9.516 1 95.25 81 GLY B C 1
ATOM 2886 O O . GLY B 1 81 ? 17.25 -6.238 -9.641 1 95.25 81 GLY B O 1
ATOM 2887 N N . ALA B 1 82 ? 19.234 -6.773 -8.836 1 95.06 82 ALA B N 1
ATOM 2888 C CA . ALA B 1 82 ? 19.406 -5.5 -8.141 1 95.06 82 ALA B CA 1
ATOM 2889 C C . ALA B 1 82 ? 19.453 -4.34 -9.133 1 95.06 82 ALA B C 1
ATOM 2891 O O . ALA B 1 82 ? 18.953 -3.248 -8.844 1 95.06 82 ALA B O 1
ATOM 2892 N N . ARG B 1 83 ? 20 -4.57 -10.242 1 94.06 83 ARG B N 1
ATOM 2893 C CA . ARG B 1 83 ? 20.062 -3.547 -11.281 1 94.06 83 ARG B CA 1
ATOM 2894 C C . ARG B 1 83 ? 18.656 -3.156 -11.75 1 94.06 83 ARG B C 1
ATOM 2896 O O . ARG B 1 83 ? 18.375 -1.973 -11.945 1 94.06 83 ARG B O 1
ATOM 2903 N N . ILE B 1 84 ? 17.875 -4.176 -11.883 1 92.12 84 ILE B N 1
ATOM 2904 C CA . ILE B 1 84 ? 16.516 -3.957 -12.352 1 92.12 84 ILE B CA 1
ATOM 2905 C C . ILE B 1 84 ? 15.727 -3.201 -11.289 1 92.12 84 ILE B C 1
ATOM 2907 O O . ILE B 1 84 ? 14.992 -2.258 -11.609 1 92.12 84 ILE B O 1
ATOM 2911 N N . SER B 1 85 ? 15.828 -3.645 -10.07 1 90.44 85 SER B N 1
ATOM 2912 C CA . SER B 1 85 ? 15.117 -3 -8.969 1 90.44 85 SER B CA 1
ATOM 2913 C C . SER B 1 85 ? 15.484 -1.522 -8.867 1 90.44 85 SER B C 1
ATOM 2915 O O . SER B 1 85 ? 14.609 -0.675 -8.672 1 90.44 85 SER B O 1
ATOM 2917 N N . LEU B 1 86 ? 16.766 -1.231 -9.039 1 92.06 86 LEU B N 1
ATOM 2918 C CA . LEU B 1 86 ? 17.219 0.156 -8.961 1 92.06 86 LEU B CA 1
ATOM 2919 C C . LEU B 1 86 ? 16.672 0.968 -10.133 1 92.06 86 LEU B C 1
ATOM 2921 O O . LEU B 1 86 ? 16.188 2.088 -9.945 1 92.06 86 LEU B O 1
ATOM 2925 N N . LYS B 1 87 ? 16.719 0.404 -11.266 1 94.25 87 LYS B N 1
ATOM 2926 C CA . LYS B 1 87 ? 16.203 1.083 -12.445 1 94.25 87 LYS B CA 1
ATOM 2927 C C . LYS B 1 87 ? 14.711 1.383 -12.305 1 94.25 87 LYS B C 1
ATOM 2929 O O . LYS B 1 87 ? 14.266 2.498 -12.586 1 94.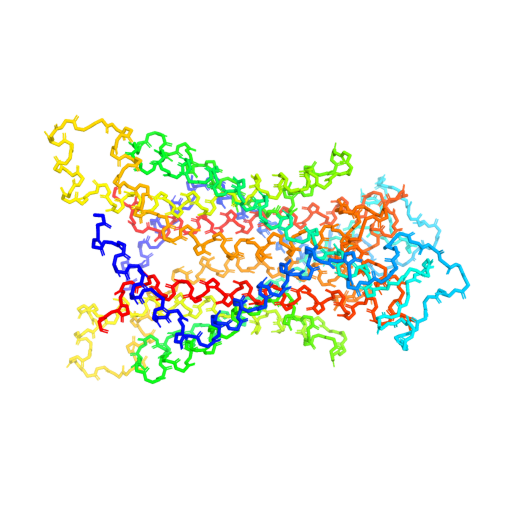25 87 LYS B O 1
ATOM 2934 N N . VAL B 1 88 ? 13.961 0.392 -11.883 1 94.06 88 VAL B N 1
ATOM 2935 C CA . VAL B 1 88 ? 12.516 0.538 -11.719 1 94.06 88 VAL B CA 1
ATOM 2936 C C . VAL B 1 88 ? 12.227 1.611 -10.672 1 94.06 88 VAL B C 1
ATOM 2938 O O . VAL B 1 88 ? 11.375 2.479 -10.891 1 94.06 88 VAL B O 1
ATOM 2941 N N . GLY B 1 89 ? 12.906 1.539 -9.586 1 95 89 GLY B N 1
ATOM 2942 C CA . GLY B 1 89 ? 12.695 2.506 -8.516 1 95 89 GLY B CA 1
ATOM 2943 C C . GLY B 1 89 ? 12.953 3.938 -8.953 1 95 89 GLY B C 1
ATOM 2944 O O . GLY B 1 89 ? 12.086 4.801 -8.797 1 95 89 GLY B O 1
ATOM 2945 N N . PHE B 1 90 ? 14.039 4.207 -9.602 1 95.62 90 PHE B N 1
ATOM 2946 C CA . PHE B 1 90 ? 14.461 5.566 -9.906 1 95.62 90 PHE B CA 1
ATOM 2947 C C . PHE B 1 90 ? 13.672 6.125 -11.086 1 95.62 90 PHE B C 1
ATOM 2949 O O . PHE B 1 90 ? 13.266 7.289 -11.078 1 95.62 90 PHE B O 1
ATOM 2956 N N . VAL B 1 91 ? 13.445 5.312 -12.062 1 97.5 91 VAL B N 1
ATOM 2957 C CA . VAL B 1 91 ? 12.742 5.797 -13.242 1 97.5 91 VAL B CA 1
ATOM 2958 C C . VAL B 1 91 ? 11.273 6.043 -12.914 1 97.5 91 VAL B C 1
ATOM 2960 O O . VAL B 1 91 ? 10.719 7.098 -13.242 1 97.5 91 VAL B O 1
ATOM 2963 N N . SER B 1 92 ? 10.609 5.066 -12.281 1 98.12 92 SER B N 1
ATOM 2964 C CA . SER B 1 92 ? 9.195 5.203 -11.938 1 98.12 92 SER B CA 1
ATOM 2965 C C . SER B 1 92 ? 8.969 6.387 -11.008 1 98.12 92 SER B C 1
ATOM 2967 O O . SER B 1 92 ? 8.07 7.203 -11.242 1 98.12 92 SER B O 1
ATOM 2969 N N . VAL B 1 93 ? 9.797 6.445 -10 1 98 93 VAL B N 1
ATOM 2970 C CA . VAL B 1 93 ? 9.641 7.523 -9.031 1 98 93 VAL B CA 1
ATOM 2971 C C . VAL B 1 93 ? 10 8.859 -9.672 1 98 93 VAL B C 1
ATOM 2973 O O . VAL B 1 93 ? 9.383 9.883 -9.367 1 98 93 VAL B O 1
ATOM 2976 N N . GLY B 1 94 ? 11.008 8.844 -10.547 1 98.25 94 GLY B N 1
ATOM 2977 C CA . GLY B 1 94 ? 11.328 10.055 -11.289 1 98.25 94 GLY B CA 1
ATOM 2978 C C . GLY B 1 94 ? 10.156 10.594 -12.094 1 98.25 94 GLY B C 1
ATOM 2979 O O . GLY B 1 94 ? 9.891 11.797 -12.078 1 98.25 94 GLY B O 1
ATOM 2980 N N . ILE B 1 95 ? 9.5 9.758 -12.727 1 98.31 95 ILE B N 1
ATOM 2981 C CA . ILE B 1 95 ? 8.328 10.125 -13.516 1 98.31 95 ILE B CA 1
ATOM 2982 C C . ILE B 1 95 ? 7.238 10.656 -12.586 1 98.31 95 ILE B C 1
ATOM 2984 O O . ILE B 1 95 ? 6.652 11.711 -12.852 1 98.31 95 ILE B O 1
ATOM 2988 N N . ALA B 1 96 ? 6.973 9.953 -11.523 1 98.31 96 ALA B N 1
ATOM 2989 C CA . ALA B 1 96 ? 5.93 10.344 -10.578 1 98.31 96 ALA B CA 1
ATOM 2990 C C . ALA B 1 96 ? 6.219 11.719 -9.977 1 98.31 96 ALA B C 1
ATOM 2992 O O . ALA B 1 96 ? 5.328 12.555 -9.875 1 98.31 96 ALA B O 1
ATOM 2993 N N . VAL B 1 97 ? 7.477 11.938 -9.617 1 98.06 97 VAL B N 1
ATOM 2994 C CA . VAL B 1 97 ? 7.879 13.195 -9 1 98.06 97 VAL B CA 1
ATOM 2995 C C . VAL B 1 97 ? 7.781 14.328 -10.016 1 98.06 97 VAL B C 1
ATOM 2997 O O . VAL B 1 97 ? 7.289 15.414 -9.703 1 98.06 97 VAL B O 1
ATOM 3000 N N . ALA B 1 98 ? 8.227 14.086 -11.188 1 98 98 ALA B N 1
ATOM 3001 C CA . ALA B 1 98 ? 8.18 15.109 -12.234 1 98 98 ALA B CA 1
ATOM 3002 C C . ALA B 1 98 ? 6.742 15.562 -12.5 1 98 98 ALA B C 1
ATOM 3004 O O . ALA B 1 98 ? 6.449 16.75 -12.484 1 98 98 ALA B O 1
ATOM 3005 N N . ILE B 1 99 ? 5.871 14.648 -12.641 1 98.19 99 ILE B N 1
ATOM 3006 C CA . ILE B 1 99 ? 4.473 14.961 -12.922 1 98.19 99 ILE B CA 1
ATOM 3007 C C . ILE B 1 99 ? 3.82 15.57 -11.68 1 98.19 99 ILE B C 1
ATOM 3009 O O . ILE B 1 99 ? 3.137 16.594 -11.766 1 98.19 99 ILE B O 1
ATOM 3013 N N . GLY B 1 100 ? 4.051 14.961 -10.555 1 98.19 100 GLY B N 1
ATOM 3014 C CA . GLY B 1 100 ? 3.445 15.43 -9.32 1 98.19 100 GLY B CA 1
ATOM 3015 C C . GLY B 1 100 ? 3.869 16.828 -8.938 1 98.19 100 GLY B C 1
ATOM 3016 O O . GLY B 1 100 ? 3.043 17.641 -8.5 1 98.19 100 GLY B O 1
ATOM 3017 N N . VAL B 1 101 ? 5.133 17.094 -9.07 1 97.75 101 VAL B N 1
ATOM 3018 C CA . VAL B 1 101 ? 5.652 18.422 -8.734 1 97.75 101 VAL B CA 1
ATOM 3019 C C . VAL B 1 101 ? 5.031 19.469 -9.648 1 97.75 101 VAL B C 1
ATOM 3021 O O . VAL B 1 101 ? 4.555 20.5 -9.172 1 97.75 101 VAL B O 1
ATOM 3024 N N . VAL B 1 102 ? 4.984 19.203 -10.914 1 97.44 102 VAL B N 1
ATOM 3025 C CA . VAL B 1 102 ? 4.457 20.172 -11.883 1 97.44 102 VAL B CA 1
ATOM 3026 C C . VAL B 1 102 ? 2.977 20.422 -11.602 1 97.44 102 VAL B C 1
ATOM 3028 O O . VAL B 1 102 ? 2.551 21.562 -11.469 1 97.44 102 VAL B O 1
ATOM 3031 N N . LEU B 1 103 ? 2.215 19.422 -11.438 1 98.06 103 LEU B N 1
ATOM 3032 C CA . LEU B 1 103 ? 0.778 19.578 -11.234 1 98.06 103 LEU B CA 1
ATOM 3033 C C . LEU B 1 103 ? 0.48 20.156 -9.859 1 98.06 103 LEU B C 1
ATOM 3035 O O . LEU B 1 103 ? -0.471 20.922 -9.688 1 98.06 103 LEU B O 1
ATOM 3039 N N . GLY B 1 104 ? 1.285 19.719 -8.875 1 97.69 104 GLY B N 1
ATOM 3040 C CA . GLY B 1 104 ? 1.121 20.281 -7.551 1 97.69 104 GLY B CA 1
ATOM 3041 C C . GLY B 1 104 ? 1.419 21.766 -7.5 1 97.69 104 GLY B C 1
ATOM 3042 O O . GLY B 1 104 ? 0.708 22.531 -6.84 1 97.69 104 GLY B O 1
ATOM 3043 N N . LEU B 1 105 ? 2.463 22.188 -8.18 1 97.12 105 LEU B N 1
ATOM 3044 C CA . LEU B 1 105 ? 2.824 23.609 -8.25 1 97.12 105 LEU B CA 1
ATOM 3045 C C . LEU B 1 105 ? 1.717 24.422 -8.914 1 97.12 105 LEU B C 1
ATOM 3047 O O . LEU B 1 105 ? 1.324 25.469 -8.406 1 97.12 105 LEU B O 1
ATOM 3051 N N . VAL B 1 106 ? 1.243 23.922 -10.031 1 97.06 106 VAL B N 1
ATOM 3052 C CA . VAL B 1 106 ? 0.223 24.625 -10.797 1 97.06 106 VAL B CA 1
ATOM 3053 C C . VAL B 1 106 ? -1.068 24.703 -9.992 1 97.06 106 VAL B C 1
ATOM 3055 O O . VAL B 1 106 ? -1.691 25.766 -9.914 1 97.06 106 VAL B O 1
ATOM 3058 N N . SER B 1 107 ? -1.43 23.656 -9.375 1 97.62 107 SER B N 1
ATOM 3059 C CA . SER B 1 107 ? -2.652 23.609 -8.578 1 97.62 107 SER B CA 1
ATOM 3060 C C . SER B 1 107 ? -2.57 24.547 -7.375 1 97.62 107 SER B C 1
ATOM 3062 O O . SER B 1 107 ? -3.479 25.344 -7.141 1 97.62 107 SER B O 1
ATOM 3064 N N . GLY B 1 108 ? -1.477 24.484 -6.676 1 96.44 108 GLY B N 1
ATOM 3065 C CA . GLY B 1 108 ? -1.323 25.297 -5.473 1 96.44 108 GLY B CA 1
ATOM 3066 C C . GLY B 1 108 ? -1.134 26.766 -5.766 1 96.44 108 GLY B C 1
ATOM 3067 O O . GLY B 1 108 ? -1.632 27.625 -5.023 1 96.44 108 GLY B O 1
ATOM 3068 N N . PHE B 1 109 ? -0.473 27.109 -6.797 1 95.75 109 PHE B N 1
ATOM 3069 C CA . PHE B 1 109 ? -0.091 28.484 -7.082 1 95.75 109 PHE B CA 1
ATOM 3070 C C . PHE B 1 109 ? -1.268 29.266 -7.656 1 95.75 109 PHE B C 1
ATOM 3072 O O . PHE B 1 109 ? -1.546 30.391 -7.223 1 95.75 109 PHE B O 1
ATOM 3079 N N . TYR B 1 110 ? -1.951 28.766 -8.594 1 95.31 110 TYR B N 1
ATOM 3080 C CA . TYR B 1 110 ? -2.994 29.516 -9.289 1 95.31 110 TYR B CA 1
ATOM 3081 C C . TYR B 1 110 ? -4.328 29.391 -8.562 1 95.31 110 TYR B C 1
ATOM 3083 O O . TYR B 1 110 ? -5.133 30.312 -8.57 1 95.31 110 TYR B O 1
ATOM 3091 N N . GLY B 1 111 ? -4.613 28.219 -8.047 1 94.06 111 GLY B N 1
ATOM 3092 C CA . GLY B 1 111 ? -5.859 28.031 -7.316 1 94.06 111 GLY B CA 1
ATOM 3093 C C . GLY B 1 111 ? -7.082 28.031 -8.219 1 94.06 111 GLY B C 1
ATOM 3094 O O . GLY B 1 111 ? -6.984 27.688 -9.398 1 94.06 111 GLY B O 1
ATOM 3095 N N . GLY B 1 112 ? -8.328 28.219 -7.59 1 94.94 112 GLY B N 1
ATOM 3096 C CA . GLY B 1 112 ? -9.562 28.375 -8.336 1 94.94 112 GLY B CA 1
ATOM 3097 C C . GLY B 1 112 ? -9.945 27.141 -9.125 1 94.94 112 GLY B C 1
ATOM 3098 O O . GLY B 1 112 ? -9.922 26.031 -8.594 1 94.94 112 GLY B O 1
ATOM 3099 N N . ILE B 1 113 ? -10.242 27.375 -10.414 1 96.44 113 ILE B N 1
ATOM 3100 C CA . ILE B 1 113 ? -10.758 26.297 -11.258 1 96.44 113 ILE B CA 1
ATOM 3101 C C . ILE B 1 113 ? -9.633 25.328 -11.609 1 96.44 113 ILE B C 1
ATOM 3103 O O . ILE B 1 113 ? -9.859 24.125 -11.711 1 96.44 113 ILE B O 1
ATOM 3107 N N . ILE B 1 114 ? -8.477 25.875 -11.711 1 96.56 114 ILE B N 1
ATOM 3108 C CA . ILE B 1 114 ? -7.328 25.047 -12.047 1 96.56 114 ILE B CA 1
ATOM 3109 C C . ILE B 1 114 ? -7.059 24.062 -10.906 1 96.56 114 ILE B C 1
ATOM 3111 O O . ILE B 1 114 ? -6.871 22.859 -11.141 1 96.56 114 ILE B O 1
ATOM 3115 N N . ASP B 1 115 ? -7.074 24.5 -9.742 1 97 115 ASP B N 1
ATOM 3116 C CA . ASP B 1 115 ? -6.898 23.656 -8.555 1 97 115 ASP B CA 1
ATOM 3117 C C . ASP B 1 115 ? -7.996 22.594 -8.469 1 97 115 ASP B C 1
ATOM 3119 O O . ASP B 1 115 ? -7.711 21.422 -8.25 1 97 115 ASP B O 1
ATOM 3123 N N . THR B 1 116 ? -9.164 23.062 -8.758 1 94.56 116 THR B N 1
ATOM 3124 C CA . THR B 1 116 ? -10.32 22.188 -8.633 1 94.56 116 THR B CA 1
ATOM 3125 C C . THR B 1 116 ? -10.242 21.047 -9.648 1 94.56 116 THR B C 1
ATOM 3127 O O . THR B 1 116 ? -10.484 19.891 -9.305 1 94.56 116 THR B O 1
ATOM 3130 N N . VAL B 1 117 ? -9.906 21.359 -10.805 1 96.69 117 VAL B N 1
ATOM 3131 C CA . VAL B 1 117 ? -9.859 20.359 -11.875 1 96.69 117 VAL B CA 1
ATOM 3132 C C . VAL B 1 117 ? -8.742 19.344 -11.586 1 96.69 117 VAL B C 1
ATOM 3134 O O . VAL B 1 117 ? -8.953 18.141 -11.68 1 96.69 117 VAL B O 1
ATOM 3137 N N . ILE B 1 118 ? -7.598 19.844 -11.227 1 97.44 118 ILE B N 1
ATOM 3138 C CA . ILE B 1 118 ? -6.457 18.969 -10.977 1 97.44 118 ILE B CA 1
ATOM 3139 C C . ILE B 1 118 ? -6.742 18.078 -9.766 1 97.44 118 ILE B C 1
ATOM 3141 O O . ILE B 1 118 ? -6.523 16.875 -9.812 1 97.44 118 ILE B O 1
ATOM 3145 N N . MET B 1 119 ? -7.293 18.609 -8.766 1 94.38 119 MET B N 1
ATOM 3146 C CA . MET B 1 119 ? -7.547 17.844 -7.551 1 94.38 119 MET B CA 1
ATOM 3147 C C . MET B 1 119 ? -8.688 16.844 -7.758 1 94.38 119 MET B C 1
ATOM 3149 O O . MET B 1 119 ? -8.68 15.766 -7.176 1 94.38 119 MET B O 1
ATOM 3153 N N . ARG B 1 120 ? -9.625 17.203 -8.617 1 89.69 120 ARG B N 1
ATOM 3154 C CA . ARG B 1 120 ? -10.68 16.25 -8.953 1 89.69 120 ARG B CA 1
ATOM 3155 C C . ARG B 1 120 ? -10.109 15.023 -9.648 1 89.69 120 ARG B C 1
ATOM 3157 O O . ARG B 1 120 ? -10.539 13.898 -9.383 1 89.69 120 ARG B O 1
ATOM 3164 N N . PHE B 1 121 ? -9.258 15.258 -10.492 1 94.75 121 PHE B N 1
ATOM 3165 C CA . PHE B 1 121 ? -8.617 14.148 -11.188 1 94.75 121 PHE B CA 1
ATOM 3166 C C . PHE B 1 121 ? -7.809 13.297 -10.219 1 94.75 121 PHE B C 1
ATOM 3168 O O . PHE B 1 121 ? -7.824 12.07 -10.297 1 94.75 121 PHE B O 1
ATOM 3175 N N . VAL B 1 122 ? -7.066 13.938 -9.359 1 94.25 122 VAL B N 1
ATOM 3176 C CA . VAL B 1 122 ? -6.289 13.242 -8.336 1 94.25 122 VAL B CA 1
ATOM 3177 C C . VAL B 1 122 ? -7.211 12.367 -7.488 1 94.25 122 VAL B C 1
ATOM 3179 O O . VAL B 1 122 ? -6.93 11.188 -7.262 1 94.25 122 VAL B O 1
ATOM 3182 N N . ASP B 1 123 ? -8.312 12.938 -7.156 1 86.38 123 ASP B N 1
ATOM 3183 C CA . ASP B 1 123 ? -9.25 12.227 -6.301 1 86.38 123 ASP B CA 1
ATOM 3184 C C . ASP B 1 123 ? -9.836 11.008 -7.012 1 86.38 123 ASP B C 1
ATOM 3186 O O . ASP B 1 123 ? -9.992 9.945 -6.41 1 86.38 123 ASP B O 1
ATOM 3190 N N . ILE B 1 124 ? -10.117 11.172 -8.211 1 85.62 124 ILE B N 1
ATOM 3191 C CA . ILE B 1 124 ? -10.656 10.07 -9 1 85.62 124 ILE B CA 1
ATOM 3192 C C . ILE B 1 124 ? -9.641 8.938 -9.086 1 85.62 124 ILE B C 1
ATOM 3194 O O . ILE B 1 124 ? -9.977 7.773 -8.867 1 85.62 124 ILE B O 1
ATOM 3198 N N . MET B 1 125 ? -8.453 9.242 -9.344 1 89.5 125 MET B N 1
ATOM 3199 C CA . MET B 1 125 ? -7.402 8.234 -9.477 1 89.5 125 MET B CA 1
ATOM 3200 C C . MET B 1 125 ? -7.172 7.52 -8.156 1 89.5 125 MET B C 1
ATOM 3202 O O . MET B 1 125 ? -6.938 6.309 -8.133 1 89.5 125 MET B O 1
ATOM 3206 N N . LEU B 1 126 ? -7.258 8.242 -7.121 1 87.88 126 LEU B N 1
ATOM 3207 C CA . LEU B 1 126 ? -6.949 7.672 -5.812 1 87.88 126 LEU B CA 1
ATOM 3208 C C . LEU B 1 126 ? -8.07 6.758 -5.336 1 87.88 126 LEU B C 1
ATOM 3210 O O . LEU B 1 126 ? -7.887 5.973 -4.406 1 87.88 126 LEU B O 1
ATOM 3214 N N . CYS B 1 127 ? -9.188 6.855 -5.953 1 83.81 127 CYS B N 1
ATOM 3215 C CA . CYS B 1 127 ? -10.297 5.969 -5.605 1 83.81 127 CYS B CA 1
ATOM 3216 C C . CYS B 1 127 ? -10.047 4.559 -6.125 1 83.81 127 CYS B C 1
ATOM 3218 O O . CYS B 1 127 ? -10.602 3.592 -5.594 1 83.81 127 CYS B O 1
ATOM 3220 N N . PHE B 1 128 ? -9.195 4.445 -7.156 1 86.25 128 PHE B N 1
ATOM 3221 C CA . PHE B 1 128 ? -8.867 3.143 -7.723 1 86.25 128 PHE B CA 1
ATOM 3222 C C . PHE B 1 128 ? -7.641 2.551 -7.035 1 86.25 128 PHE B C 1
ATOM 3224 O O . PHE B 1 128 ? -6.648 3.248 -6.812 1 86.25 128 PHE B O 1
ATOM 3231 N N . PRO B 1 129 ? -7.738 1.29 -6.648 1 84.5 129 PRO B N 1
ATOM 3232 C CA . PRO B 1 129 ? -6.492 0.664 -6.199 1 84.5 129 PRO B CA 1
ATOM 3233 C C . PRO B 1 129 ? -5.391 0.716 -7.258 1 84.5 129 PRO B C 1
ATOM 3235 O O . PRO B 1 129 ? -5.602 0.289 -8.398 1 84.5 129 PRO B O 1
ATOM 3238 N N . THR B 1 130 ? -4.367 1.225 -6.836 1 87.69 130 THR B N 1
ATOM 3239 C CA . THR B 1 130 ? -3.297 1.51 -7.789 1 87.69 130 THR B CA 1
ATOM 3240 C C . THR B 1 130 ? -2.848 0.234 -8.5 1 87.69 130 THR B C 1
ATOM 3242 O O . THR B 1 130 ? -2.619 0.238 -9.711 1 87.69 130 THR B O 1
ATOM 3245 N N . PHE B 1 131 ? -2.701 -0.821 -7.809 1 85.44 131 PHE B N 1
ATOM 3246 C CA . PHE B 1 131 ? -2.244 -2.074 -8.398 1 85.44 131 PHE B CA 1
ATOM 3247 C C . PHE B 1 131 ? -3.18 -2.516 -9.523 1 85.44 131 PHE B C 1
ATOM 3249 O O . PHE B 1 131 ? -2.729 -3.014 -10.555 1 85.44 131 PHE B O 1
ATOM 3256 N N . PHE B 1 132 ? -4.488 -2.273 -9.367 1 81.25 132 PHE B N 1
ATOM 3257 C CA . PHE B 1 132 ? -5.469 -2.654 -10.383 1 81.25 132 PHE B CA 1
ATOM 3258 C C . PHE B 1 132 ? -5.371 -1.74 -11.602 1 81.25 132 PHE B C 1
ATOM 3260 O O . PHE B 1 132 ? -5.559 -2.184 -12.734 1 81.25 132 PHE B O 1
ATOM 3267 N N . LEU B 1 133 ? -5.129 -0.504 -11.297 1 85.38 133 LEU B N 1
ATOM 3268 C CA . LEU B 1 133 ? -4.926 0.415 -12.414 1 85.38 133 LEU B CA 1
ATOM 3269 C C . LEU B 1 133 ? -3.736 -0.02 -13.266 1 85.38 133 LEU B C 1
ATOM 3271 O O . LEU B 1 133 ? -3.812 -0.011 -14.492 1 85.38 133 LEU B O 1
ATOM 3275 N N . ILE B 1 134 ? -2.719 -0.466 -12.578 1 91.19 134 ILE B N 1
ATOM 3276 C CA . ILE B 1 134 ? -1.515 -0.917 -13.266 1 91.19 134 ILE B CA 1
ATOM 3277 C C . ILE B 1 134 ? -1.823 -2.176 -14.07 1 91.19 134 ILE B C 1
ATOM 3279 O O . ILE B 1 134 ? -1.492 -2.256 -15.258 1 91.19 134 ILE B O 1
ATOM 3283 N N . LEU B 1 135 ? -2.492 -3.064 -13.484 1 84.56 135 LEU B N 1
ATOM 3284 C CA . LEU B 1 135 ? -2.832 -4.32 -14.148 1 84.56 135 LEU B CA 1
ATOM 3285 C C . LEU B 1 135 ? -3.713 -4.07 -15.367 1 84.56 135 LEU B C 1
ATOM 3287 O O . LEU B 1 135 ? -3.535 -4.711 -16.406 1 84.56 135 LEU B O 1
ATOM 3291 N N . ALA B 1 136 ? -4.668 -3.158 -15.211 1 80.88 136 ALA B N 1
ATOM 3292 C CA . ALA B 1 136 ? -5.609 -2.854 -16.281 1 80.88 136 ALA B CA 1
ATOM 3293 C C . ALA B 1 136 ? -4.883 -2.32 -17.516 1 80.88 136 ALA B C 1
ATOM 3295 O O . ALA B 1 136 ? -5.273 -2.613 -18.641 1 80.88 136 ALA B O 1
ATOM 3296 N N . VAL B 1 137 ? -3.848 -1.631 -17.25 1 87.25 137 VAL B N 1
ATOM 3297 C CA . VAL B 1 137 ? -3.133 -1.012 -18.359 1 87.25 137 VAL B CA 1
ATOM 3298 C C . VAL B 1 137 ? -2.135 -2.006 -18.953 1 87.25 137 VAL B C 1
ATOM 3300 O O . VAL B 1 137 ? -2.039 -2.146 -20.172 1 87.25 137 VAL B O 1
ATOM 3303 N N . ILE B 1 138 ? -1.452 -2.754 -18.141 1 86.12 138 ILE B N 1
ATOM 3304 C CA . ILE B 1 138 ? -0.371 -3.631 -18.562 1 86.12 138 ILE B CA 1
ATOM 3305 C C . ILE B 1 138 ? -0.944 -4.809 -19.359 1 86.12 138 ILE B C 1
ATOM 3307 O O . ILE B 1 138 ? -0.285 -5.348 -20.25 1 86.12 138 ILE B O 1
ATOM 3311 N N . ALA B 1 139 ? -2.15 -5.16 -19.078 1 74.88 139 ALA B N 1
ATOM 3312 C CA . ALA B 1 139 ? -2.787 -6.312 -19.719 1 74.88 139 ALA B CA 1
ATOM 3313 C C . ALA B 1 139 ? -2.922 -6.105 -21.219 1 74.88 139 ALA B C 1
ATOM 3315 O O . ALA B 1 139 ? -2.984 -7.07 -21.984 1 74.88 139 ALA B O 1
ATOM 3316 N N . PHE B 1 140 ? -2.871 -4.855 -21.641 1 81.12 140 PHE B N 1
ATOM 3317 C CA . PHE B 1 140 ? -3.09 -4.555 -23.047 1 81.12 140 PHE B CA 1
ATOM 3318 C C . PHE B 1 140 ? -1.771 -4.258 -23.75 1 81.12 140 PHE B C 1
ATOM 3320 O O . PHE B 1 140 ? -1.752 -3.945 -24.953 1 81.12 140 PHE B O 1
ATOM 3327 N N . LEU B 1 141 ? -0.718 -4.434 -23.062 1 86.56 141 LEU B N 1
ATOM 3328 C CA . LEU B 1 141 ? 0.575 -4.074 -23.641 1 86.56 141 LEU B CA 1
ATOM 3329 C C . LEU B 1 141 ? 1.489 -5.293 -23.719 1 86.56 141 LEU B C 1
ATOM 3331 O O . LEU B 1 141 ? 1.288 -6.273 -23 1 86.56 141 LEU B O 1
ATOM 3335 N N . GLU B 1 142 ? 2.371 -5.234 -24.656 1 85.88 142 GLU B N 1
ATOM 3336 C CA . GLU B 1 142 ? 3.418 -6.25 -24.672 1 85.88 142 GLU B CA 1
ATOM 3337 C C . GLU B 1 142 ? 4.352 -6.109 -23.484 1 85.88 142 GLU B C 1
ATOM 3339 O O . GLU B 1 142 ? 4.598 -4.996 -23.016 1 85.88 142 GLU B O 1
ATOM 3344 N N . PRO B 1 143 ? 4.789 -7.191 -23.016 1 84 143 PRO B N 1
ATOM 3345 C CA . PRO B 1 143 ? 5.688 -7.133 -21.859 1 84 143 PRO B CA 1
ATOM 3346 C C . PRO B 1 143 ? 6.945 -6.312 -22.141 1 84 143 PRO B C 1
ATOM 3348 O O . PRO B 1 143 ? 7.578 -6.473 -23.188 1 84 143 PRO B O 1
ATOM 3351 N N . SER B 1 144 ? 7.18 -5.305 -21.359 1 90.75 144 SER B N 1
ATOM 3352 C CA . SER B 1 144 ? 8.352 -4.441 -21.438 1 90.75 144 SER B CA 1
ATOM 3353 C C . SER B 1 144 ? 8.633 -3.77 -20.109 1 90.75 144 SER B C 1
ATOM 3355 O O . SER B 1 144 ? 7.715 -3.273 -19.453 1 90.75 144 SER B O 1
ATOM 3357 N N . ILE B 1 145 ? 9.922 -3.842 -19.797 1 91.06 145 ILE B N 1
ATOM 3358 C CA . ILE B 1 145 ? 10.32 -3.225 -18.531 1 91.06 145 ILE B CA 1
ATOM 3359 C C . ILE B 1 145 ? 10.047 -1.724 -18.594 1 91.06 145 ILE B C 1
ATOM 3361 O O . ILE B 1 145 ? 9.695 -1.114 -17.578 1 91.06 145 ILE B O 1
ATOM 3365 N N . TRP B 1 146 ? 10.133 -1.183 -19.719 1 93.56 146 TRP B N 1
ATOM 3366 C CA . TRP B 1 146 ? 9.938 0.254 -19.875 1 93.56 146 TRP B CA 1
ATOM 3367 C C . TRP B 1 146 ? 8.477 0.631 -19.656 1 93.56 146 TRP B C 1
ATOM 3369 O O . TRP B 1 146 ? 8.188 1.651 -19.016 1 93.56 146 TRP B O 1
ATOM 3379 N N . TYR B 1 147 ? 7.602 -0.204 -20.172 1 94.25 147 TYR B N 1
ATOM 3380 C CA . TYR B 1 147 ? 6.188 0.053 -19.938 1 94.25 147 TYR B CA 1
ATOM 3381 C C . TYR B 1 147 ? 5.848 -0.078 -18.453 1 94.25 147 TYR B C 1
ATOM 3383 O O . TYR B 1 147 ? 5.078 0.722 -17.906 1 94.25 147 TYR B O 1
ATOM 3391 N N . ILE B 1 148 ? 6.48 -1.047 -17.812 1 93.38 148 ILE B N 1
ATOM 3392 C CA . ILE B 1 148 ? 6.223 -1.28 -16.406 1 93.38 148 ILE B CA 1
ATOM 3393 C C . ILE B 1 148 ? 6.672 -0.067 -15.586 1 93.38 148 ILE B C 1
ATOM 3395 O O . ILE B 1 148 ? 5.926 0.43 -14.742 1 93.38 148 ILE B O 1
ATOM 3399 N N . MET B 1 149 ? 7.852 0.418 -15.906 1 96.56 149 MET B N 1
ATOM 3400 C CA . MET B 1 149 ? 8.391 1.57 -15.188 1 96.56 149 MET B CA 1
ATOM 3401 C C . MET B 1 149 ? 7.535 2.811 -15.43 1 96.56 149 MET B C 1
ATOM 3403 O O . MET B 1 149 ? 7.238 3.553 -14.492 1 96.56 149 MET B O 1
ATOM 3407 N N . ALA B 1 150 ? 7.129 2.973 -16.641 1 96.94 150 ALA B N 1
ATOM 3408 C CA . ALA B 1 150 ? 6.32 4.133 -17 1 96.94 150 ALA B CA 1
ATOM 3409 C C . ALA B 1 150 ? 4.957 4.086 -16.312 1 96.94 150 ALA B C 1
ATOM 3411 O O . ALA B 1 150 ? 4.484 5.098 -15.781 1 96.94 150 ALA B O 1
ATOM 3412 N N . ILE B 1 151 ? 4.371 2.953 -16.328 1 96.5 151 ILE B N 1
ATOM 3413 C CA . ILE B 1 151 ? 3.023 2.803 -15.789 1 96.5 151 ILE B CA 1
ATOM 3414 C C . ILE B 1 151 ? 3.049 2.971 -14.273 1 96.5 151 ILE B C 1
ATOM 3416 O O . ILE B 1 151 ? 2.162 3.607 -13.695 1 96.5 151 ILE B O 1
ATOM 3420 N N . ILE B 1 152 ? 4.051 2.375 -13.609 1 96 152 ILE B N 1
ATOM 3421 C CA . ILE B 1 152 ? 4.195 2.564 -12.172 1 96 152 ILE B CA 1
ATOM 3422 C C . ILE B 1 152 ? 4.348 4.051 -11.859 1 96 152 ILE B C 1
ATOM 3424 O O . ILE B 1 152 ? 3.719 4.562 -10.93 1 96 152 ILE B O 1
ATOM 3428 N N . GLY B 1 153 ? 5.137 4.758 -12.625 1 97.62 153 GLY B N 1
ATOM 3429 C CA . GLY B 1 153 ? 5.312 6.191 -12.453 1 97.62 153 GLY B CA 1
ATOM 3430 C C . GLY B 1 153 ? 4.047 6.984 -12.711 1 97.62 153 GLY B C 1
ATOM 3431 O O . GLY B 1 153 ? 3.695 7.875 -11.93 1 97.62 153 GLY B O 1
ATOM 3432 N N . LEU B 1 154 ? 3.318 6.637 -13.75 1 96.81 154 LEU B N 1
ATOM 3433 C CA . LEU B 1 154 ? 2.125 7.355 -14.18 1 96.81 154 LEU B CA 1
ATOM 3434 C C . LEU B 1 154 ? 0.971 7.129 -13.211 1 96.81 154 LEU B C 1
ATOM 3436 O O . LEU B 1 154 ? -0.015 7.867 -13.227 1 96.81 154 LEU B O 1
ATOM 3440 N N . THR B 1 155 ? 1.129 6.148 -12.398 1 95.25 155 THR B N 1
ATOM 3441 C CA . THR B 1 155 ? 0.069 5.863 -11.438 1 95.25 155 THR B CA 1
ATOM 3442 C C . THR B 1 155 ? 0.504 6.234 -10.023 1 95.25 155 THR B C 1
ATOM 3444 O O . THR B 1 155 ? -0.187 5.922 -9.055 1 95.25 155 THR B O 1
ATOM 3447 N N . GLY B 1 156 ? 1.633 6.887 -9.875 1 95.75 156 GLY B N 1
ATOM 3448 C CA . GLY B 1 156 ? 2.158 7.172 -8.547 1 95.75 156 GLY B CA 1
ATOM 3449 C C . GLY B 1 156 ? 2.342 8.656 -8.281 1 95.75 156 GLY B C 1
ATOM 3450 O O . GLY B 1 156 ? 2.879 9.039 -7.242 1 95.75 156 GLY B O 1
ATOM 3451 N N . TRP B 1 157 ? 1.809 9.516 -9.078 1 97.06 157 TRP B N 1
ATOM 3452 C CA . TRP B 1 157 ? 2.137 10.93 -8.992 1 97.06 157 TRP B CA 1
ATOM 3453 C C . TRP B 1 157 ? 1.159 11.664 -8.078 1 97.06 157 TRP B C 1
ATOM 3455 O O . TRP B 1 157 ? 1.436 12.781 -7.633 1 97.06 157 TRP B O 1
ATOM 3465 N N . MET B 1 158 ? 0.052 11.141 -7.746 1 96.38 158 MET B N 1
ATOM 3466 C CA . MET B 1 158 ? -1.032 11.836 -7.059 1 96.38 158 MET B CA 1
ATOM 3467 C C . MET B 1 158 ? -0.587 12.305 -5.676 1 96.38 158 MET B C 1
ATOM 3469 O O . MET B 1 158 ? -0.861 13.438 -5.277 1 96.38 158 MET B O 1
ATOM 3473 N N . GLY B 1 159 ? 0.09 11.422 -4.992 1 94.62 159 GLY B N 1
ATOM 3474 C CA . GLY B 1 159 ? 0.566 11.781 -3.668 1 94.62 159 GLY B CA 1
ATOM 3475 C C . GLY B 1 159 ? 1.555 12.938 -3.68 1 94.62 159 GLY B C 1
ATOM 3476 O O . GLY B 1 159 ? 1.493 13.82 -2.826 1 94.62 159 GLY B O 1
ATOM 3477 N N . VAL B 1 160 ? 2.393 12.914 -4.602 1 96.69 160 VAL B N 1
ATOM 3478 C CA . VAL B 1 160 ? 3.385 13.977 -4.734 1 96.69 160 VAL B CA 1
ATOM 3479 C C . VAL B 1 160 ? 2.689 15.297 -5.074 1 96.69 160 VAL B C 1
ATOM 3481 O O . VAL B 1 160 ? 3.043 16.344 -4.539 1 96.69 160 VAL B O 1
ATOM 3484 N N . ALA B 1 161 ? 1.747 15.203 -5.906 1 97.69 161 ALA B N 1
ATOM 3485 C CA . ALA B 1 161 ? 1.008 16.406 -6.297 1 97.69 161 ALA B CA 1
ATOM 3486 C C . ALA B 1 161 ? 0.321 17.047 -5.09 1 97.69 161 ALA B C 1
ATOM 3488 O O . ALA B 1 161 ? 0.376 18.266 -4.91 1 97.69 161 ALA B O 1
ATOM 3489 N N . ARG B 1 162 ? -0.275 16.234 -4.363 1 95.44 162 ARG B N 1
ATOM 3490 C CA . ARG B 1 162 ? -0.962 16.75 -3.178 1 95.44 162 ARG B CA 1
ATOM 3491 C C . ARG B 1 162 ? 0.026 17.344 -2.188 1 95.44 162 ARG B C 1
ATOM 3493 O O . ARG B 1 162 ? -0.263 18.375 -1.56 1 95.44 162 ARG B O 1
ATOM 3500 N N . LEU B 1 163 ? 1.029 16.719 -2.023 1 94.75 163 LEU B N 1
ATOM 3501 C CA . LEU B 1 163 ? 2.064 17.188 -1.107 1 94.75 163 LEU B CA 1
ATOM 3502 C C . LEU B 1 163 ? 2.609 18.531 -1.548 1 94.75 163 LEU B C 1
ATOM 3504 O O . LEU B 1 163 ? 2.73 19.453 -0.734 1 94.75 163 LEU B O 1
ATOM 3508 N N . VAL B 1 164 ? 2.955 18.641 -2.791 1 96.75 164 VAL B N 1
ATOM 3509 C CA . VAL B 1 164 ? 3.502 19.875 -3.328 1 96.75 164 VAL B CA 1
ATOM 3510 C C . VAL B 1 164 ? 2.447 20.984 -3.264 1 96.75 164 VAL B C 1
ATOM 3512 O O . VAL B 1 164 ? 2.75 22.109 -2.893 1 96.75 164 VAL B O 1
ATOM 3515 N N . ARG B 1 165 ? 1.275 20.625 -3.654 1 97.06 165 ARG B N 1
ATOM 3516 C CA . ARG B 1 165 ? 0.186 21.594 -3.553 1 97.06 165 ARG B CA 1
ATOM 3517 C C . ARG B 1 165 ? 0.078 22.156 -2.139 1 97.06 165 ARG B C 1
ATOM 3519 O O . ARG B 1 165 ? -0.05 23.359 -1.951 1 97.06 165 ARG B O 1
ATOM 3526 N N . ALA B 1 166 ? 0.088 21.312 -1.202 1 94.19 166 ALA B N 1
ATOM 3527 C CA . ALA B 1 166 ? -0.034 21.734 0.193 1 94.19 166 ALA B CA 1
ATOM 3528 C C . ALA B 1 166 ? 1.101 22.672 0.586 1 94.19 166 ALA B C 1
ATOM 3530 O O . ALA B 1 166 ? 0.878 23.672 1.285 1 94.19 166 ALA B O 1
ATOM 3531 N N . GLU B 1 167 ? 2.264 22.359 0.179 1 93.88 167 GLU B N 1
ATOM 3532 C CA . GLU B 1 167 ? 3.412 23.219 0.457 1 93.88 167 GLU B CA 1
ATOM 3533 C C . GLU B 1 167 ? 3.254 24.578 -0.197 1 93.88 167 GLU B C 1
ATOM 3535 O O . GLU B 1 167 ? 3.561 25.609 0.414 1 93.88 167 GLU B O 1
ATOM 3540 N N . VAL B 1 168 ? 2.811 24.578 -1.393 1 95.88 168 VAL B N 1
ATOM 3541 C CA . VAL B 1 168 ? 2.645 25.828 -2.143 1 95.88 168 VAL B CA 1
ATOM 3542 C C . VAL B 1 168 ? 1.602 26.703 -1.46 1 95.88 168 VAL B C 1
ATOM 3544 O O . VAL B 1 168 ? 1.786 27.922 -1.343 1 95.88 168 VAL B O 1
ATOM 3547 N N . LEU B 1 169 ? 0.523 26.156 -1.075 1 94.88 169 LEU B N 1
ATOM 3548 C CA . LEU B 1 169 ? -0.535 26.906 -0.401 1 94.88 169 LEU B CA 1
ATOM 3549 C C . LEU B 1 169 ? -0.011 27.562 0.871 1 94.88 169 LEU B C 1
ATOM 3551 O O . LEU B 1 169 ? -0.422 28.672 1.214 1 94.88 169 LEU B O 1
ATOM 3555 N N . SER B 1 170 ? 0.835 26.891 1.511 1 92.25 170 SER B N 1
ATOM 3556 C CA . SER B 1 170 ? 1.425 27.438 2.732 1 92.25 170 SER B CA 1
ATOM 3557 C C . SER B 1 170 ? 2.434 28.531 2.42 1 92.25 170 SER B C 1
ATOM 3559 O O . SER B 1 170 ? 2.49 29.547 3.117 1 92.25 170 SER B O 1
ATOM 3561 N N . LEU B 1 171 ? 3.164 28.422 1.39 1 91.5 171 LEU B N 1
ATOM 3562 C CA . LEU B 1 171 ? 4.266 29.312 1.056 1 91.5 171 LEU B CA 1
ATOM 3563 C C . LEU B 1 171 ? 3.754 30.578 0.374 1 91.5 171 LEU B C 1
ATOM 3565 O O . LEU B 1 171 ? 4.316 31.656 0.556 1 91.5 171 LEU B O 1
ATOM 3569 N N . ARG B 1 172 ? 2.789 30.422 -0.406 1 91.38 172 ARG B N 1
ATOM 3570 C CA . ARG B 1 172 ? 2.357 31.516 -1.261 1 91.38 172 ARG B CA 1
ATOM 3571 C C . ARG B 1 172 ? 1.815 32.688 -0.43 1 91.38 172 ARG B C 1
ATOM 3573 O O . ARG B 1 172 ? 1.73 33.812 -0.912 1 91.38 172 ARG B O 1
ATOM 3580 N N . GLU B 1 173 ? 1.517 32.406 0.833 1 90.69 173 GLU B N 1
ATOM 3581 C CA . GLU B 1 173 ? 0.961 33.438 1.711 1 90.69 173 GLU B CA 1
ATOM 3582 C C . GLU B 1 173 ? 2.041 34.031 2.607 1 90.69 173 GLU B C 1
ATOM 3584 O O . GLU B 1 173 ? 1.759 34.906 3.414 1 90.69 173 GLU B O 1
ATOM 3589 N N . ARG B 1 174 ? 3.197 33.625 2.418 1 92.12 174 ARG B N 1
ATOM 3590 C CA . ARG B 1 174 ? 4.297 34.094 3.242 1 92.12 174 ARG B CA 1
ATOM 3591 C C . ARG B 1 174 ? 4.746 35.5 2.783 1 92.12 174 ARG B C 1
ATOM 3593 O O . ARG B 1 174 ? 4.605 35.844 1.608 1 92.12 174 ARG B O 1
ATOM 3600 N N . ASP B 1 175 ? 5.418 36.312 3.631 1 91.5 175 ASP B N 1
ATOM 3601 C CA . ASP B 1 175 ? 5.777 37.719 3.412 1 91.5 175 ASP B CA 1
ATOM 3602 C C . ASP B 1 175 ? 6.773 37.844 2.262 1 91.5 175 ASP B C 1
ATOM 3604 O O . ASP B 1 175 ? 6.688 38.781 1.472 1 91.5 175 ASP B O 1
ATOM 3608 N N . PHE B 1 176 ? 7.711 37 2.15 1 90.44 176 PHE B N 1
ATOM 3609 C CA . PHE B 1 176 ? 8.742 37.125 1.131 1 90.44 176 PHE B CA 1
ATOM 3610 C C . PHE B 1 176 ? 8.164 36.906 -0.262 1 90.44 176 PHE B C 1
ATOM 3612 O O . PHE B 1 176 ? 8.664 37.469 -1.241 1 90.44 176 PHE B O 1
ATOM 3619 N N . ILE B 1 177 ? 7.145 36.188 -0.338 1 91.56 177 ILE B N 1
ATOM 3620 C CA . ILE B 1 177 ? 6.488 35.969 -1.624 1 91.56 177 ILE B CA 1
ATOM 3621 C C . ILE B 1 177 ? 5.668 37.219 -1.991 1 91.56 177 ILE B C 1
ATOM 3623 O O . ILE B 1 177 ? 5.68 37.656 -3.143 1 91.56 177 ILE B O 1
ATOM 3627 N N . LEU B 1 178 ? 5.004 37.75 -0.997 1 91.5 178 LEU B N 1
ATOM 3628 C CA . LEU B 1 178 ? 4.227 38.969 -1.201 1 91.5 178 LEU B CA 1
ATOM 3629 C C . LEU B 1 178 ? 5.129 40.125 -1.626 1 91.5 178 LEU B C 1
ATOM 3631 O O . LEU B 1 178 ? 4.758 40.906 -2.492 1 91.5 178 LEU B O 1
ATOM 3635 N N . ALA B 1 179 ? 6.207 40.156 -0.989 1 93.69 179 ALA B N 1
ATOM 3636 C CA . ALA B 1 179 ? 7.188 41.188 -1.336 1 93.69 179 ALA B CA 1
ATOM 3637 C C . ALA B 1 179 ? 7.668 41 -2.773 1 93.69 179 ALA B C 1
ATOM 3639 O O . ALA B 1 179 ? 7.809 42 -3.506 1 93.69 179 ALA B O 1
ATOM 3640 N N . ALA B 1 180 ? 7.914 39.812 -3.162 1 93.19 180 ALA B N 1
ATOM 3641 C CA . ALA B 1 180 ? 8.367 39.531 -4.523 1 93.19 180 ALA B CA 1
ATOM 3642 C C . ALA B 1 180 ? 7.305 39.938 -5.547 1 93.19 180 ALA B C 1
ATOM 3644 O O . ALA B 1 180 ? 7.621 40.469 -6.602 1 93.19 180 ALA B O 1
ATOM 3645 N N . ARG B 1 181 ? 6.102 39.719 -5.246 1 92.25 181 ARG B N 1
ATOM 3646 C CA . ARG B 1 181 ? 4.992 40.094 -6.121 1 92.25 181 ARG B CA 1
ATOM 3647 C C . ARG B 1 181 ? 4.863 41.594 -6.227 1 92.25 181 ARG B C 1
ATOM 3649 O O . ARG B 1 181 ? 4.582 42.125 -7.305 1 92.25 181 ARG B O 1
ATOM 3656 N N . ALA B 1 182 ? 5.055 42.188 -5.098 1 94.31 182 ALA B N 1
ATOM 3657 C CA . ALA B 1 182 ? 4.965 43.656 -5.051 1 94.31 182 ALA B CA 1
ATOM 3658 C C . ALA B 1 182 ? 6.07 44.312 -5.879 1 94.31 182 ALA B C 1
ATOM 3660 O O . ALA B 1 182 ? 5.879 45.375 -6.449 1 94.31 182 ALA B O 1
ATOM 3661 N N . LEU B 1 183 ? 7.129 43.594 -5.992 1 95 183 LEU B N 1
ATOM 3662 C CA . LEU B 1 183 ? 8.273 44.125 -6.746 1 95 183 LEU B CA 1
ATOM 3663 C C . LEU B 1 183 ? 8.133 43.781 -8.227 1 95 183 LEU B C 1
ATOM 3665 O O . LEU B 1 183 ? 8.992 44.125 -9.031 1 95 183 LEU B O 1
ATOM 3669 N N . GLY B 1 184 ? 7.062 43.062 -8.602 1 93 184 GLY B N 1
ATOM 3670 C CA . GLY B 1 184 ? 6.75 42.812 -10 1 93 184 GLY B CA 1
ATOM 3671 C C . GLY B 1 184 ? 7.316 41.5 -10.508 1 93 184 GLY B C 1
ATOM 3672 O O . GLY B 1 184 ? 7.484 41.312 -11.719 1 93 184 GLY B O 1
ATOM 3673 N N . ALA B 1 185 ? 7.715 40.688 -9.648 1 94.44 185 ALA B N 1
ATOM 3674 C CA . ALA B 1 185 ? 8.25 39.406 -10.078 1 94.44 185 ALA B CA 1
ATOM 3675 C C . ALA B 1 185 ? 7.207 38.594 -10.859 1 94.44 185 ALA B C 1
ATOM 3677 O O . ALA B 1 185 ? 6.023 38.594 -10.5 1 94.44 185 ALA B O 1
ATOM 3678 N N . SER B 1 186 ? 7.664 37.969 -11.945 1 95.94 186 SER B N 1
ATOM 3679 C CA . SER B 1 186 ? 6.766 37.125 -12.734 1 95.94 186 SER B CA 1
ATOM 3680 C C . SER B 1 186 ? 6.402 35.844 -11.992 1 95.94 186 SER B C 1
ATOM 3682 O O . SER B 1 186 ? 7.102 35.438 -11.062 1 95.94 186 SER B O 1
ATOM 3684 N N . ASP B 1 187 ? 5.312 35.156 -12.453 1 94.88 187 ASP B N 1
ATOM 3685 C CA . ASP B 1 187 ? 4.879 33.906 -11.828 1 94.88 187 ASP B CA 1
ATOM 3686 C C . ASP B 1 187 ? 5.957 32.812 -11.938 1 94.88 187 ASP B C 1
ATOM 3688 O O . ASP B 1 187 ? 6.211 32.094 -10.984 1 94.88 187 ASP B O 1
ATOM 3692 N N . ALA B 1 188 ? 6.531 32.75 -13.055 1 95.12 188 ALA B N 1
ATOM 3693 C CA . ALA B 1 188 ? 7.57 31.734 -13.273 1 95.12 188 ALA B CA 1
ATOM 3694 C C . ALA B 1 188 ? 8.75 31.953 -12.328 1 95.12 188 ALA B C 1
ATOM 3696 O O . ALA B 1 188 ? 9.305 30.984 -11.797 1 95.12 188 ALA B O 1
ATOM 3697 N N . ARG B 1 189 ? 9.094 33.188 -12.109 1 94.12 189 ARG B N 1
ATOM 3698 C CA . ARG B 1 189 ? 10.195 33.469 -11.203 1 94.12 189 ARG B CA 1
ATOM 3699 C C . ARG B 1 189 ? 9.828 33.125 -9.766 1 94.12 189 ARG B C 1
ATOM 3701 O O . ARG B 1 189 ? 10.648 32.562 -9.031 1 94.12 189 ARG B O 1
ATOM 3708 N N . ILE B 1 190 ? 8.641 33.469 -9.414 1 95.12 190 ILE B N 1
ATOM 3709 C CA . ILE B 1 190 ? 8.188 33.188 -8.055 1 95.12 190 ILE B CA 1
ATOM 3710 C C . ILE B 1 190 ? 8.148 31.672 -7.824 1 95.12 190 ILE B C 1
ATOM 3712 O O . ILE B 1 190 ? 8.633 31.188 -6.801 1 95.12 190 ILE B O 1
ATOM 3716 N N . ILE B 1 191 ? 7.656 30.922 -8.758 1 95.31 191 ILE B N 1
ATOM 3717 C CA . ILE B 1 191 ? 7.473 29.484 -8.625 1 95.31 191 ILE B CA 1
ATOM 3718 C C . ILE B 1 191 ? 8.836 28.797 -8.594 1 95.31 191 ILE B C 1
ATOM 3720 O O . ILE B 1 191 ? 9.117 28.016 -7.68 1 95.31 191 ILE B O 1
ATOM 3724 N N . PHE B 1 192 ? 9.734 29.109 -9.508 1 93.94 192 PHE B N 1
ATOM 3725 C CA . PHE B 1 192 ? 10.953 28.344 -9.703 1 93.94 192 PHE B CA 1
ATOM 3726 C C . PHE B 1 192 ? 12.055 28.828 -8.773 1 93.94 192 PHE B C 1
ATOM 3728 O O . PHE B 1 192 ? 12.922 28.047 -8.367 1 93.94 192 PHE B O 1
ATOM 3735 N N . ARG B 1 193 ? 11.977 30.062 -8.32 1 91.94 193 ARG B N 1
ATOM 3736 C CA . ARG B 1 193 ? 13.07 30.594 -7.523 1 91.94 193 ARG B CA 1
ATOM 3737 C C . ARG B 1 193 ? 12.711 30.609 -6.043 1 91.94 193 ARG B C 1
ATOM 3739 O O . ARG B 1 193 ? 13.586 30.469 -5.184 1 91.94 193 ARG B O 1
ATOM 3746 N N . HIS B 1 194 ? 11.469 30.75 -5.758 1 92 194 HIS B N 1
ATOM 3747 C CA . HIS B 1 194 ? 11.102 30.953 -4.359 1 92 194 HIS B CA 1
ATOM 3748 C C . HIS B 1 194 ? 10.289 29.766 -3.83 1 92 194 HIS B C 1
ATOM 3750 O O . HIS B 1 194 ? 10.594 29.234 -2.762 1 92 194 HIS B O 1
ATOM 3756 N N . ILE B 1 195 ? 9.367 29.297 -4.578 1 94 195 ILE B N 1
ATOM 3757 C CA . ILE B 1 195 ? 8.445 28.297 -4.047 1 94 195 ILE B CA 1
ATOM 3758 C C . ILE B 1 195 ? 9.047 26.906 -4.191 1 94 195 ILE B C 1
ATOM 3760 O O . ILE B 1 195 ? 9.148 26.156 -3.213 1 94 195 ILE B O 1
ATOM 3764 N N . LEU B 1 196 ? 9.508 26.562 -5.371 1 93.56 196 LEU B N 1
ATOM 3765 C CA . LEU B 1 196 ? 9.953 25.203 -5.691 1 93.56 196 LEU B CA 1
ATOM 3766 C C . LEU B 1 196 ? 11.102 24.781 -4.785 1 93.56 196 LEU B C 1
ATOM 3768 O O . LEU B 1 196 ? 11.062 23.688 -4.195 1 93.56 196 LEU B O 1
ATOM 3772 N N . PRO B 1 197 ? 12.094 25.594 -4.609 1 90.75 197 PRO B N 1
ATOM 3773 C CA . PRO B 1 197 ? 13.203 25.172 -3.748 1 90.75 197 PRO B CA 1
ATOM 3774 C C . PRO B 1 197 ? 12.766 24.875 -2.314 1 90.75 197 PRO B C 1
ATOM 3776 O O . PRO B 1 197 ? 13.32 24 -1.659 1 90.75 197 PRO B O 1
ATOM 3779 N N . ASN B 1 198 ? 11.773 25.562 -1.855 1 87.06 198 ASN B N 1
ATOM 3780 C CA . ASN B 1 198 ? 11.289 25.375 -0.494 1 87.06 198 ASN B CA 1
ATOM 3781 C C . ASN B 1 198 ? 10.352 24.172 -0.397 1 87.06 198 ASN B C 1
ATOM 3783 O O . ASN B 1 198 ? 10.18 23.609 0.682 1 87.06 198 ASN B O 1
ATOM 3787 N N . ALA B 1 199 ? 9.836 23.812 -1.46 1 90.25 199 ALA B N 1
ATOM 3788 C CA . ALA B 1 199 ? 8.859 22.734 -1.479 1 90.25 199 ALA B CA 1
ATOM 3789 C C . ALA B 1 199 ? 9.547 21.391 -1.764 1 90.25 199 ALA B C 1
ATOM 3791 O O . ALA B 1 199 ? 8.914 20.344 -1.7 1 90.25 199 ALA B O 1
ATOM 3792 N N . LEU B 1 200 ? 10.844 21.328 -1.948 1 89.94 200 LEU B N 1
ATOM 3793 C CA . LEU B 1 200 ? 11.531 20.141 -2.412 1 89.94 200 LEU B CA 1
ATOM 3794 C C . LEU B 1 200 ? 11.859 19.203 -1.245 1 89.94 200 LEU B C 1
ATOM 3796 O O . LEU B 1 200 ? 12.039 18 -1.436 1 89.94 200 LEU B O 1
ATOM 3800 N N . SER B 1 201 ? 11.906 19.734 -0.042 1 88.06 201 SER B N 1
ATOM 3801 C CA . SER B 1 201 ? 12.305 18.922 1.103 1 88.06 201 SER B CA 1
ATOM 3802 C C . SER B 1 201 ? 11.328 17.766 1.329 1 88.06 201 SER B C 1
ATOM 3804 O O . SER B 1 201 ? 11.734 16.594 1.347 1 88.06 201 SER B O 1
ATOM 3806 N N . PRO B 1 202 ? 10.055 18.062 1.407 1 90.62 202 PRO B N 1
ATOM 3807 C CA . PRO B 1 202 ? 9.109 16.953 1.587 1 90.62 202 PRO B CA 1
ATOM 3808 C C . PRO B 1 202 ? 9.055 16.031 0.372 1 90.62 202 PRO B C 1
ATOM 3810 O O . PRO B 1 202 ? 8.758 14.844 0.511 1 90.62 202 PRO B O 1
ATOM 3813 N N . VAL B 1 203 ? 9.359 16.562 -0.753 1 95 203 VAL B N 1
ATOM 3814 C CA . VAL B 1 203 ? 9.328 15.789 -1.984 1 95 203 VAL B CA 1
ATOM 3815 C C . VAL B 1 203 ? 10.438 14.734 -1.952 1 95 203 VAL B C 1
ATOM 3817 O O . VAL B 1 203 ? 10.242 13.609 -2.424 1 95 203 VAL B O 1
ATOM 3820 N N . LEU B 1 204 ? 11.578 15.094 -1.419 1 93.62 204 LEU B N 1
ATOM 3821 C CA . LEU B 1 204 ? 12.695 14.164 -1.325 1 93.62 204 LEU B CA 1
ATOM 3822 C C . LEU B 1 204 ? 12.336 12.977 -0.438 1 93.62 204 LEU B C 1
ATOM 3824 O O . LEU B 1 204 ? 12.703 11.836 -0.745 1 93.62 204 LEU B O 1
ATOM 3828 N N . VAL B 1 205 ? 11.703 13.258 0.648 1 92.88 205 VAL B N 1
ATOM 3829 C CA . VAL B 1 205 ? 11.258 12.195 1.542 1 92.88 205 VAL B CA 1
ATOM 3830 C C . VAL B 1 205 ? 10.289 11.266 0.804 1 92.88 205 VAL B C 1
ATOM 3832 O O . VAL B 1 205 ? 10.453 10.047 0.826 1 92.88 205 VAL B O 1
ATOM 3835 N N . SER B 1 206 ? 9.352 11.852 0.156 1 95.06 206 SER B N 1
ATOM 3836 C CA . SER B 1 206 ? 8.352 11.094 -0.583 1 95.06 206 SER B CA 1
ATOM 3837 C C . SER B 1 206 ? 8.992 10.266 -1.694 1 95.06 206 SER B C 1
ATOM 3839 O O . SER B 1 206 ? 8.586 9.133 -1.943 1 95.06 206 SER B O 1
ATOM 3841 N N . ALA B 1 207 ? 9.93 10.844 -2.344 1 96.25 207 ALA B N 1
ATOM 3842 C CA . ALA B 1 207 ? 10.625 10.148 -3.424 1 96.25 207 ALA B CA 1
ATOM 3843 C C . ALA B 1 207 ? 11.367 8.922 -2.902 1 96.25 207 ALA B C 1
ATOM 3845 O O . ALA B 1 207 ? 11.32 7.855 -3.521 1 96.25 207 ALA B O 1
ATOM 3846 N N . THR B 1 208 ? 12.055 9.094 -1.812 1 95 208 THR B N 1
ATOM 3847 C CA . THR B 1 208 ? 12.812 7.996 -1.231 1 95 208 THR B CA 1
ATOM 3848 C C . THR B 1 208 ? 11.891 6.848 -0.834 1 95 208 THR B C 1
ATOM 3850 O O . THR B 1 208 ? 12.156 5.688 -1.155 1 95 208 THR B O 1
ATOM 3853 N N . LEU B 1 209 ? 10.844 7.137 -0.222 1 93 209 LEU B N 1
ATOM 3854 C CA . LEU B 1 209 ? 9.867 6.125 0.153 1 93 209 LEU B CA 1
ATOM 3855 C C . LEU B 1 209 ? 9.18 5.543 -1.081 1 93 209 LEU B C 1
ATOM 3857 O O . LEU B 1 209 ? 8.82 4.363 -1.099 1 93 209 LEU B O 1
ATOM 3861 N N . GLY B 1 210 ? 9.023 6.344 -2.07 1 96.25 210 GLY B N 1
ATOM 3862 C CA . GLY B 1 210 ? 8.43 5.922 -3.33 1 96.25 210 GLY B CA 1
ATOM 3863 C C . GLY B 1 210 ? 9.234 4.852 -4.039 1 96.25 210 GLY B C 1
ATOM 3864 O O . GLY B 1 210 ? 8.672 3.967 -4.691 1 96.25 210 GLY B O 1
ATOM 3865 N N . VAL B 1 211 ? 10.531 4.945 -3.928 1 96.69 211 VAL B N 1
ATOM 3866 C CA . VAL B 1 211 ? 11.391 3.953 -4.559 1 96.69 211 VAL B CA 1
ATOM 3867 C C . VAL B 1 211 ? 11.117 2.576 -3.959 1 96.69 211 VAL B C 1
ATOM 3869 O O . VAL B 1 211 ? 11.016 1.585 -4.688 1 96.69 211 VAL B O 1
ATOM 3872 N N . ALA B 1 212 ? 11.031 2.555 -2.662 1 94.88 212 ALA B N 1
ATOM 3873 C CA . ALA B 1 212 ? 10.688 1.3 -1.998 1 94.88 212 ALA B CA 1
ATOM 3874 C C . ALA B 1 212 ? 9.375 0.741 -2.527 1 94.88 212 ALA B C 1
ATOM 3876 O O . ALA B 1 212 ? 9.273 -0.45 -2.832 1 94.88 212 ALA B O 1
ATOM 3877 N N . GLY B 1 213 ? 8.391 1.55 -2.684 1 94.31 213 GLY B N 1
ATOM 3878 C CA . GLY B 1 213 ? 7.098 1.14 -3.199 1 94.31 213 GLY B CA 1
ATOM 3879 C C . GLY B 1 213 ? 7.156 0.637 -4.629 1 94.31 213 GLY B C 1
ATOM 3880 O O . GLY B 1 213 ? 6.496 -0.348 -4.973 1 94.31 213 GLY B O 1
ATOM 3881 N N . ALA B 1 214 ? 7.859 1.319 -5.387 1 96.25 214 ALA B N 1
ATOM 3882 C CA . ALA B 1 214 ? 7.996 0.94 -6.789 1 96.25 214 ALA B CA 1
ATOM 3883 C C . ALA B 1 214 ? 8.648 -0.434 -6.926 1 96.25 214 ALA B C 1
ATOM 3885 O O . ALA B 1 214 ? 8.227 -1.248 -7.754 1 96.25 214 ALA B O 1
ATOM 3886 N N . ILE B 1 215 ? 9.641 -0.631 -6.133 1 95.62 215 ILE B N 1
ATOM 3887 C CA . ILE B 1 215 ? 10.344 -1.91 -6.16 1 95.62 215 ILE B CA 1
ATOM 3888 C C . ILE B 1 215 ? 9.383 -3.029 -5.754 1 95.62 215 ILE B C 1
ATOM 3890 O O . ILE B 1 215 ? 9.336 -4.078 -6.402 1 95.62 215 ILE B O 1
ATOM 3894 N N . LEU B 1 216 ? 8.656 -2.811 -4.805 1 93.31 216 LEU B N 1
ATOM 3895 C CA . LEU B 1 216 ? 7.68 -3.797 -4.348 1 93.31 216 LEU B CA 1
ATOM 3896 C C . LEU B 1 216 ? 6.637 -4.066 -5.426 1 93.31 216 LEU B C 1
ATOM 3898 O O . LEU B 1 216 ? 6.27 -5.219 -5.668 1 93.31 216 LEU B O 1
ATOM 3902 N N . THR B 1 217 ? 6.152 -3.014 -6.031 1 93.06 217 THR B N 1
ATOM 3903 C CA . THR B 1 217 ? 5.133 -3.137 -7.066 1 93.06 217 THR B CA 1
ATOM 3904 C C . THR B 1 217 ? 5.664 -3.93 -8.258 1 93.06 217 THR B C 1
ATOM 3906 O O . THR B 1 217 ? 5 -4.844 -8.75 1 93.06 217 THR B O 1
ATOM 3909 N N . GLU B 1 218 ? 6.824 -3.596 -8.672 1 94.62 218 GLU B N 1
ATOM 3910 C CA . GLU B 1 218 ? 7.438 -4.34 -9.766 1 94.62 218 GLU B CA 1
ATOM 3911 C C . GLU B 1 218 ? 7.633 -5.805 -9.398 1 94.62 218 GLU B C 1
ATOM 3913 O O . GLU B 1 218 ? 7.367 -6.695 -10.203 1 94.62 218 GLU B O 1
ATOM 3918 N N . SER B 1 219 ? 8.148 -6.043 -8.227 1 93.31 219 SER B N 1
ATOM 3919 C CA . SER B 1 219 ? 8.359 -7.414 -7.781 1 93.31 219 SER B CA 1
ATOM 3920 C C . SER B 1 219 ? 7.047 -8.195 -7.773 1 93.31 219 SER B C 1
ATOM 3922 O O . SER B 1 219 ? 7.016 -9.367 -8.164 1 93.31 219 SER B O 1
ATOM 3924 N N . ALA B 1 220 ? 6.023 -7.527 -7.363 1 88.81 220 ALA B N 1
ATOM 3925 C CA . ALA B 1 220 ? 4.711 -8.164 -7.344 1 88.81 220 ALA B CA 1
ATOM 3926 C C . ALA B 1 220 ? 4.238 -8.492 -8.758 1 88.81 220 ALA B C 1
ATOM 3928 O O . ALA B 1 220 ? 3.738 -9.586 -9.016 1 88.81 220 ALA B O 1
ATOM 3929 N N . LEU B 1 221 ? 4.375 -7.613 -9.664 1 88.62 221 LEU B N 1
ATOM 3930 C CA . LEU B 1 221 ? 3.98 -7.82 -11.055 1 88.62 221 LEU B CA 1
ATOM 3931 C C . LEU B 1 221 ? 4.793 -8.945 -11.688 1 88.62 221 LEU B C 1
ATOM 3933 O O . LEU B 1 221 ? 4.242 -9.789 -12.406 1 88.62 221 LEU B O 1
ATOM 3937 N N . SER B 1 222 ? 6.07 -8.93 -11.398 1 91.38 222 SER B N 1
ATOM 3938 C CA . SER B 1 222 ? 6.945 -9.969 -11.945 1 91.38 222 SER B CA 1
ATOM 3939 C C . SER B 1 222 ? 6.625 -11.328 -11.336 1 91.38 222 SER B C 1
ATOM 3941 O O . SER B 1 222 ? 6.684 -12.352 -12.031 1 91.38 222 SER B O 1
ATOM 3943 N N . PHE B 1 223 ? 6.316 -11.32 -10.164 1 86.38 223 PHE B N 1
ATOM 3944 C CA . PHE B 1 223 ? 5.895 -12.555 -9.508 1 86.38 223 PHE B CA 1
ATOM 3945 C C . PHE B 1 223 ? 4.648 -13.125 -10.172 1 86.38 223 PHE B C 1
ATOM 3947 O O . PHE B 1 223 ? 4.512 -14.344 -10.305 1 86.38 223 PHE B O 1
ATOM 3954 N N . LEU B 1 224 ? 3.766 -12.219 -10.617 1 80.19 224 LEU B N 1
ATOM 3955 C CA . LEU B 1 224 ? 2.525 -12.625 -11.266 1 80.19 224 LEU B CA 1
ATOM 3956 C C . LEU B 1 224 ? 2.773 -13.016 -12.719 1 80.19 224 LEU B C 1
ATOM 3958 O O . LEU B 1 224 ? 1.865 -13.492 -13.398 1 80.19 224 LEU B O 1
ATOM 3962 N N . GLY B 1 225 ? 3.975 -12.773 -13.164 1 83.25 225 GLY B N 1
ATOM 3963 C CA . GLY B 1 225 ? 4.336 -13.188 -14.508 1 83.25 225 GLY B CA 1
ATOM 3964 C C . GLY B 1 225 ? 4.082 -12.117 -15.547 1 83.25 225 GLY B C 1
ATOM 3965 O O . GLY B 1 225 ? 4.227 -12.367 -16.75 1 83.25 225 GLY B O 1
ATOM 3966 N N . ILE B 1 226 ? 3.723 -10.914 -15.055 1 82.81 226 ILE B N 1
ATOM 3967 C CA . ILE B 1 226 ? 3.363 -9.891 -16.031 1 82.81 226 ILE B CA 1
ATOM 3968 C C . ILE B 1 226 ? 4.367 -8.742 -15.953 1 82.81 226 ILE B C 1
ATOM 3970 O O . ILE B 1 226 ? 4.199 -7.719 -16.625 1 82.81 226 ILE B O 1
ATOM 3974 N N . GLY B 1 227 ? 5.348 -8.875 -15.102 1 89.25 227 GLY B N 1
ATOM 3975 C CA . GLY B 1 227 ? 6.391 -7.867 -14.992 1 89.25 227 GLY B CA 1
ATOM 3976 C C . GLY B 1 227 ? 7.578 -8.133 -15.898 1 89.25 227 GLY B C 1
ATOM 3977 O O . GLY B 1 227 ? 7.414 -8.352 -17.094 1 89.25 227 GLY B O 1
ATOM 3978 N N . VAL B 1 228 ? 8.719 -8.141 -15.305 1 90.88 228 VAL B N 1
ATOM 3979 C CA . VAL B 1 228 ? 9.945 -8.43 -16.031 1 90.88 228 VAL B CA 1
ATOM 3980 C C . VAL B 1 228 ? 9.93 -9.883 -16.516 1 90.88 228 VAL B C 1
ATOM 3982 O O . VAL B 1 228 ? 9.641 -10.797 -15.734 1 90.88 228 VAL B O 1
ATOM 3985 N N . GLN B 1 229 ? 10.25 -10.039 -17.75 1 90.44 229 GLN B N 1
ATOM 3986 C CA . GLN B 1 229 ? 10.148 -11.367 -18.344 1 90.44 229 GLN B CA 1
ATOM 3987 C C . GLN B 1 229 ? 11.516 -12.039 -18.438 1 90.44 229 GLN B C 1
ATOM 3989 O O . GLN B 1 229 ? 12.523 -11.367 -18.641 1 90.44 229 GLN B O 1
ATOM 3994 N N . PRO B 1 230 ? 11.43 -13.422 -18.219 1 88.12 230 PRO B N 1
ATOM 3995 C CA . PRO B 1 230 ? 12.664 -14.156 -18.5 1 88.12 230 PRO B CA 1
ATOM 3996 C C . PRO B 1 230 ? 13.164 -13.922 -19.922 1 88.12 230 PRO B C 1
ATOM 3998 O O . PRO B 1 230 ? 12.375 -13.656 -20.828 1 88.12 230 PRO B O 1
ATOM 4001 N N . PRO B 1 231 ? 14.516 -13.938 -20.109 1 92 231 PRO B N 1
ATOM 4002 C CA . PRO B 1 231 ? 15.555 -14.461 -19.219 1 92 231 PRO B CA 1
ATOM 4003 C C . PRO B 1 231 ? 16.109 -13.406 -18.266 1 92 231 PRO B C 1
ATOM 4005 O O . PRO B 1 231 ? 16.906 -13.727 -17.375 1 92 231 PRO B O 1
ATOM 4008 N N . THR B 1 232 ? 15.648 -12.148 -18.438 1 92.19 232 THR B N 1
ATOM 4009 C CA . THR B 1 232 ? 16.141 -11.086 -17.578 1 92.19 232 THR B CA 1
ATOM 4010 C C . THR B 1 232 ? 15.734 -11.328 -16.125 1 92.19 232 THR B C 1
ATOM 4012 O O . THR B 1 232 ? 14.547 -11.508 -15.828 1 92.19 232 THR B O 1
ATOM 4015 N N . PRO B 1 233 ? 16.703 -11.297 -15.266 1 94.5 233 PRO B N 1
ATOM 4016 C CA . PRO B 1 233 ? 16.359 -11.594 -13.867 1 94.5 233 PRO B CA 1
ATOM 4017 C C . PRO B 1 233 ? 15.812 -10.383 -13.125 1 94.5 233 PRO B C 1
ATOM 4019 O O . PRO B 1 233 ? 16.266 -9.258 -13.344 1 94.5 233 PRO B O 1
ATOM 4022 N N . SER B 1 234 ? 14.844 -10.602 -12.383 1 95.12 234 SER B N 1
ATOM 4023 C CA . SER B 1 234 ? 14.328 -9.719 -11.344 1 95.12 234 SER B CA 1
ATOM 4024 C C . SER B 1 234 ? 13.992 -10.5 -10.078 1 95.12 234 SER B C 1
ATOM 4026 O O . SER B 1 234 ? 13.797 -11.719 -10.125 1 95.12 234 SER B O 1
ATOM 4028 N N . TRP B 1 235 ? 14.062 -9.82 -9 1 95.94 235 TRP B N 1
ATOM 4029 C CA . TRP B 1 235 ? 13.766 -10.516 -7.75 1 95.94 235 TRP B CA 1
ATOM 4030 C C . TRP B 1 235 ? 12.359 -11.102 -7.773 1 95.94 235 TRP B C 1
ATOM 4032 O O . TRP B 1 235 ? 12.125 -12.203 -7.273 1 95.94 235 TRP B O 1
ATOM 4042 N N . GLY B 1 236 ? 11.453 -10.422 -8.422 1 92.88 236 GLY B N 1
ATOM 4043 C CA . GLY B 1 236 ? 10.07 -10.875 -8.516 1 92.88 236 GLY B CA 1
ATOM 4044 C C . GLY B 1 236 ? 9.906 -12.133 -9.344 1 92.88 236 GLY B C 1
ATOM 4045 O O . GLY B 1 236 ? 9.156 -13.039 -8.969 1 92.88 236 GLY B O 1
ATOM 4046 N N . ASN B 1 237 ? 10.539 -12.203 -10.461 1 92.5 237 ASN B N 1
ATOM 4047 C CA . ASN B 1 237 ? 10.344 -13.383 -11.297 1 92.5 237 ASN B CA 1
ATOM 4048 C C . ASN B 1 237 ? 11.109 -14.586 -10.75 1 92.5 237 ASN B C 1
ATOM 4050 O O . ASN B 1 237 ? 10.719 -15.727 -10.984 1 92.5 237 ASN B O 1
ATOM 4054 N N . ILE B 1 238 ? 12.227 -14.336 -9.977 1 94.88 238 ILE B N 1
ATOM 4055 C CA . ILE B 1 238 ? 12.883 -15.438 -9.281 1 94.88 238 ILE B CA 1
ATOM 4056 C C . ILE B 1 238 ? 11.945 -16.031 -8.234 1 94.88 238 ILE B C 1
ATOM 4058 O O . ILE B 1 238 ? 11.875 -17.25 -8.07 1 94.88 238 ILE B O 1
ATOM 4062 N N . LEU B 1 239 ? 11.18 -15.195 -7.66 1 90.88 239 LEU B N 1
ATOM 4063 C CA . LEU B 1 239 ? 10.211 -15.633 -6.66 1 90.88 239 LEU B CA 1
ATOM 4064 C C . LEU B 1 239 ? 9.117 -16.484 -7.293 1 90.88 239 LEU B C 1
ATOM 4066 O O . LEU B 1 239 ? 8.57 -17.375 -6.648 1 90.88 239 LEU B O 1
ATOM 4070 N N . THR B 1 240 ? 8.781 -16.188 -8.578 1 87.38 240 THR B N 1
ATOM 4071 C CA . THR B 1 240 ? 7.797 -17.016 -9.266 1 87.38 240 THR B CA 1
ATOM 4072 C C . THR B 1 240 ? 8.25 -18.469 -9.32 1 87.38 240 THR B C 1
ATOM 4074 O O . THR B 1 240 ? 7.465 -19.375 -9.039 1 87.38 240 THR B O 1
ATOM 4077 N N . SER B 1 241 ? 9.516 -18.672 -9.633 1 89.12 241 SER B N 1
ATOM 4078 C CA . SER B 1 241 ? 10.086 -20.016 -9.633 1 89.12 241 SER B CA 1
ATOM 4079 C C . SER B 1 241 ? 10.078 -20.609 -8.227 1 89.12 241 SER B C 1
ATOM 4081 O O . SER B 1 241 ? 9.867 -21.812 -8.062 1 89.12 241 SER B O 1
ATOM 4083 N N . GLY B 1 242 ? 10.352 -19.797 -7.273 1 87.94 242 GLY B N 1
ATOM 4084 C CA . GLY B 1 242 ? 10.32 -20.234 -5.887 1 87.94 242 GLY B CA 1
ATOM 4085 C C . GLY B 1 242 ? 8.977 -20.797 -5.465 1 87.94 242 GLY B C 1
ATOM 4086 O O . GLY B 1 242 ? 8.898 -21.797 -4.766 1 87.94 242 GLY B O 1
ATOM 4087 N N . LYS B 1 243 ? 7.953 -20.125 -5.934 1 79.88 243 LYS B N 1
ATOM 4088 C CA . LYS B 1 243 ? 6.605 -20.609 -5.637 1 79.88 243 LYS B CA 1
ATOM 4089 C C . LYS B 1 243 ? 6.328 -21.938 -6.324 1 79.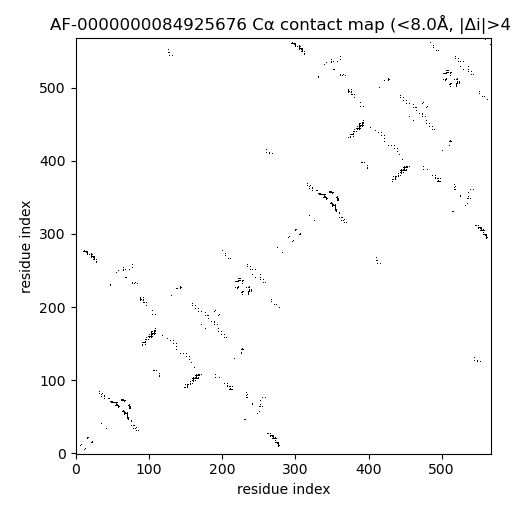88 243 LYS B C 1
ATOM 4091 O O . LYS B 1 243 ? 5.793 -22.859 -5.707 1 79.88 243 LYS B O 1
ATOM 4096 N N . ASP B 1 244 ? 6.781 -22.062 -7.555 1 81.31 244 ASP B N 1
ATOM 4097 C CA . ASP B 1 244 ? 6.492 -23.25 -8.367 1 81.31 244 ASP B CA 1
ATOM 4098 C C . ASP B 1 244 ? 7.254 -24.469 -7.867 1 81.31 244 ASP B C 1
ATOM 4100 O O . ASP B 1 244 ? 6.773 -25.594 -7.977 1 81.31 244 ASP B O 1
ATOM 4104 N N . TYR B 1 245 ? 8.422 -24.188 -7.18 1 86.25 245 TYR B N 1
ATOM 4105 C CA . TYR B 1 245 ? 9.281 -25.281 -6.746 1 86.25 245 TYR B CA 1
ATOM 4106 C C . TYR B 1 245 ? 9.562 -25.188 -5.25 1 86.25 245 TYR B C 1
ATOM 4108 O O . TYR B 1 245 ? 10.664 -25.531 -4.797 1 86.25 245 TYR B O 1
ATOM 4116 N N . ILE B 1 246 ? 8.648 -24.719 -4.508 1 79.62 246 ILE B N 1
ATOM 4117 C CA . ILE B 1 246 ? 8.852 -24.391 -3.1 1 79.62 246 ILE B CA 1
ATOM 4118 C C . ILE B 1 246 ? 9.258 -25.641 -2.33 1 79.62 246 ILE B C 1
ATOM 4120 O O . ILE B 1 246 ? 10.062 -25.578 -1.396 1 79.62 246 ILE B O 1
ATOM 4124 N N . GLU B 1 247 ? 8.812 -26.812 -2.639 1 80.62 247 GLU B N 1
ATOM 4125 C CA . GLU B 1 247 ? 9.086 -28.047 -1.925 1 80.62 247 GLU B CA 1
ATOM 4126 C C . GLU B 1 247 ? 10.523 -28.516 -2.16 1 80.62 247 GLU B C 1
ATOM 4128 O O . GLU B 1 247 ? 11.125 -29.141 -1.293 1 80.62 247 GLU B O 1
ATOM 4133 N N . PHE B 1 248 ? 11.094 -28.125 -3.248 1 86.62 248 PHE B N 1
ATOM 4134 C CA . PHE B 1 248 ? 12.391 -28.656 -3.652 1 86.62 248 PHE B CA 1
ATOM 4135 C C . PHE B 1 248 ? 13.438 -27.562 -3.727 1 86.62 248 PHE B C 1
ATOM 4137 O O . PHE B 1 248 ? 14.641 -27.844 -3.812 1 86.62 248 PHE B O 1
ATOM 4144 N N . GLY B 1 249 ? 13 -26.328 -3.736 1 92.06 249 GLY B N 1
ATOM 4145 C CA . GLY B 1 249 ? 13.922 -25.219 -3.939 1 92.06 249 GLY B CA 1
ATOM 4146 C C . GLY B 1 249 ? 13.633 -24.031 -3.051 1 92.06 249 GLY B C 1
ATOM 4147 O O . GLY B 1 249 ? 13.367 -22.938 -3.543 1 92.06 249 GLY B O 1
ATOM 4148 N N . TRP B 1 250 ? 13.844 -24.172 -1.731 1 90.81 250 TRP B N 1
ATOM 4149 C CA . TRP B 1 250 ? 13.492 -23.125 -0.771 1 90.81 250 TRP B CA 1
ATOM 4150 C C . TRP B 1 250 ? 14.352 -21.875 -0.977 1 90.81 250 TRP B C 1
ATOM 4152 O O . TRP B 1 250 ? 13.922 -20.766 -0.67 1 90.81 250 TRP B O 1
ATOM 4162 N N . TRP B 1 251 ? 15.531 -22 -1.514 1 95.5 251 TRP B N 1
ATOM 4163 C CA . TRP B 1 251 ? 16.453 -20.891 -1.682 1 95.5 251 TRP B CA 1
ATOM 4164 C C . TRP B 1 251 ? 15.961 -19.922 -2.75 1 95.5 251 TRP B C 1
ATOM 4166 O O . TRP B 1 251 ? 16.344 -18.75 -2.754 1 95.5 251 TRP B O 1
ATOM 4176 N N . LEU B 1 252 ? 15.055 -20.359 -3.648 1 94.38 252 LEU B N 1
ATOM 4177 C CA . LEU B 1 252 ? 14.492 -19.531 -4.699 1 94.38 252 LEU B CA 1
ATOM 4178 C C . LEU B 1 252 ? 13.516 -18.516 -4.117 1 94.38 252 LEU B C 1
ATOM 4180 O O . LEU B 1 252 ? 13.242 -17.484 -4.734 1 94.38 252 LEU B O 1
ATOM 4184 N N . SER B 1 253 ? 13.016 -18.797 -2.959 1 90.75 253 SER B N 1
ATOM 4185 C CA . SER B 1 253 ? 12.117 -17.859 -2.275 1 90.75 253 SER B CA 1
ATOM 4186 C C . SER B 1 253 ? 12.867 -17.031 -1.239 1 90.75 253 SER B C 1
ATOM 4188 O O . SER B 1 253 ? 12.609 -15.836 -1.089 1 90.75 253 SER B O 1
ATOM 4190 N N . LEU B 1 254 ? 13.789 -17.594 -0.62 1 92.75 254 LEU B N 1
ATOM 4191 C CA . LEU B 1 254 ? 14.461 -16.984 0.519 1 92.75 254 LEU B CA 1
ATOM 4192 C C . LEU B 1 254 ? 15.328 -15.805 0.069 1 92.75 254 LEU B C 1
ATOM 4194 O O . LEU B 1 254 ? 15.18 -14.688 0.576 1 92.75 254 LEU B O 1
ATOM 4198 N N . PHE B 1 255 ? 16.125 -16.031 -0.888 1 95.81 255 PHE B N 1
ATOM 4199 C CA . PHE B 1 255 ? 17.172 -15.055 -1.17 1 95.81 255 PHE B CA 1
ATOM 4200 C C . PHE B 1 255 ? 16.609 -13.852 -1.909 1 95.81 255 PHE B C 1
ATOM 4202 O O . PHE B 1 255 ? 16.875 -12.703 -1.533 1 95.81 255 PHE B O 1
ATOM 4209 N N . PRO B 1 256 ? 15.812 -14.062 -2.986 1 95.31 256 PRO B N 1
ATOM 4210 C CA . PRO B 1 256 ? 15.195 -12.867 -3.562 1 95.31 256 PRO B CA 1
ATOM 4211 C C . PRO B 1 256 ? 14.258 -12.156 -2.592 1 95.31 256 PRO B C 1
ATOM 4213 O O . PRO B 1 256 ? 14.164 -10.93 -2.6 1 95.31 256 PRO B O 1
ATOM 4216 N N . GLY B 1 257 ? 13.586 -12.938 -1.757 1 93.06 257 GLY B N 1
ATOM 4217 C CA . GLY B 1 257 ? 12.75 -12.344 -0.724 1 93.06 257 GLY B CA 1
ATOM 4218 C C . GLY B 1 257 ? 13.531 -11.477 0.247 1 93.06 257 GLY B C 1
ATOM 4219 O O . GLY B 1 257 ? 13.102 -10.367 0.586 1 93.06 257 GLY B O 1
ATOM 4220 N N . LEU B 1 258 ? 14.609 -11.969 0.674 1 94.5 258 LEU B N 1
ATOM 4221 C CA . LEU B 1 258 ? 15.484 -11.219 1.576 1 94.5 258 LEU B CA 1
ATOM 4222 C C . LEU B 1 258 ? 16.016 -9.969 0.896 1 94.5 258 LEU B C 1
ATOM 4224 O O . LEU B 1 258 ? 16.156 -8.922 1.534 1 94.5 258 LEU B O 1
ATOM 4228 N N . ALA B 1 259 ? 16.375 -10.117 -0.37 1 96.06 259 ALA B N 1
ATOM 4229 C CA . ALA B 1 259 ? 16.859 -8.961 -1.123 1 96.06 259 ALA B CA 1
ATOM 4230 C C . ALA B 1 259 ? 15.812 -7.855 -1.168 1 96.06 259 ALA B C 1
ATOM 4232 O O . ALA B 1 259 ? 16.125 -6.684 -0.945 1 96.06 259 ALA B O 1
ATOM 4233 N N . ILE B 1 260 ? 14.594 -8.219 -1.401 1 95.12 260 ILE B N 1
ATOM 4234 C CA . ILE B 1 260 ? 13.492 -7.258 -1.443 1 95.12 260 ILE B CA 1
ATOM 4235 C C . ILE B 1 260 ? 13.305 -6.629 -0.065 1 95.12 260 ILE B C 1
ATOM 4237 O O . ILE B 1 260 ? 13.242 -5.406 0.062 1 95.12 260 ILE B O 1
ATOM 4241 N N . LEU B 1 261 ? 13.266 -7.48 0.948 1 93.69 261 LEU B N 1
ATOM 4242 C CA . LEU B 1 261 ? 13.016 -7.023 2.311 1 93.69 261 LEU B CA 1
ATOM 4243 C C . LEU B 1 261 ? 14.086 -6.035 2.758 1 93.69 261 LEU B C 1
ATOM 4245 O O . LEU B 1 261 ? 13.773 -4.949 3.244 1 93.69 261 LEU B O 1
ATOM 4249 N N . VAL B 1 262 ? 15.305 -6.391 2.576 1 95.19 262 VAL B N 1
ATOM 4250 C CA . VAL B 1 262 ? 16.422 -5.566 3.016 1 95.19 262 VAL B CA 1
ATOM 4251 C C . VAL B 1 262 ? 16.422 -4.242 2.252 1 95.19 262 VAL B C 1
ATOM 4253 O O . VAL B 1 262 ? 16.656 -3.182 2.838 1 95.19 262 VAL B O 1
ATOM 4256 N N . THR B 1 263 ? 16.188 -4.312 0.996 1 95.62 263 THR B N 1
ATOM 4257 C CA . THR B 1 263 ? 16.188 -3.117 0.158 1 95.62 263 THR B CA 1
ATOM 4258 C C . THR B 1 263 ? 15.062 -2.17 0.56 1 95.62 263 THR B C 1
ATOM 4260 O O . THR B 1 263 ? 15.281 -0.972 0.746 1 95.62 263 THR B O 1
ATOM 4263 N N . VAL B 1 264 ? 13.898 -2.701 0.649 1 94.19 264 VAL B N 1
ATOM 4264 C CA . VAL B 1 264 ? 12.734 -1.887 0.992 1 94.19 264 VAL B CA 1
ATOM 4265 C C . VAL B 1 264 ? 12.906 -1.301 2.391 1 94.19 264 VAL B C 1
ATOM 4267 O O . VAL B 1 264 ? 12.617 -0.124 2.619 1 94.19 264 VAL B O 1
ATOM 4270 N N . LEU B 1 265 ? 13.398 -2.086 3.281 1 94.19 265 LEU B N 1
ATOM 4271 C CA . LEU B 1 265 ? 13.688 -1.609 4.629 1 94.19 265 LEU B CA 1
ATOM 4272 C C . LEU B 1 265 ? 14.719 -0.488 4.602 1 94.19 265 LEU B C 1
ATOM 4274 O O . LEU B 1 265 ? 14.586 0.506 5.316 1 94.19 265 LEU B O 1
ATOM 4278 N N . ALA B 1 266 ? 15.68 -0.682 3.855 1 96.31 266 ALA B N 1
ATOM 4279 C CA . ALA B 1 266 ? 16.75 0.3 3.75 1 96.31 266 ALA B CA 1
ATOM 4280 C C . ALA B 1 266 ? 16.234 1.642 3.248 1 96.31 266 ALA B C 1
ATOM 4282 O O . ALA B 1 266 ? 16.547 2.691 3.809 1 96.31 266 ALA B O 1
ATOM 4283 N N . TYR B 1 267 ? 15.445 1.614 2.236 1 95.62 267 TYR B N 1
ATOM 4284 C CA . TYR B 1 267 ? 14.883 2.848 1.695 1 95.62 267 TYR B CA 1
ATOM 4285 C C . TYR B 1 267 ? 13.922 3.49 2.686 1 95.62 267 TYR B C 1
ATOM 4287 O O . TYR B 1 267 ? 13.836 4.719 2.775 1 95.62 267 TYR B O 1
ATOM 4295 N N . ASN B 1 268 ? 13.211 2.701 3.381 1 93.06 268 ASN B N 1
ATOM 4296 C CA . ASN B 1 268 ? 12.32 3.244 4.398 1 93.06 268 ASN B CA 1
ATOM 4297 C C . ASN B 1 268 ? 13.094 3.918 5.523 1 93.06 268 ASN B C 1
ATOM 4299 O O . ASN B 1 268 ? 12.727 5.004 5.977 1 93.06 268 ASN B O 1
ATOM 4303 N N . LEU B 1 269 ? 14.141 3.273 5.941 1 93.38 269 LEU B N 1
ATOM 4304 C CA . LEU B 1 269 ? 14.984 3.854 6.98 1 93.38 269 LEU B CA 1
ATOM 4305 C C . LEU B 1 269 ? 15.633 5.145 6.492 1 93.38 269 LEU B C 1
ATOM 4307 O O . LEU B 1 269 ? 15.711 6.125 7.238 1 93.38 269 LEU B O 1
ATOM 4311 N N . LEU B 1 270 ? 16.031 5.09 5.312 1 93.75 270 LEU B N 1
ATOM 4312 C CA . LEU B 1 270 ? 16.641 6.27 4.711 1 93.75 270 LEU B CA 1
ATOM 4313 C C . LEU B 1 270 ? 15.641 7.414 4.621 1 93.75 270 LEU B C 1
ATOM 4315 O O . LEU B 1 270 ? 15.969 8.555 4.949 1 93.75 270 LEU B O 1
ATOM 4319 N N . GLY B 1 271 ? 14.492 7.117 4.148 1 92 271 GLY B N 1
ATOM 4320 C CA . GLY B 1 271 ? 13.445 8.125 4.051 1 92 271 GLY B CA 1
ATOM 4321 C C . GLY B 1 271 ? 13.102 8.75 5.391 1 92 271 GLY B C 1
ATOM 4322 O O . GLY B 1 271 ? 12.93 9.969 5.484 1 92 271 GLY B O 1
ATOM 4323 N N . GLU B 1 272 ? 12.969 7.938 6.379 1 87.19 272 GLU B N 1
ATOM 4324 C CA . GLU B 1 272 ? 12.703 8.43 7.727 1 87.19 272 GLU B CA 1
ATOM 4325 C C . GLU B 1 272 ? 13.852 9.297 8.234 1 87.19 272 GLU B C 1
ATOM 4327 O O . GLU B 1 272 ? 13.633 10.305 8.914 1 87.19 272 GLU B O 1
ATOM 4332 N N . GLY B 1 273 ? 15.008 8.875 7.973 1 89 273 GLY B N 1
ATOM 4333 C CA . GLY B 1 273 ? 16.172 9.672 8.344 1 89 273 GLY B CA 1
ATOM 4334 C C . GLY B 1 273 ? 16.188 11.039 7.688 1 89 273 GLY B C 1
ATOM 4335 O O . GLY B 1 273 ? 16.5 12.039 8.336 1 89 273 GLY B O 1
ATOM 4336 N N . ILE B 1 274 ? 15.875 11.102 6.469 1 90.75 274 ILE B N 1
ATOM 4337 C CA . ILE B 1 274 ? 15.82 12.359 5.734 1 90.75 274 ILE B CA 1
ATOM 4338 C C . ILE B 1 274 ? 14.727 13.25 6.316 1 90.75 274 ILE B C 1
ATOM 4340 O O . ILE B 1 274 ? 14.922 14.453 6.488 1 90.75 274 ILE B O 1
ATOM 4344 N N . ARG B 1 275 ? 13.625 12.617 6.566 1 87.19 275 ARG B N 1
ATOM 4345 C CA . ARG B 1 275 ? 12.508 13.352 7.16 1 87.19 275 ARG B CA 1
ATOM 4346 C C . ARG B 1 275 ? 12.914 13.992 8.477 1 87.19 275 ARG B C 1
ATOM 4348 O O . ARG B 1 275 ? 12.641 15.172 8.711 1 87.19 275 ARG B O 1
ATOM 4355 N N . ASP B 1 276 ? 13.547 13.281 9.289 1 84.75 276 ASP B N 1
ATOM 4356 C CA . ASP B 1 276 ? 13.992 13.766 10.594 1 84.75 276 ASP B CA 1
ATOM 4357 C C . ASP B 1 276 ? 15.008 14.891 10.445 1 84.75 276 ASP B C 1
ATOM 4359 O O . ASP B 1 276 ? 14.984 15.867 11.195 1 84.75 276 ASP B O 1
ATOM 4363 N N . ALA B 1 277 ? 15.859 14.719 9.578 1 85.31 277 ALA B N 1
ATOM 4364 C CA . ALA B 1 277 ? 16.922 15.703 9.375 1 85.31 277 ALA B CA 1
ATOM 4365 C C . ALA B 1 277 ? 16.359 17.016 8.82 1 85.31 277 ALA B C 1
ATOM 4367 O O . ALA B 1 277 ? 16.922 18.078 9.062 1 85.31 277 ALA B O 1
ATOM 4368 N N . LEU B 1 278 ? 15.297 16.922 8.109 1 83.06 278 LEU B N 1
ATOM 4369 C CA . LEU B 1 278 ? 14.727 18.094 7.465 1 83.06 278 LEU B CA 1
ATOM 4370 C C . LEU B 1 278 ? 13.656 18.734 8.344 1 83.06 278 LEU B C 1
ATOM 4372 O O . LEU B 1 278 ? 13.18 19.828 8.055 1 83.06 278 LEU B O 1
ATOM 4376 N N . ASP B 1 279 ? 13.188 17.984 9.352 1 74.12 279 ASP B N 1
ATOM 4377 C CA . ASP B 1 279 ? 12.164 18.5 10.25 1 74.12 279 ASP B CA 1
ATOM 4378 C C . ASP B 1 279 ? 12.703 19.672 11.062 1 74.12 279 ASP B C 1
ATOM 4380 O O . ASP B 1 279 ? 13.617 19.516 11.875 1 74.12 279 ASP B O 1
ATOM 4384 N N . PRO B 1 280 ? 12.18 20.875 10.82 1 61.94 280 PRO B N 1
ATOM 4385 C CA . PRO B 1 280 ? 12.68 22.047 11.539 1 61.94 280 PRO B CA 1
ATOM 4386 C C . PRO B 1 280 ? 12.336 22.016 13.031 1 61.94 280 PRO B C 1
ATOM 4388 O O . PRO B 1 280 ? 12.945 22.734 13.82 1 61.94 280 PRO B O 1
ATOM 4391 N N . ARG B 1 281 ? 11.297 21.328 13.32 1 57.31 281 ARG B N 1
ATOM 4392 C CA . ARG B 1 281 ? 10.859 21.359 14.711 1 57.31 281 ARG B CA 1
ATOM 4393 C C . ARG B 1 281 ? 11.875 20.672 15.625 1 57.31 281 ARG B C 1
ATOM 4395 O O . ARG B 1 281 ? 11.805 20.812 16.844 1 57.31 281 ARG B O 1
ATOM 4402 N N . LEU B 1 282 ? 12.656 19.891 15.078 1 50.31 282 LEU B N 1
ATOM 4403 C CA . LEU B 1 282 ? 13.617 19.203 15.922 1 50.31 282 LEU B CA 1
ATOM 4404 C C . LEU B 1 282 ? 14.734 20.156 16.359 1 50.31 282 LEU B C 1
ATOM 4406 O O . LEU B 1 282 ? 15.578 19.781 17.172 1 50.31 282 LEU B O 1
ATOM 4410 N N . ASN B 1 283 ? 14.766 21.234 15.852 1 45.28 283 ASN B N 1
ATOM 4411 C CA . ASN B 1 283 ? 15.758 22.203 16.281 1 45.28 283 ASN B CA 1
ATOM 4412 C C . ASN B 1 283 ? 15.375 22.844 17.625 1 45.28 283 ASN B C 1
ATOM 4414 O O . ASN B 1 283 ? 16.094 23.703 18.141 1 45.28 283 ASN B O 1
ATOM 4418 N N . ARG B 1 284 ? 14.047 22.625 18.125 1 40.31 284 ARG B N 1
ATOM 4419 C CA . ARG B 1 284 ? 13.828 23.281 19.406 1 40.31 284 ARG B CA 1
ATOM 4420 C C . ARG B 1 284 ? 14.172 22.359 20.562 1 40.31 284 ARG B C 1
ATOM 4422 O O . ARG B 1 284 ? 13.922 21.156 20.5 1 40.31 284 ARG B O 1
#

InterPro domains:
  IPR000515 ABC transporter type 1, transmembrane domain MetI-like [PF00528] (100-283)
  IPR000515 ABC transporter type 1, transmembrane domain MetI-like [PS50928] (82-271)
  IPR000515 ABC transporter type 1, transmembrane domain MetI-like [cd06261] (82-239)
  IPR025966 Oligopeptide transport permease C-like, N-terminal domain [PF12911] (12-59)
  IPR035906 MetI-like superfamily [G3DSA:1.10.3720.10] (73-278)
  IPR035906 MetI-like superfamily [SSF161098] (78-284)
  IPR050366 Binding-protein-dependent transport system permease [PTHR43386] (11-283)
  IPR053523 Oligopeptide Permease AppC-like [NF045476] (10-281)

Nearest PDB structures (foldseek):
  8xfc-assembly1_C  TM=9.489E-01  e=4.111E-16  Mycobacterium tuberculosis H37Rv
  8j5q-assembly1_C  TM=9.395E-01  e=2.589E-15  Mycobacterium tuberculosis H37Rv
  8wda-assembly1_B  TM=7.229E-01  e=2.818E-05  Mycobacterium tuberculosis H37Rv
  8j5q-assembly1_B  TM=6.901E-01  e=1.917E-05  Mycobacterium tuberculosis H37Rv
  8wd9-assembly1_B  TM=6.413E-01  e=2.699E-05  Mycobacterium tuberculosis H37Rv

pLDDT: mean 90.24, std 10.12, range [39.53, 98.31]